Protein AF-A0A961MVW2-F1 (afdb_monomer)

pLDDT: mean 90.66, std 8.17, range [52.88, 98.31]

Nearest PDB structures (foldseek):
  7xrh-assembly1_A  TM=2.626E-01  e=4.017E+00  Lactobacillus acidophilus

Foldseek 3Di:
DLVVVCVVVVVVQQVVQCVVPRLVSNLVSLVVQLVQLQVCLAVCCVPPQPVLQVDNSVCVNLVSLVVNLVSPDPCCVVPDLVVLQCLLVQLVCLLVVCVVVVDPVHGPPHPSVCSNSSSVSSNSNRLDPPHPNVVVCPPPVNVVCVLLVVQLVVQLPVLQVVVCLLVVHHDDPVVVVVSSVVSVVRSNVCSVPPVCVQVDVDPDQPPQNDPVSVVVVVVVVCVVVVVVVVVCVVCVNVVVVSLVSDDPQLVLQVVQLVQQQPDDDWDDPVAQQTEDQACDPVNLVRLVVLCVVFWAAEEFEEALQSSLQSSLCSVVVLDSHYYYNYYHPDAQLDHDPSHHLVVVLVSLVVDFRSHQEYEYEYALLQQKAFAPRDRDPLNCVVAPFQAADDPVGIDGRLSSLLSRLVSVLSSLVRHQYEYEQHAQWQSDAPSRDSSQGQADFGAHHHCRLVSSVVSLVSNQVSNVPSHPSYYYDHLNVQLVDGPPVLAGHSVHGQASGGRHGGPVVSNSSCVRCSVPSPD

Mean predicted aligned error: 9.8 Å

Solvent-accessible surface area (backbone atoms only — not comparable to full-atom values): 27634 Å² total; per-residue (Å²): 107,48,67,57,54,45,66,64,46,48,60,56,52,50,52,52,27,38,73,75,50,37,71,63,33,39,54,53,48,46,51,52,52,21,52,51,12,45,53,41,8,49,53,33,39,77,78,38,42,77,57,30,60,67,36,43,62,29,48,44,21,65,56,36,52,58,54,49,60,74,67,55,64,75,70,64,73,73,54,55,66,72,58,29,36,51,42,10,42,50,10,50,48,32,40,58,48,38,70,74,69,60,47,94,86,54,71,63,46,28,73,70,51,49,45,41,50,50,10,49,52,30,30,74,76,31,40,41,94,89,25,66,50,30,56,60,56,63,32,70,67,50,44,50,50,61,72,25,40,68,40,27,64,64,39,39,55,60,53,55,51,52,49,26,65,76,61,77,38,84,62,55,71,70,53,49,53,50,52,50,51,49,20,51,51,52,7,48,50,43,29,65,70,51,48,41,61,72,73,56,64,80,89,52,80,57,94,60,72,42,72,66,51,42,54,48,52,50,51,48,51,50,50,51,52,49,49,53,50,49,51,32,58,79,45,60,70,42,48,68,63,54,46,72,73,42,52,75,53,49,40,47,35,50,52,38,50,61,63,17,53,62,82,70,72,70,44,61,75,87,75,41,27,37,44,38,57,62,80,46,71,70,49,51,53,51,52,54,51,38,27,74,74,68,42,47,21,42,34,26,31,30,9,52,50,17,41,43,53,33,34,12,36,41,75,66,54,59,55,84,34,33,40,21,48,26,35,72,84,29,43,79,63,55,76,48,97,84,44,42,61,67,56,48,50,48,49,44,66,77,39,69,60,49,39,59,32,37,38,36,29,50,55,54,60,78,42,37,32,35,72,90,75,45,74,44,94,58,58,55,74,80,43,55,92,77,39,64,50,57,76,90,44,50,44,70,39,59,70,49,49,51,41,37,47,56,55,50,51,61,47,25,77,58,33,35,29,34,42,41,31,33,60,73,62,73,62,51,56,69,68,62,49,63,73,60,28,33,85,45,85,51,66,72,33,51,48,46,66,58,52,39,49,52,50,36,49,52,50,46,61,68,46,62,89,70,43,95,40,42,45,74,43,65,34,44,75,60,62,63,80,45,67,27,79,66,44,40,42,80,86,48,34,24,41,46,55,34,77,46,59,5,73,62,21,20,54,59,48,25,74,50,45,36,80,73,74,44,131

Radius of gyration: 31.31 Å; Cα contacts (8 Å, |Δi|>4): 687; chains: 1; bounding box: 69×51×92 Å

Structure (mmCIF, N/CA/C/O backbone):
data_AF-A0A961MVW2-F1
#
_entry.id   AF-A0A961MVW2-F1
#
loop_
_atom_site.group_PDB
_atom_site.id
_atom_site.type_symbol
_atom_site.label_atom_id
_atom_site.label_alt_id
_atom_site.label_comp_id
_atom_site.label_asym_id
_atom_site.label_entity_id
_atom_site.label_seq_id
_atom_site.pdbx_PDB_ins_code
_atom_site.Cartn_x
_atom_site.Cartn_y
_atom_site.Cartn_z
_atom_site.occupancy
_atom_site.B_iso_or_equiv
_atom_site.auth_seq_id
_atom_site.auth_comp_id
_atom_site.auth_asym_id
_atom_site.auth_atom_id
_atom_site.pdbx_PDB_model_num
ATOM 1 N N . ALA A 1 1 ? -19.132 0.988 12.873 1.00 61.75 1 ALA A N 1
ATOM 2 C CA . ALA A 1 1 ? -19.214 -0.005 11.782 1.00 61.75 1 ALA A CA 1
ATOM 3 C C . ALA A 1 1 ? -19.433 -1.436 12.286 1.00 61.75 1 ALA A C 1
ATOM 5 O O . ALA A 1 1 ? -20.567 -1.883 12.221 1.00 61.75 1 ALA A O 1
ATOM 6 N N . VAL A 1 2 ? -18.427 -2.163 12.810 1.00 80.00 2 VAL A N 1
ATOM 7 C CA . VAL A 1 2 ? -18.596 -3.590 13.211 1.00 80.00 2 VAL A CA 1
ATOM 8 C C . VAL A 1 2 ? -19.734 -3.793 14.219 1.00 80.00 2 VAL A C 1
ATOM 10 O O . VAL A 1 2 ? -20.588 -4.655 14.037 1.00 80.00 2 VAL A O 1
ATOM 13 N N . GLU A 1 3 ? -19.781 -2.959 15.256 1.00 81.62 3 GLU A N 1
ATOM 14 C CA . GLU A 1 3 ? -20.814 -3.026 16.294 1.00 81.62 3 GLU A CA 1
ATOM 15 C C . GLU A 1 3 ? -22.226 -2.753 15.738 1.00 81.62 3 GLU A C 1
ATOM 17 O O . GLU A 1 3 ? -23.177 -3.461 16.055 1.00 81.62 3 GLU A O 1
ATOM 22 N N . GLU A 1 4 ? -22.362 -1.787 14.826 1.00 83.88 4 GLU A N 1
ATOM 23 C CA . GLU A 1 4 ? -23.639 -1.461 14.173 1.00 83.88 4 GLU A CA 1
ATOM 24 C C . GLU A 1 4 ? -24.123 -2.609 13.277 1.00 83.88 4 GLU A C 1
ATOM 26 O O . GLU A 1 4 ? -25.308 -2.938 13.286 1.00 83.88 4 GLU A O 1
ATOM 31 N N . GLN A 1 5 ? -23.208 -3.268 12.552 1.00 89.25 5 GLN A N 1
ATOM 32 C CA . GLN A 1 5 ? -23.526 -4.470 11.775 1.00 89.25 5 GLN A CA 1
ATOM 33 C C . GLN A 1 5 ? -24.047 -5.586 12.689 1.00 89.25 5 GLN A C 1
ATOM 35 O O . GLN A 1 5 ? -25.052 -6.225 12.372 1.00 89.25 5 GLN A O 1
ATOM 40 N N . PHE A 1 6 ? -23.408 -5.792 13.847 1.00 90.88 6 PHE A N 1
ATOM 41 C CA . PHE A 1 6 ? -23.879 -6.754 14.840 1.00 90.88 6 PHE A CA 1
ATOM 42 C C . PHE A 1 6 ? -25.279 -6.397 15.348 1.00 90.88 6 PHE A C 1
ATOM 44 O O . PHE A 1 6 ? -26.146 -7.264 15.371 1.00 90.88 6 PHE A O 1
ATOM 51 N N . TYR A 1 7 ? -25.546 -5.135 15.693 1.00 88.88 7 TYR A N 1
ATOM 52 C CA . TYR A 1 7 ? -26.862 -4.721 16.190 1.00 88.88 7 TYR A CA 1
ATOM 53 C C . TYR A 1 7 ? -27.992 -4.857 15.168 1.00 88.88 7 TYR A C 1
ATOM 55 O O . TYR A 1 7 ? -29.138 -5.060 15.565 1.00 88.88 7 TYR A O 1
ATOM 63 N N . ILE A 1 8 ? -27.690 -4.795 13.870 1.00 91.19 8 ILE A N 1
ATOM 64 C CA . ILE A 1 8 ? -28.673 -5.049 12.809 1.00 91.19 8 ILE A CA 1
ATOM 65 C C . ILE A 1 8 ? -28.926 -6.555 12.647 1.00 91.19 8 ILE A C 1
ATOM 67 O O . ILE A 1 8 ? -30.075 -6.986 12.552 1.00 91.19 8 ILE A O 1
ATOM 71 N N . LEU A 1 9 ? -27.867 -7.369 12.623 1.00 93.69 9 LEU A N 1
ATOM 72 C CA . LEU A 1 9 ? -27.962 -8.796 12.298 1.00 93.69 9 LEU A CA 1
ATOM 73 C C . LEU A 1 9 ? -28.358 -9.668 13.493 1.00 93.69 9 LEU A C 1
ATOM 75 O O . LEU A 1 9 ? -29.143 -10.607 13.350 1.00 93.69 9 LEU A O 1
ATOM 79 N N . PHE A 1 10 ? -27.837 -9.370 14.681 1.00 93.38 10 PHE A N 1
ATOM 80 C CA . PHE A 1 10 ? -28.019 -10.191 15.875 1.00 93.38 10 PHE A CA 1
ATOM 81 C C . PHE A 1 10 ? -29.495 -10.386 16.270 1.00 93.38 10 PHE A C 1
ATOM 83 O O . PHE A 1 10 ? -29.861 -11.527 16.557 1.00 93.38 10 PHE A O 1
ATOM 90 N N . PRO A 1 11 ? -30.387 -9.372 16.221 1.00 93.19 11 PRO A N 1
ATOM 91 C CA . PRO A 1 11 ? -31.811 -9.577 16.493 1.00 93.19 11 PRO A CA 1
ATOM 92 C C . PRO A 1 11 ? -32.485 -10.556 15.522 1.00 93.19 11 PRO A C 1
ATOM 94 O O . PRO A 1 11 ? -33.314 -11.362 15.945 1.00 93.19 11 PRO A O 1
ATOM 97 N N . LEU A 1 12 ? -32.116 -10.522 14.236 1.00 94.38 12 LEU A N 1
ATOM 98 C CA . LEU A 1 12 ? -32.652 -11.429 13.215 1.00 94.38 12 LEU A CA 1
ATOM 99 C C . LEU A 1 12 ? -32.174 -12.865 13.447 1.00 94.38 12 LEU A C 1
ATOM 101 O O . LEU A 1 12 ? -32.972 -13.803 13.397 1.00 94.38 12 LEU A O 1
ATOM 105 N N . ILE A 1 13 ? -30.887 -13.026 13.769 1.00 92.50 13 ILE A N 1
ATOM 106 C CA . ILE A 1 13 ? -30.296 -14.316 14.141 1.00 92.50 13 ILE A CA 1
ATOM 107 C C . ILE A 1 13 ? -30.995 -14.869 15.384 1.00 92.50 13 ILE A C 1
ATOM 109 O O . ILE A 1 13 ? -31.438 -16.017 15.390 1.00 92.50 13 ILE A O 1
ATOM 113 N N . LEU A 1 14 ? -31.152 -14.049 16.425 1.00 92.25 14 LEU A N 1
ATOM 114 C CA . LEU A 1 14 ? -31.792 -14.449 17.672 1.00 92.25 14 LEU A CA 1
ATOM 115 C C . LEU A 1 14 ? -33.250 -14.870 17.448 1.00 92.25 14 LEU A C 1
ATOM 117 O O . LEU A 1 14 ? -33.685 -15.886 17.989 1.00 92.25 14 LEU A O 1
ATOM 121 N N . TRP A 1 15 ? -33.991 -14.132 16.618 1.00 93.56 15 TRP A N 1
ATOM 122 C CA . TRP A 1 15 ? -35.357 -14.478 16.225 1.00 93.56 15 TRP A CA 1
ATOM 123 C C . TRP A 1 15 ? -35.433 -15.827 15.497 1.00 93.56 15 TRP A C 1
ATOM 125 O O . TRP A 1 15 ? -36.283 -16.657 15.832 1.00 93.56 15 TRP A O 1
A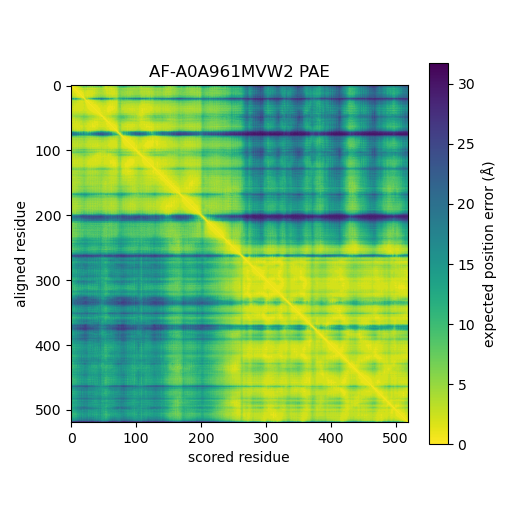TOM 135 N N . GLY A 1 16 ? -34.522 -16.078 14.552 1.00 94.06 16 GLY A N 1
ATOM 136 C CA . GLY A 1 16 ? -34.418 -17.358 13.846 1.00 94.06 16 GLY A CA 1
ATOM 137 C C . GLY A 1 16 ? -34.093 -18.524 14.784 1.00 94.06 16 GLY A C 1
ATOM 138 O O . GLY A 1 16 ? -34.816 -19.522 14.811 1.00 94.06 16 GLY A O 1
ATOM 139 N N . LEU A 1 17 ? -33.070 -18.375 15.631 1.00 92.00 17 LEU A N 1
ATOM 140 C CA . LEU A 1 17 ? -32.690 -19.386 16.625 1.00 92.00 17 LEU A CA 1
ATOM 141 C C . LEU A 1 17 ? -33.835 -19.680 17.602 1.00 92.00 17 LEU A C 1
ATOM 143 O O . LEU A 1 17 ? -34.098 -20.836 17.942 1.00 92.00 17 LEU A O 1
ATOM 147 N N . TRP A 1 18 ? -34.563 -18.645 18.021 1.00 91.44 18 TRP A N 1
ATOM 148 C CA . TRP A 1 18 ? -35.703 -18.803 18.914 1.00 91.44 18 TRP A CA 1
ATOM 149 C C . TRP A 1 18 ? -36.840 -19.611 18.270 1.00 91.44 18 TRP A C 1
ATOM 151 O O . TRP A 1 18 ? -37.431 -20.464 18.939 1.00 91.44 18 TRP A O 1
ATOM 161 N N . ARG A 1 19 ? -37.101 -19.414 16.968 1.00 93.19 19 ARG A N 1
ATOM 162 C CA . ARG A 1 19 ? -38.085 -20.188 16.185 1.00 93.19 19 ARG A CA 1
ATOM 163 C C . ARG A 1 19 ? -37.717 -21.671 16.050 1.00 93.19 19 ARG A C 1
ATOM 165 O O . ARG A 1 19 ? -38.619 -22.500 16.038 1.00 93.19 19 ARG A O 1
ATOM 172 N N . MET A 1 20 ? -36.428 -22.007 15.971 1.00 88.38 20 MET A N 1
ATOM 173 C CA . MET A 1 20 ? -35.954 -23.378 15.718 1.00 88.38 20 MET A CA 1
ATOM 174 C C . MET A 1 20 ? -36.002 -24.310 16.937 1.00 88.38 20 MET A C 1
ATOM 176 O O . MET A 1 20 ? -36.119 -25.521 16.784 1.00 88.38 20 MET A O 1
ATOM 180 N N . GLY A 1 21 ? -35.888 -23.782 18.156 1.00 79.38 21 GLY A N 1
ATOM 181 C CA . GLY A 1 21 ? -35.827 -24.639 19.348 1.00 79.38 21 GLY A CA 1
ATOM 182 C C . GLY A 1 21 ? -35.812 -23.895 20.680 1.00 79.38 21 GLY A C 1
ATOM 183 O O . GLY A 1 21 ? -35.359 -24.446 21.688 1.00 79.38 21 GLY A O 1
ATOM 184 N N . ARG A 1 22 ? -36.292 -22.642 20.697 1.00 82.31 22 ARG A N 1
ATOM 185 C CA . ARG A 1 22 ? -36.338 -21.761 21.877 1.00 82.31 22 ARG A CA 1
ATOM 186 C C . ARG A 1 22 ? -34.963 -21.660 22.562 1.00 82.31 22 ARG A C 1
ATOM 188 O O . ARG A 1 22 ? -33.948 -21.485 21.895 1.00 82.31 22 ARG A O 1
ATOM 195 N N . GLY A 1 23 ? -34.907 -21.753 23.894 1.00 81.94 23 GLY A N 1
ATOM 196 C CA . GLY A 1 23 ? -33.701 -21.463 24.680 1.00 81.94 23 GLY A CA 1
ATOM 197 C C . GLY A 1 23 ? -32.484 -22.334 24.350 1.00 81.94 23 GLY A C 1
ATOM 198 O O . GLY A 1 23 ? -31.373 -21.817 24.307 1.00 81.94 23 GLY A O 1
ATOM 199 N N . ARG A 1 24 ? -32.668 -23.633 24.058 1.00 86.25 24 ARG A N 1
ATOM 200 C CA . ARG A 1 24 ? -31.540 -24.521 23.711 1.00 86.25 24 ARG A CA 1
ATOM 201 C C . ARG A 1 24 ? -30.919 -24.150 22.367 1.00 86.25 24 ARG A C 1
ATOM 203 O O . ARG A 1 24 ? -29.699 -24.093 22.272 1.00 86.25 24 ARG A O 1
ATOM 210 N N . ALA A 1 25 ? -31.748 -23.864 21.363 1.00 90.06 25 ALA A N 1
ATOM 211 C CA . ALA A 1 25 ? -31.272 -23.437 20.049 1.00 90.06 25 ALA A CA 1
ATOM 212 C C . ALA A 1 25 ? -30.548 -22.085 20.114 1.00 90.06 25 ALA A C 1
ATOM 214 O O . ALA A 1 25 ? -29.530 -21.916 19.457 1.00 90.06 25 ALA A O 1
ATOM 215 N N . VAL A 1 26 ? -31.011 -21.154 20.955 1.00 90.94 26 VAL A N 1
ATOM 216 C CA . VAL A 1 26 ? -30.327 -19.869 21.174 1.00 90.94 26 VAL A CA 1
ATOM 217 C C . VAL A 1 26 ? -28.941 -20.065 21.795 1.00 90.94 26 VAL A C 1
ATOM 219 O O . VAL A 1 26 ? -27.969 -19.523 21.279 1.00 90.94 26 VAL A O 1
ATOM 222 N N . VAL A 1 27 ? -28.830 -20.864 22.863 1.00 90.69 27 VAL A N 1
ATOM 223 C CA . VAL A 1 27 ? -27.540 -21.117 23.534 1.00 90.69 27 VAL A CA 1
ATOM 224 C C . VAL A 1 27 ? -26.552 -21.799 22.588 1.00 90.69 27 VAL A C 1
ATOM 226 O O . VAL A 1 27 ? -25.436 -21.314 22.419 1.00 90.69 27 VAL A O 1
ATOM 229 N N . TRP A 1 28 ? -26.967 -22.888 21.935 1.00 91.56 28 TRP A N 1
ATOM 230 C CA . TRP A 1 28 ? -26.105 -23.600 20.990 1.00 91.56 28 TRP A CA 1
ATOM 231 C C . TRP A 1 28 ? -25.772 -22.758 19.762 1.00 91.56 28 TRP A C 1
ATOM 233 O O . TRP A 1 28 ? -24.629 -22.764 19.325 1.00 91.56 28 TRP A O 1
ATOM 243 N N . GLY A 1 29 ? -26.729 -21.991 19.239 1.00 93.81 29 GLY A N 1
ATOM 244 C CA . GLY A 1 29 ? -26.506 -21.106 18.101 1.00 93.81 29 GLY A CA 1
ATOM 245 C C . GLY A 1 29 ? -25.471 -20.025 18.402 1.00 93.81 29 GLY A C 1
ATOM 246 O O . GLY A 1 29 ? -24.548 -19.841 17.619 1.00 93.81 29 GLY A O 1
ATOM 247 N N . ILE A 1 30 ? -25.562 -19.363 19.561 1.00 94.38 30 ILE A N 1
ATOM 248 C CA . ILE A 1 30 ? -24.560 -18.375 19.991 1.00 94.38 30 ILE A CA 1
ATOM 249 C C . ILE A 1 30 ? -23.191 -19.029 20.189 1.00 94.38 30 ILE A C 1
ATOM 251 O O . ILE A 1 30 ? -22.194 -18.470 19.741 1.00 94.38 30 ILE A O 1
ATOM 255 N N . ALA A 1 31 ? -23.132 -20.211 20.810 1.00 94.25 31 ALA A N 1
ATOM 256 C CA . ALA A 1 31 ? -21.875 -20.929 21.008 1.00 94.25 31 ALA A CA 1
ATOM 257 C C . ALA A 1 31 ? -21.220 -21.319 19.672 1.00 94.25 31 ALA A C 1
ATOM 259 O O . ALA A 1 31 ? -20.040 -21.051 19.469 1.00 94.25 31 ALA A O 1
ATOM 260 N N . VAL A 1 32 ? -21.987 -21.893 18.740 1.00 96.06 32 VAL A N 1
ATOM 261 C CA . VAL A 1 32 ? -21.494 -22.297 17.414 1.00 96.06 32 VAL A CA 1
ATOM 262 C C . VAL A 1 32 ? -21.050 -21.084 16.602 1.00 96.06 32 VAL A C 1
ATOM 264 O O . VAL A 1 32 ? -19.949 -21.095 16.061 1.00 96.06 32 VAL A O 1
ATOM 267 N N . LEU A 1 33 ? -21.856 -20.019 16.548 1.00 96.62 33 LEU A N 1
ATOM 268 C CA . LEU A 1 33 ? -21.496 -18.792 15.831 1.00 96.62 33 LEU A CA 1
ATOM 269 C C . LEU A 1 33 ? -20.272 -18.108 16.448 1.00 96.62 33 LEU A C 1
ATOM 271 O O . LEU A 1 33 ? -19.418 -17.615 15.718 1.00 96.62 33 LEU A O 1
ATOM 275 N N . GLY A 1 34 ? -20.164 -18.107 17.779 1.00 96.88 34 GLY A N 1
ATOM 276 C CA . GLY A 1 34 ? -19.010 -17.568 18.491 1.00 96.88 34 GLY A CA 1
ATOM 277 C C . GLY A 1 34 ? -17.738 -18.353 18.182 1.00 96.88 34 GLY A C 1
ATOM 278 O O . GLY A 1 34 ? -16.736 -17.760 17.800 1.00 96.88 34 GLY A O 1
ATOM 279 N N . LEU A 1 35 ? -17.782 -19.685 18.264 1.00 97.19 35 LEU A N 1
ATOM 280 C CA . LEU A 1 35 ? -16.635 -20.537 17.938 1.00 97.19 35 LEU A CA 1
ATOM 281 C C . LEU A 1 35 ? -16.239 -20.435 16.462 1.00 97.19 35 LEU A C 1
ATOM 283 O O . LEU A 1 35 ? -15.0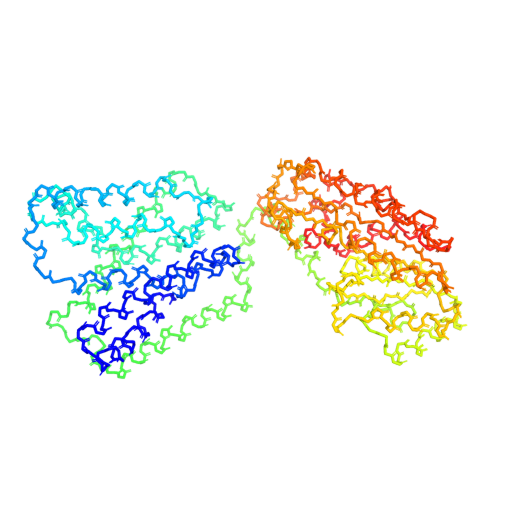53 -20.341 16.160 1.00 97.19 35 LEU A O 1
ATOM 287 N N . ALA A 1 36 ? -17.213 -20.398 15.550 1.00 97.69 36 ALA A N 1
ATOM 288 C CA . ALA A 1 36 ? -16.956 -20.196 14.127 1.00 97.69 36 ALA A CA 1
ATOM 289 C C . ALA A 1 36 ? -16.309 -18.828 13.862 1.00 97.69 36 ALA A C 1
ATOM 291 O O . ALA A 1 36 ? -15.349 -18.738 13.103 1.00 97.69 36 ALA A O 1
ATOM 292 N N . SER A 1 37 ? -16.791 -17.774 14.525 1.00 97.56 37 SER A N 1
ATOM 293 C CA . SER A 1 37 ? -16.226 -16.428 14.419 1.00 97.56 37 SER A CA 1
ATOM 294 C C . SER A 1 37 ? -14.811 -16.338 15.012 1.00 97.56 37 SER A C 1
ATOM 296 O O . SER A 1 37 ? -13.949 -15.699 14.414 1.00 97.56 37 SER A O 1
ATOM 298 N N . LEU A 1 38 ? -14.524 -17.034 16.118 1.00 97.25 38 LEU A N 1
ATOM 299 C CA . LEU A 1 38 ? -13.175 -17.121 16.691 1.00 97.25 38 LEU A CA 1
ATOM 300 C C . LEU A 1 38 ? -12.215 -17.905 15.781 1.00 97.25 38 LEU A C 1
ATOM 302 O O . LEU A 1 38 ? -11.092 -17.467 15.547 1.00 97.25 38 LEU A O 1
ATOM 306 N N . ALA A 1 39 ? -12.657 -19.036 15.225 1.00 96.81 39 ALA A N 1
ATOM 307 C CA . ALA A 1 39 ? -11.868 -19.806 14.264 1.00 96.81 39 ALA A CA 1
ATOM 308 C C . ALA A 1 39 ? -11.580 -18.987 12.996 1.00 96.81 39 ALA A C 1
ATOM 310 O O . ALA A 1 39 ? -10.454 -18.975 12.501 1.00 96.81 39 ALA A O 1
ATOM 311 N N . PHE A 1 40 ? -12.580 -18.245 12.511 1.00 96.12 40 PHE A N 1
ATOM 312 C CA . PHE A 1 40 ? -12.410 -17.322 11.397 1.00 96.12 40 PHE A CA 1
ATOM 313 C C . PHE A 1 40 ? -11.443 -16.187 11.740 1.00 96.12 40 PHE A C 1
ATOM 315 O O . PHE A 1 40 ? -10.607 -15.862 10.912 1.00 96.12 40 PHE A O 1
ATOM 322 N N . SER A 1 41 ? -11.503 -15.621 12.949 1.00 95.00 41 SER A N 1
ATOM 323 C CA . SER A 1 41 ? -10.550 -14.613 13.438 1.00 95.00 41 SER A CA 1
ATOM 324 C C . SER A 1 41 ? -9.103 -15.102 13.329 1.00 95.00 41 SER A C 1
ATOM 326 O O . SER A 1 41 ? -8.249 -14.439 12.740 1.00 95.00 41 SER A O 1
ATOM 328 N N . GLU A 1 42 ? -8.859 -16.322 13.814 1.00 94.50 42 GLU A N 1
ATOM 329 C CA . GLU A 1 42 ? -7.540 -16.949 13.840 1.00 94.50 42 GLU A CA 1
ATOM 330 C C . GLU A 1 42 ? -7.011 -17.297 12.440 1.00 94.50 42 GLU A C 1
ATOM 332 O O . GLU A 1 42 ? -5.817 -17.193 12.160 1.00 94.50 42 GLU A O 1
ATOM 337 N N . TRP A 1 43 ? -7.891 -17.699 11.529 1.00 94.06 43 TRP A N 1
ATOM 338 C CA . TRP A 1 43 ? -7.525 -17.906 10.132 1.00 94.06 43 TRP A CA 1
ATOM 339 C C . TRP A 1 43 ? -7.299 -16.573 9.397 1.00 94.06 43 TRP A C 1
ATOM 341 O O . TRP A 1 43 ? -6.297 -16.405 8.701 1.00 94.06 43 TRP A O 1
ATOM 351 N N . ALA A 1 44 ? -8.194 -15.603 9.586 1.00 90.75 44 ALA A N 1
ATOM 352 C CA . ALA A 1 44 ? -8.236 -14.365 8.820 1.00 90.75 44 ALA A CA 1
ATOM 353 C C . ALA A 1 44 ? -7.042 -13.453 9.094 1.00 90.75 44 ALA A C 1
ATOM 355 O O . ALA A 1 44 ? -6.573 -12.817 8.158 1.00 90.75 44 ALA A O 1
ATOM 356 N N . TRP A 1 45 ? -6.500 -13.394 10.317 1.00 86.25 45 TRP A N 1
ATOM 357 C CA . TRP A 1 45 ? -5.326 -12.543 10.557 1.00 86.25 45 TRP A CA 1
ATOM 358 C C . TRP A 1 45 ? -4.082 -13.018 9.788 1.00 86.25 45 TRP A C 1
ATOM 360 O O . TRP A 1 45 ? -3.240 -12.196 9.438 1.00 86.25 45 TRP A O 1
ATOM 370 N N . ARG A 1 46 ? -3.973 -14.320 9.480 1.00 86.75 46 ARG A N 1
ATOM 371 C CA . ARG A 1 46 ? -2.832 -14.883 8.737 1.00 86.75 46 ARG A CA 1
ATOM 372 C C . ARG A 1 46 ? -2.864 -14.560 7.248 1.00 86.75 46 ARG A C 1
ATOM 374 O O . ARG A 1 46 ? -1.811 -14.508 6.622 1.00 86.75 46 ARG A O 1
ATOM 381 N N . VAL A 1 47 ? -4.061 -14.387 6.692 1.00 85.38 47 VAL A N 1
ATOM 382 C CA . VAL A 1 47 ? -4.274 -14.184 5.250 1.00 85.38 47 VAL A CA 1
ATOM 383 C C . VAL A 1 47 ? -4.598 -12.718 4.935 1.00 85.38 47 VAL A C 1
ATOM 385 O O . VAL A 1 47 ? -4.101 -12.166 3.960 1.00 85.38 47 VAL A O 1
ATOM 388 N N . TYR A 1 48 ? -5.399 -12.074 5.786 1.00 83.62 48 TYR A N 1
ATOM 389 C CA . TYR A 1 48 ? -5.962 -10.732 5.608 1.00 83.62 48 TYR A CA 1
ATOM 390 C C . TYR A 1 48 ? -5.889 -9.907 6.915 1.00 83.62 48 TYR A C 1
ATOM 392 O O . TYR A 1 48 ? -6.929 -9.543 7.481 1.00 83.62 48 TYR A O 1
ATOM 400 N N . PRO A 1 49 ? -4.681 -9.608 7.437 1.00 79.44 49 PRO A N 1
ATOM 401 C CA . PRO A 1 49 ? -4.503 -8.984 8.753 1.00 79.44 49 PRO A CA 1
ATOM 402 C C . PRO A 1 49 ? -5.217 -7.634 8.891 1.00 79.44 49 PRO A C 1
ATOM 404 O O . PRO A 1 49 ? -5.902 -7.398 9.885 1.00 79.44 49 PRO A O 1
ATOM 407 N N . ALA A 1 50 ? -5.127 -6.768 7.878 1.00 80.00 50 ALA A N 1
ATOM 408 C CA . ALA A 1 50 ? -5.750 -5.445 7.914 1.00 80.00 50 ALA A CA 1
ATOM 409 C C . ALA A 1 50 ? -7.285 -5.522 7.866 1.00 80.00 50 ALA A C 1
ATOM 411 O O . ALA A 1 50 ? -7.976 -4.830 8.610 1.00 80.00 50 ALA A O 1
ATOM 412 N N . GLN A 1 51 ? -7.835 -6.384 7.009 1.00 84.62 51 GLN A N 1
ATOM 413 C CA . GLN A 1 51 ? -9.279 -6.521 6.822 1.00 84.62 51 GLN A CA 1
ATOM 414 C C . GLN A 1 51 ? -9.943 -7.208 8.020 1.00 84.62 51 GLN A C 1
ATOM 416 O O . GLN A 1 51 ? -11.046 -6.825 8.416 1.00 84.62 51 GLN A O 1
ATOM 421 N N . SER A 1 52 ? -9.254 -8.176 8.637 1.00 87.69 52 SER A N 1
ATOM 422 C CA . SER A 1 52 ? -9.736 -8.907 9.814 1.00 87.69 52 SER A CA 1
ATOM 423 C C . SER A 1 52 ? -10.135 -7.967 10.960 1.00 87.69 52 SER A C 1
ATOM 425 O O . SER A 1 52 ? -11.102 -8.231 11.672 1.00 87.69 52 SER A O 1
ATOM 427 N N . PHE A 1 53 ? -9.476 -6.816 11.104 1.00 86.12 53 PHE A N 1
ATOM 428 C CA . PHE A 1 53 ? -9.829 -5.813 12.111 1.00 86.12 53 PHE A CA 1
ATOM 429 C C . PHE A 1 53 ? -11.217 -5.170 11.904 1.00 86.12 53 PHE A C 1
ATOM 431 O O . PHE A 1 53 ? -11.902 -4.832 12.876 1.00 86.12 53 PHE A O 1
ATOM 438 N N . TYR A 1 54 ? -11.643 -5.000 10.650 1.00 87.38 54 TYR A N 1
ATOM 439 C CA . TYR A 1 54 ? -12.863 -4.272 10.277 1.00 87.38 54 TYR A CA 1
ATOM 440 C C . TYR A 1 54 ? -14.058 -5.180 9.967 1.00 87.38 54 TYR A C 1
ATOM 442 O O . TYR A 1 54 ? -15.168 -4.686 9.758 1.00 87.38 54 TYR A O 1
ATOM 450 N N . PHE A 1 55 ? -13.853 -6.494 9.926 1.00 89.62 55 PHE A N 1
ATOM 451 C CA . PHE A 1 55 ? -14.884 -7.461 9.575 1.00 89.62 55 PHE A CA 1
ATOM 452 C C . PHE A 1 55 ? -15.663 -7.957 10.795 1.00 89.62 55 PHE A C 1
ATOM 454 O O . PHE A 1 55 ? -15.107 -8.316 11.830 1.00 89.62 55 PHE A O 1
ATOM 461 N N . LEU A 1 56 ? -16.991 -8.019 10.661 1.00 93.00 56 LEU A N 1
ATOM 462 C CA . LEU A 1 56 ? -17.842 -8.609 11.689 1.00 93.00 56 LEU A CA 1
ATOM 463 C C . LEU A 1 56 ? -17.562 -10.107 11.905 1.00 93.00 56 LEU A C 1
ATOM 465 O O . LEU A 1 56 ? -17.483 -10.503 13.063 1.00 93.00 56 LEU A O 1
ATOM 469 N N . PRO A 1 57 ? -17.369 -10.956 10.874 1.00 93.94 57 PRO A N 1
ATOM 470 C CA . PRO A 1 57 ? -17.123 -12.382 11.096 1.00 93.94 57 PRO A CA 1
ATOM 471 C C . PRO A 1 57 ? -15.896 -12.716 11.956 1.00 93.94 57 PRO A C 1
ATOM 473 O O . PRO A 1 57 ? -15.929 -13.715 12.663 1.00 93.94 57 PRO A O 1
ATOM 476 N N . SER A 1 58 ? -14.840 -11.902 11.963 1.00 93.44 58 SER A N 1
ATOM 477 C CA . SER A 1 58 ? -13.631 -12.108 12.789 1.00 93.44 58 SER A CA 1
ATOM 478 C C . SER A 1 58 ? -13.764 -11.569 14.215 1.00 93.44 58 SER A C 1
ATOM 480 O O . SER A 1 58 ? -13.015 -11.978 15.102 1.00 93.44 58 SER A O 1
ATOM 482 N N . ARG A 1 59 ? -14.718 -10.665 14.456 1.00 94.62 59 ARG A N 1
ATOM 483 C CA . ARG A 1 59 ? -14.910 -9.983 15.749 1.00 94.62 59 ARG A CA 1
ATOM 484 C C . ARG A 1 59 ? -16.226 -10.310 16.443 1.00 94.62 59 ARG A C 1
ATOM 486 O O . ARG A 1 59 ? -16.405 -10.003 17.617 1.00 94.62 59 ARG A O 1
ATOM 493 N N . GLY A 1 60 ? -17.152 -10.954 15.739 1.00 95.31 60 GLY A N 1
ATOM 494 C CA . GLY A 1 60 ? -18.488 -11.277 16.230 1.00 95.31 60 GLY A CA 1
ATOM 495 C C . GLY A 1 60 ? -18.467 -12.124 17.500 1.00 95.31 60 GLY A C 1
ATOM 496 O O . GLY A 1 60 ? -19.315 -11.931 18.369 1.00 95.31 60 GLY A O 1
ATOM 497 N N . TRP A 1 61 ? -17.479 -13.009 17.653 1.00 96.31 61 TRP A N 1
ATOM 498 C CA . TRP A 1 61 ? -17.312 -13.839 18.844 1.00 96.31 61 TRP A CA 1
ATOM 499 C C . TRP A 1 61 ? -17.109 -13.016 20.130 1.00 96.31 61 TRP A C 1
ATOM 501 O O . TRP A 1 61 ? -17.605 -13.431 21.175 1.00 96.31 61 TRP A O 1
ATOM 511 N N . GLU A 1 62 ? -16.469 -11.838 20.062 1.00 95.75 62 GLU A N 1
ATOM 512 C CA . GLU A 1 62 ? -16.267 -10.933 21.208 1.00 95.75 62 GLU A CA 1
ATOM 513 C C . GLU A 1 62 ? -17.627 -10.482 21.776 1.00 95.75 62 GLU A C 1
ATOM 515 O O . GLU A 1 62 ? -17.892 -10.573 22.977 1.00 95.75 62 GLU A O 1
ATOM 520 N N . LEU A 1 63 ? -18.530 -10.056 20.886 1.00 95.06 63 LEU A N 1
ATOM 521 C CA . LEU A 1 63 ? -19.883 -9.604 21.228 1.00 95.06 63 LEU A CA 1
ATOM 522 C C . LEU A 1 63 ? -20.785 -10.779 21.631 1.00 95.06 63 LEU A C 1
ATOM 524 O O . LEU A 1 63 ? -21.569 -10.672 22.576 1.00 95.06 63 LEU A O 1
ATOM 528 N N . LEU A 1 64 ? -20.649 -11.923 20.954 1.00 95.50 64 LEU A N 1
ATOM 529 C CA . LEU A 1 64 ? -21.381 -13.148 21.283 1.00 95.50 64 LEU A CA 1
ATOM 530 C C . LEU A 1 64 ? -20.977 -13.720 22.646 1.00 95.50 64 LEU A C 1
ATOM 532 O O . LEU A 1 64 ? -21.841 -14.253 23.338 1.00 95.50 64 LEU A O 1
ATOM 536 N N . ALA A 1 65 ? -19.720 -13.571 23.075 1.00 95.81 65 ALA A N 1
ATOM 537 C CA . ALA A 1 65 ? -19.289 -13.937 24.424 1.00 95.81 65 ALA A CA 1
ATOM 538 C C . ALA A 1 65 ? -20.026 -13.102 25.486 1.00 95.81 65 ALA A C 1
ATOM 540 O O . ALA A 1 65 ? -20.547 -13.650 26.458 1.00 95.81 65 ALA A O 1
ATOM 541 N N . GLY A 1 66 ? -20.170 -11.793 25.255 1.00 93.69 66 GLY A N 1
ATOM 542 C CA . GLY A 1 66 ? -21.002 -10.921 26.090 1.00 93.69 66 GLY A CA 1
ATOM 543 C C . GLY A 1 66 ? -22.484 -11.317 26.075 1.00 93.69 66 GLY A C 1
ATOM 544 O O . GLY A 1 66 ? -23.122 -11.378 27.128 1.00 93.69 66 GLY A O 1
ATOM 545 N N . ALA A 1 67 ? -23.033 -11.656 24.905 1.00 92.31 67 ALA A N 1
ATOM 546 C CA . ALA A 1 67 ? -24.405 -12.150 24.787 1.00 92.31 67 ALA A CA 1
ATOM 547 C C . ALA A 1 67 ? -24.611 -13.482 25.532 1.00 92.31 67 ALA A C 1
ATOM 549 O O . ALA A 1 67 ? -25.639 -13.676 26.184 1.00 92.31 67 ALA A O 1
ATOM 550 N N . ALA A 1 68 ? -23.624 -14.381 25.493 1.00 91.38 68 ALA A N 1
ATOM 551 C CA . ALA A 1 68 ? -23.652 -15.648 26.212 1.00 91.38 68 ALA A CA 1
ATOM 552 C C . ALA A 1 68 ? -23.721 -15.432 27.730 1.00 91.38 68 ALA A C 1
ATOM 554 O O . ALA A 1 68 ? -24.491 -16.127 28.392 1.00 91.38 68 ALA A O 1
ATOM 555 N N . CYS A 1 69 ? -23.019 -14.428 28.277 1.00 91.25 69 CYS A N 1
ATOM 556 C CA . CYS A 1 69 ? -23.106 -14.070 29.699 1.00 91.25 69 CYS A CA 1
ATOM 557 C C . CYS A 1 69 ? -24.545 -13.790 30.156 1.00 91.25 69 CYS A C 1
ATOM 559 O O . CYS A 1 69 ? -24.913 -14.155 31.270 1.00 91.25 69 CYS A O 1
ATOM 561 N N . ALA A 1 70 ? -25.372 -13.176 29.304 1.00 88.50 70 ALA A N 1
ATOM 562 C CA . ALA A 1 70 ? -26.769 -12.876 29.625 1.00 88.50 70 ALA A CA 1
ATOM 563 C C . ALA A 1 70 ? -27.667 -14.128 29.671 1.00 88.50 70 ALA A C 1
ATOM 565 O O . ALA A 1 70 ? -28.736 -14.099 30.278 1.00 88.50 70 ALA A O 1
ATOM 566 N N . LEU A 1 71 ? -27.243 -15.226 29.038 1.00 84.81 71 LEU A N 1
ATOM 567 C CA . LEU A 1 71 ? -27.975 -16.496 28.995 1.00 84.81 71 LEU A CA 1
ATOM 568 C C . LEU A 1 71 ? -27.553 -17.475 30.088 1.00 84.81 71 LEU A C 1
ATOM 570 O O . LEU A 1 71 ? -28.228 -18.486 30.301 1.00 84.81 71 LEU A O 1
ATOM 574 N N . VAL A 1 72 ? -26.448 -17.194 30.778 1.00 79.69 72 VAL A N 1
ATOM 575 C CA . VAL A 1 72 ? -25.987 -18.013 31.893 1.00 79.69 72 VAL A CA 1
ATOM 576 C C . VAL A 1 72 ? -27.044 -17.972 33.005 1.00 79.69 72 VAL A C 1
ATOM 578 O O . VAL A 1 72 ? -27.367 -16.895 33.511 1.00 79.69 72 VAL A O 1
ATOM 581 N N . PRO A 1 73 ? -27.599 -19.128 33.423 1.00 66.75 73 PRO A N 1
ATOM 582 C CA . PRO A 1 73 ? -28.599 -19.159 34.477 1.00 66.75 73 PRO A CA 1
ATOM 583 C C . PRO A 1 73 ? -28.059 -18.533 35.764 1.00 66.75 73 PRO A C 1
ATOM 585 O O . PRO A 1 73 ? -26.941 -18.829 36.187 1.00 66.75 73 PRO A O 1
ATOM 588 N N . HIS A 1 74 ? -28.910 -17.790 36.477 1.00 60.84 74 HIS A N 1
ATOM 589 C CA . HIS A 1 74 ? -28.618 -17.230 37.806 1.00 60.84 74 HIS A CA 1
ATOM 590 C C . HIS A 1 74 ? -28.125 -18.261 38.845 1.00 60.84 74 HIS A C 1
ATOM 592 O O . HIS A 1 74 ? -27.671 -17.872 39.913 1.00 60.84 74 HIS A O 1
ATOM 598 N N . ARG A 1 75 ? -28.168 -19.565 38.540 1.00 53.47 75 ARG A N 1
ATOM 599 C CA . ARG A 1 75 ? -27.643 -20.677 39.350 1.00 53.47 75 ARG A CA 1
ATOM 600 C C . ARG A 1 75 ? -26.139 -20.586 39.624 1.00 53.47 75 ARG A C 1
ATOM 602 O O . ARG A 1 75 ? -25.669 -21.190 40.577 1.00 53.47 75 ARG A O 1
ATOM 609 N N . TRP A 1 76 ? -25.380 -19.791 38.868 1.00 55.97 76 TRP A N 1
ATOM 610 C CA . TRP A 1 76 ? -23.993 -19.470 39.237 1.00 55.97 76 TRP A CA 1
ATOM 611 C C . TRP A 1 76 ? -23.892 -18.575 40.484 1.00 55.97 76 TRP A C 1
ATOM 613 O O . TRP A 1 76 ? -22.810 -18.453 41.054 1.00 55.97 76 TRP A O 1
ATOM 623 N N . ALA A 1 77 ? -25.012 -18.038 40.988 1.00 54.44 77 ALA A N 1
ATOM 624 C CA . ALA A 1 77 ? -25.111 -17.465 42.333 1.00 54.44 77 ALA A CA 1
ATOM 625 C C . ALA A 1 77 ? -24.788 -18.480 43.448 1.00 54.44 77 ALA A C 1
ATOM 627 O O . ALA A 1 77 ? -24.493 -18.072 44.566 1.00 54.44 77 ALA A O 1
ATOM 628 N N . SER A 1 78 ? -24.793 -19.784 43.146 1.00 68.62 78 SER A N 1
ATOM 629 C CA . SER A 1 78 ? -24.370 -20.857 44.055 1.00 68.62 78 SER A CA 1
ATOM 630 C C . SER A 1 78 ? -22.850 -21.088 44.079 1.00 68.62 78 SER A C 1
ATOM 632 O O . SER A 1 78 ? -22.382 -21.955 44.813 1.00 68.62 78 SER A O 1
ATOM 634 N N . THR A 1 79 ? -22.062 -20.344 43.291 1.00 85.06 79 THR A N 1
ATOM 635 C CA . THR A 1 79 ? -20.591 -20.442 43.305 1.00 85.06 79 THR A CA 1
ATOM 636 C C . THR A 1 79 ? -20.056 -19.975 44.665 1.00 85.06 79 THR A C 1
ATOM 638 O O . THR A 1 79 ? -20.431 -18.885 45.101 1.00 85.06 79 THR A O 1
ATOM 641 N N . PRO A 1 80 ? -19.159 -20.715 45.340 1.00 90.50 80 PRO A N 1
ATOM 642 C CA . PRO A 1 80 ? -18.587 -20.273 46.609 1.00 90.50 80 PRO A CA 1
ATOM 643 C C . PRO A 1 80 ? -17.838 -18.943 46.472 1.00 90.50 80 PRO A C 1
ATOM 645 O O . PRO A 1 80 ? -17.112 -18.729 45.500 1.00 90.50 80 PRO A O 1
ATOM 648 N N . ARG A 1 81 ? -17.959 -18.061 47.471 1.00 90.75 81 ARG A N 1
ATOM 649 C CA . ARG A 1 81 ? -17.326 -16.729 47.461 1.00 90.75 81 ARG A CA 1
ATOM 650 C C . ARG A 1 81 ? -15.819 -16.746 47.141 1.00 90.75 81 ARG A C 1
ATOM 652 O O . ARG A 1 81 ? -15.419 -15.905 46.344 1.00 90.75 81 ARG A O 1
ATOM 659 N N . PRO A 1 82 ? -14.987 -17.668 47.670 1.00 94.25 82 PRO A N 1
ATOM 660 C CA . PRO A 1 82 ? -13.563 -17.708 47.318 1.00 94.25 82 PRO A CA 1
ATOM 661 C C . PRO A 1 82 ? -13.313 -17.962 45.826 1.00 94.25 82 PRO A C 1
ATOM 663 O O . PRO A 1 82 ? -12.386 -17.405 45.250 1.00 94.25 82 PRO A O 1
ATOM 666 N N . VAL A 1 83 ? -14.169 -18.760 45.183 1.00 94.31 83 VAL A N 1
ATOM 667 C CA . VAL A 1 83 ? -14.083 -19.032 43.742 1.00 94.31 83 VAL A CA 1
ATOM 668 C C . VAL A 1 83 ? -14.520 -17.803 42.946 1.00 94.31 83 VAL A C 1
ATOM 670 O O . VAL A 1 83 ? -13.865 -17.448 41.972 1.00 94.31 83 VAL A O 1
ATOM 673 N N . GLN A 1 84 ? -15.577 -17.109 43.385 1.00 93.31 84 GLN A N 1
ATOM 674 C CA . GLN A 1 84 ? -15.984 -15.839 42.770 1.00 93.31 84 GLN A CA 1
ATOM 675 C C . GLN A 1 84 ? -14.863 -14.793 42.853 1.00 93.31 84 GLN A C 1
ATOM 677 O O . GLN A 1 84 ? -14.568 -14.137 41.860 1.00 93.31 84 GLN A O 1
ATOM 682 N N . GLU A 1 85 ? -14.219 -14.678 44.019 1.00 95.69 85 GLU A N 1
ATOM 683 C CA . GLU A 1 85 ? -13.075 -13.792 44.251 1.00 95.69 85 GLU A CA 1
ATOM 684 C C . GLU A 1 85 ? -11.927 -14.108 43.289 1.00 95.69 85 GLU A C 1
ATOM 686 O O . GLU A 1 85 ? -11.460 -13.221 42.580 1.00 95.69 85 GLU A O 1
ATOM 691 N N . ALA A 1 86 ? -11.514 -15.378 43.223 1.00 97.06 86 ALA A N 1
ATOM 692 C CA . ALA A 1 86 ? -10.412 -15.816 42.376 1.00 97.06 86 ALA A CA 1
ATOM 693 C C . ALA A 1 86 ? -10.699 -15.582 40.885 1.00 97.06 86 ALA A C 1
ATOM 695 O O . ALA A 1 86 ? -9.841 -15.065 40.174 1.00 97.06 86 ALA A O 1
ATOM 696 N N . LEU A 1 87 ? -11.909 -15.906 40.414 1.00 96.31 87 LEU A N 1
ATOM 697 C CA . LEU A 1 87 ? -12.297 -15.715 39.013 1.00 96.31 87 LEU A CA 1
ATOM 698 C C . LEU A 1 87 ? -12.425 -14.233 38.648 1.00 96.31 87 LEU A C 1
ATOM 700 O O . LEU A 1 87 ? -11.939 -13.818 37.599 1.00 96.31 87 LEU A O 1
ATOM 704 N N . ALA A 1 88 ? -13.038 -13.418 39.508 1.00 96.56 88 ALA A N 1
ATOM 705 C CA . ALA A 1 88 ? -13.184 -11.988 39.258 1.00 96.56 88 ALA A CA 1
ATOM 706 C C . ALA A 1 88 ? -11.836 -11.257 39.311 1.00 96.56 88 ALA A C 1
ATOM 708 O O . ALA A 1 88 ? -11.592 -10.356 38.509 1.00 96.56 88 ALA A O 1
ATOM 709 N N . LEU A 1 89 ? -10.958 -11.618 40.252 1.00 97.88 89 LEU A N 1
ATOM 710 C CA . LEU A 1 89 ? -9.623 -11.036 40.357 1.00 97.88 89 LEU A CA 1
ATOM 711 C C . LEU A 1 89 ? -8.729 -11.500 39.207 1.00 97.88 89 LEU A C 1
ATOM 713 O O . LEU A 1 89 ? -8.094 -10.667 38.571 1.00 97.88 89 LEU A O 1
ATOM 717 N N . GLY A 1 90 ? -8.737 -12.796 38.889 1.00 98.12 90 GLY A N 1
ATOM 718 C CA . GLY A 1 90 ? -8.033 -13.343 37.730 1.00 98.12 90 GLY A CA 1
ATOM 719 C C . GLY A 1 90 ? -8.496 -12.700 36.423 1.00 98.12 90 GLY A C 1
ATOM 720 O O . GLY A 1 90 ? -7.668 -12.333 35.596 1.00 98.12 90 GLY A O 1
ATOM 721 N N . GLY A 1 91 ? -9.803 -12.465 36.272 1.00 98.00 91 GLY A N 1
ATOM 722 C CA . GLY A 1 91 ? -10.355 -11.750 35.125 1.00 98.00 91 GLY A CA 1
ATOM 723 C C . GLY A 1 91 ? -9.892 -10.296 35.041 1.00 98.00 91 GLY A C 1
ATOM 724 O O . GLY A 1 91 ? -9.484 -9.843 33.974 1.00 98.00 91 GLY A O 1
ATOM 725 N N . LEU A 1 92 ? -9.880 -9.576 36.168 1.00 97.69 92 LEU A N 1
ATOM 726 C CA . LEU A 1 92 ? -9.356 -8.210 36.222 1.00 97.69 92 LEU A CA 1
ATOM 727 C C . LEU A 1 92 ? -7.856 -8.166 35.892 1.00 97.69 92 LEU A C 1
ATOM 729 O O . LEU A 1 92 ? -7.429 -7.315 35.117 1.00 97.69 92 LEU A O 1
ATOM 733 N N . ILE A 1 93 ? -7.069 -9.098 36.437 1.00 97.81 93 ILE A N 1
ATOM 734 C CA . ILE A 1 93 ? -5.639 -9.231 36.136 1.00 97.81 93 ILE A CA 1
ATOM 735 C C . ILE A 1 93 ? -5.436 -9.519 34.649 1.00 97.81 93 ILE A C 1
ATOM 737 O O . ILE A 1 93 ? -4.588 -8.880 34.041 1.00 97.81 93 ILE A O 1
ATOM 741 N N . ALA A 1 94 ? -6.223 -10.407 34.038 1.00 98.00 94 ALA A N 1
ATOM 742 C CA . ALA A 1 94 ? -6.128 -10.702 32.609 1.00 98.00 94 ALA A CA 1
ATOM 743 C C . ALA A 1 94 ? -6.385 -9.456 31.743 1.00 98.00 94 ALA A C 1
ATOM 745 O O . ALA A 1 94 ? -5.637 -9.204 30.797 1.00 98.00 94 ALA A O 1
ATOM 746 N N . ILE A 1 95 ? -7.387 -8.639 32.091 1.00 96.88 95 ILE A N 1
ATOM 747 C CA . ILE A 1 95 ? -7.663 -7.364 31.406 1.00 96.88 95 ILE A CA 1
ATOM 748 C C . ILE A 1 95 ? -6.477 -6.404 31.554 1.00 96.88 95 ILE A C 1
ATOM 750 O O . ILE A 1 95 ? -6.004 -5.857 30.561 1.00 96.88 95 ILE A O 1
ATOM 754 N N . LEU A 1 96 ? -5.974 -6.209 32.777 1.00 96.38 96 LEU A N 1
ATOM 755 C CA . LEU A 1 96 ? -4.876 -5.275 33.044 1.00 96.38 96 LEU A CA 1
ATOM 756 C C . LEU A 1 96 ? -3.558 -5.734 32.409 1.00 96.38 96 LEU A C 1
ATOM 758 O O . LEU A 1 96 ? -2.866 -4.932 31.791 1.00 96.38 96 LEU A O 1
ATOM 762 N N . ALA A 1 97 ? -3.237 -7.023 32.499 1.00 95.81 97 ALA A N 1
ATOM 763 C CA . ALA A 1 97 ? -2.049 -7.607 31.888 1.00 95.81 97 ALA A CA 1
ATOM 764 C C . ALA A 1 97 ? -2.090 -7.487 30.360 1.00 95.81 97 ALA A C 1
ATOM 766 O O . ALA A 1 97 ? -1.059 -7.239 29.740 1.00 95.81 97 ALA A O 1
ATOM 767 N N . SER A 1 98 ? -3.278 -7.575 29.751 1.00 95.50 98 SER A N 1
ATOM 768 C CA . SER A 1 98 ? -3.438 -7.403 28.303 1.00 95.50 98 SER A CA 1
ATOM 769 C C . SER A 1 98 ? -2.982 -6.024 27.814 1.00 95.50 98 SER A C 1
ATOM 771 O O . SER A 1 98 ? -2.494 -5.928 26.696 1.00 95.50 98 SER A O 1
ATOM 773 N N . VAL A 1 99 ? -3.068 -4.973 28.642 1.00 91.50 99 VAL A N 1
ATOM 774 C CA . VAL A 1 99 ? -2.605 -3.616 28.282 1.00 91.50 99 VAL A CA 1
ATOM 775 C C . VAL A 1 99 ? -1.091 -3.570 28.050 1.00 91.50 99 VAL A C 1
ATOM 777 O O . VAL A 1 99 ? -0.627 -2.822 27.194 1.00 91.50 99 VAL A O 1
ATOM 780 N N . SER A 1 100 ? -0.320 -4.357 28.803 1.00 89.12 100 SER A N 1
ATOM 781 C CA . SER A 1 100 ? 1.146 -4.385 28.711 1.00 89.12 100 SER A CA 1
ATOM 782 C C . SER A 1 100 ? 1.672 -5.516 27.827 1.00 89.12 100 SER A C 1
ATOM 784 O O . SER A 1 100 ? 2.710 -5.354 27.196 1.00 89.12 100 SER A O 1
ATOM 786 N N . LEU A 1 101 ? 0.983 -6.661 27.800 1.00 90.75 101 LEU A N 1
ATOM 787 C CA . LEU A 1 101 ? 1.437 -7.866 27.102 1.00 90.75 101 LEU A CA 1
ATOM 788 C C . LEU A 1 101 ? 1.011 -7.906 25.632 1.00 90.75 101 LEU A C 1
ATOM 790 O O . LEU A 1 101 ? 1.728 -8.471 24.813 1.00 90.75 101 LEU A O 1
ATOM 794 N N . LEU A 1 102 ? -0.140 -7.325 25.278 1.00 90.75 102 LEU A N 1
ATOM 795 C CA . LEU A 1 102 ? -0.598 -7.280 23.890 1.00 90.75 102 LEU A CA 1
ATOM 796 C C . LEU A 1 102 ? -0.054 -6.013 23.221 1.00 90.75 102 LEU A C 1
ATOM 798 O O . LEU A 1 102 ? -0.700 -4.966 23.205 1.00 90.75 102 LEU A O 1
ATOM 802 N N . HIS A 1 103 ? 1.170 -6.106 22.703 1.00 86.19 103 HIS A N 1
ATOM 803 C CA . HIS A 1 103 ? 1.822 -5.034 21.948 1.00 86.19 103 HIS A CA 1
ATOM 804 C C . HIS A 1 103 ? 1.542 -5.143 20.441 1.00 86.19 103 HIS A C 1
ATOM 806 O O . HIS A 1 103 ? 0.858 -6.052 19.976 1.00 86.19 103 HIS A O 1
ATOM 812 N N . ARG A 1 104 ? 2.083 -4.196 19.663 1.00 77.94 104 ARG A N 1
ATOM 813 C CA . ARG A 1 104 ? 1.809 -4.033 18.221 1.00 77.94 104 ARG A CA 1
ATOM 814 C C . ARG A 1 104 ? 2.184 -5.237 17.349 1.00 77.94 104 ARG A C 1
ATOM 816 O O . ARG A 1 104 ? 1.709 -5.313 16.225 1.00 77.94 104 ARG A O 1
ATOM 823 N N . GLU A 1 105 ? 3.026 -6.139 17.844 1.00 80.44 105 GLU A N 1
ATOM 824 C CA . GLU A 1 105 ? 3.471 -7.327 17.100 1.00 80.44 105 GLU A CA 1
ATOM 825 C C . GLU A 1 105 ? 2.540 -8.527 17.324 1.00 80.44 105 GLU A C 1
ATOM 827 O O . GLU A 1 105 ? 2.596 -9.507 16.584 1.00 80.44 105 GLU A O 1
ATOM 832 N N . ILE A 1 106 ? 1.660 -8.461 18.331 1.00 86.00 106 ILE A N 1
ATOM 833 C CA . ILE A 1 106 ? 0.685 -9.514 18.592 1.00 86.00 106 ILE A CA 1
ATOM 834 C C . ILE A 1 106 ? -0.497 -9.339 17.626 1.00 86.00 106 ILE A C 1
ATOM 836 O O . ILE A 1 106 ? -1.106 -8.265 17.595 1.00 86.00 106 ILE A O 1
ATOM 840 N N . PRO A 1 107 ? -0.864 -10.372 16.845 1.00 85.62 107 PRO A N 1
ATOM 841 C CA . PRO A 1 107 ? -1.929 -10.254 15.858 1.00 85.62 107 PRO A CA 1
ATOM 842 C C . PRO A 1 107 ? -3.276 -9.967 16.523 1.00 85.62 107 PRO A C 1
ATOM 844 O O . PRO A 1 107 ? -3.636 -10.584 17.530 1.00 85.62 107 PRO A O 1
ATOM 847 N N . PHE A 1 108 ? -4.051 -9.059 15.932 1.00 85.00 108 PHE A N 1
ATOM 848 C CA . PHE A 1 108 ? -5.361 -8.660 16.437 1.00 85.00 108 PHE A CA 1
ATOM 849 C C . PHE A 1 108 ? -6.363 -8.448 15.283 1.00 85.00 108 PHE A C 1
ATOM 851 O O . PHE A 1 108 ? -6.054 -7.696 14.359 1.00 85.00 108 PHE A O 1
ATOM 858 N N . PRO A 1 109 ? -7.583 -9.017 15.346 1.00 88.50 109 PRO A N 1
ATOM 859 C CA . PRO A 1 109 ? -8.057 -10.003 16.321 1.00 88.50 109 PRO A CA 1
ATOM 860 C C . PRO A 1 109 ? -7.441 -11.398 16.059 1.00 88.50 109 PRO A C 1
ATOM 862 O O . PRO A 1 109 ? -7.144 -11.747 14.920 1.00 88.50 109 PRO A O 1
ATOM 865 N N . SER A 1 110 ? -7.203 -12.177 17.11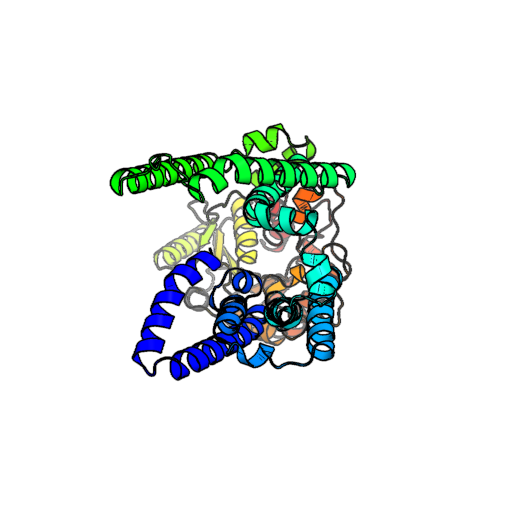9 1.00 91.75 110 SER A N 1
ATOM 866 C CA . SER A 1 110 ? -6.614 -13.534 17.067 1.00 91.75 110 SER A CA 1
ATOM 867 C C . SER A 1 110 ? -6.934 -14.322 18.344 1.00 91.75 110 SER A C 1
ATOM 869 O O . SER A 1 110 ? -7.558 -13.780 19.258 1.00 91.75 110 SER A O 1
ATOM 871 N N . LEU A 1 111 ? -6.454 -15.561 18.491 1.00 95.00 111 LEU A N 1
ATOM 872 C CA . LEU A 1 111 ? -6.601 -16.317 19.747 1.00 95.00 111 LEU A CA 1
ATOM 873 C C . LEU A 1 111 ? -6.060 -15.590 20.994 1.00 95.00 111 LEU A C 1
ATOM 875 O O . LEU A 1 111 ? -6.581 -15.804 22.088 1.00 95.00 111 LEU A O 1
ATOM 879 N N . TRP A 1 112 ? -5.094 -14.677 20.858 1.00 93.69 112 TRP A N 1
ATOM 880 C CA . TRP A 1 112 ? -4.604 -13.866 21.983 1.00 93.69 112 TRP A CA 1
ATOM 881 C C . TRP A 1 112 ? -5.695 -12.992 22.609 1.00 93.69 112 TRP A C 1
ATOM 883 O O . TRP A 1 112 ? -5.674 -12.716 23.808 1.00 93.69 112 TRP A O 1
ATOM 893 N N . THR A 1 113 ? -6.703 -12.611 21.822 1.00 93.88 113 THR A N 1
ATOM 894 C CA . THR A 1 113 ? -7.836 -11.801 22.293 1.00 93.88 113 THR A CA 1
ATOM 895 C C . THR A 1 113 ? -8.790 -12.566 23.218 1.00 93.88 113 THR A C 1
ATOM 897 O O . THR A 1 113 ? -9.578 -11.945 23.934 1.00 93.88 113 THR A O 1
ATOM 900 N N . VAL A 1 114 ? -8.655 -13.895 23.321 1.00 96.38 114 VAL A N 1
ATOM 901 C CA . VAL A 1 114 ? -9.341 -14.713 24.339 1.00 96.38 114 VAL A CA 1
ATOM 902 C C . VAL A 1 114 ? -8.974 -14.279 25.755 1.00 96.38 114 VAL A C 1
ATOM 904 O O . VAL A 1 114 ? -9.829 -14.334 26.635 1.00 96.38 114 VAL A O 1
ATOM 907 N N . ILE A 1 115 ? -7.757 -13.777 25.980 1.00 96.44 115 ILE A N 1
ATOM 908 C CA . ILE A 1 115 ? -7.303 -13.333 27.303 1.00 96.44 115 ILE A CA 1
ATOM 909 C C . ILE A 1 115 ? -8.139 -12.140 27.814 1.00 96.44 115 ILE A C 1
ATOM 911 O O . ILE A 1 115 ? -8.800 -12.288 28.848 1.00 96.44 115 ILE A O 1
ATOM 915 N N . PRO A 1 116 ? -8.198 -10.979 27.126 1.00 96.44 116 PRO A N 1
ATOM 916 C CA . PRO A 1 116 ? -8.991 -9.842 27.597 1.00 96.44 116 PRO A CA 1
ATOM 917 C C . PRO A 1 116 ? -10.505 -10.093 27.543 1.00 96.44 116 PRO A C 1
ATOM 919 O O . PRO A 1 116 ? -11.230 -9.643 28.436 1.00 96.44 116 PRO A O 1
ATOM 922 N N . VAL A 1 117 ? -11.010 -10.830 26.544 1.00 97.06 117 VAL A N 1
ATOM 923 C CA . VAL A 1 117 ? -12.449 -11.143 26.442 1.00 97.06 117 VAL A CA 1
ATOM 924 C C . VAL A 1 117 ? -12.868 -12.114 27.542 1.00 97.06 117 VAL A C 1
ATOM 926 O O . VAL A 1 117 ? -13.851 -11.866 28.236 1.00 97.06 117 VAL A O 1
ATOM 929 N N . GLY A 1 118 ? -12.097 -13.179 27.765 1.00 97.44 118 GLY A N 1
ATOM 930 C CA . GLY A 1 118 ? -12.314 -14.128 28.855 1.00 97.44 118 GLY A CA 1
ATOM 931 C C . GLY A 1 118 ? -12.207 -13.457 30.223 1.00 97.44 118 GLY A C 1
ATOM 932 O O . GLY A 1 118 ? -13.045 -13.697 31.091 1.00 97.44 118 GLY A O 1
ATOM 933 N N . GLY A 1 119 ? -11.249 -12.540 30.395 1.00 97.75 119 GLY A N 1
ATOM 934 C CA . GLY A 1 119 ? -11.153 -11.711 31.594 1.00 97.75 119 GLY A CA 1
ATOM 935 C C . GLY A 1 119 ? -12.394 -10.839 31.816 1.00 97.75 119 GLY A C 1
ATOM 936 O O . GLY A 1 119 ? -12.926 -10.792 32.925 1.00 97.75 119 GLY A O 1
ATOM 937 N N . SER A 1 120 ? -12.923 -10.230 30.752 1.00 96.81 120 SER A N 1
ATOM 938 C CA . SER A 1 120 ? -14.164 -9.442 30.796 1.00 96.81 120 SER A CA 1
ATOM 939 C C . SER A 1 120 ? -15.378 -10.299 31.155 1.00 96.81 120 SER A C 1
ATOM 941 O O . SER A 1 120 ? -16.146 -9.935 32.045 1.00 96.81 120 SER A O 1
ATOM 943 N N . VAL A 1 121 ? -15.519 -11.472 30.529 1.00 96.56 121 VAL A N 1
ATOM 944 C CA . VAL A 1 121 ? -16.546 -12.472 30.864 1.00 96.56 121 VAL A CA 1
ATOM 945 C C . VAL A 1 121 ? -16.455 -12.854 32.342 1.00 96.56 121 VAL A C 1
ATOM 947 O O . VAL A 1 121 ? -17.473 -12.877 33.038 1.00 96.56 121 VAL A O 1
ATOM 950 N N . ALA A 1 122 ? -15.243 -13.090 32.850 1.00 95.88 122 ALA A N 1
ATOM 951 C CA . ALA A 1 122 ? -15.041 -13.482 34.235 1.00 95.88 122 ALA A CA 1
ATOM 952 C C . ALA A 1 122 ? -15.443 -12.380 35.229 1.00 95.88 122 ALA A C 1
ATOM 954 O O . ALA A 1 122 ? -16.155 -12.641 36.203 1.00 95.88 122 ALA A O 1
ATOM 955 N N . VAL A 1 123 ? -15.064 -11.129 34.956 1.00 95.94 123 VAL A N 1
ATOM 956 C CA . VAL A 1 123 ? -15.497 -9.979 35.760 1.00 95.94 123 VAL A CA 1
ATOM 957 C C . VAL A 1 123 ? -17.023 -9.833 35.720 1.00 95.94 123 VAL A C 1
ATOM 959 O O . VAL A 1 123 ? -17.642 -9.719 36.775 1.00 95.94 123 VAL A O 1
ATOM 962 N N . ILE A 1 124 ? -17.653 -9.905 34.543 1.00 93.88 124 ILE A N 1
ATOM 963 C CA . ILE A 1 124 ? -19.112 -9.754 34.390 1.00 93.88 124 ILE A CA 1
ATOM 964 C C . ILE A 1 124 ? -19.886 -10.810 35.194 1.00 93.88 124 ILE A C 1
ATOM 966 O O . ILE A 1 124 ? -20.901 -10.495 35.821 1.00 93.88 124 ILE A O 1
ATOM 970 N N . LEU A 1 125 ? -19.430 -12.064 35.186 1.00 92.56 125 LEU A N 1
ATOM 971 C CA . LEU A 1 125 ? -20.166 -13.171 35.799 1.00 92.56 125 LEU A CA 1
ATOM 972 C C . LEU A 1 125 ? -19.921 -13.289 37.312 1.00 92.56 125 LEU A C 1
ATOM 974 O O . LEU A 1 125 ? -20.870 -13.584 38.058 1.00 92.56 125 LEU A O 1
ATOM 978 N N . TRP A 1 126 ? -18.694 -13.012 37.774 1.00 93.31 126 TRP A N 1
ATOM 979 C CA . TRP A 1 126 ? -18.258 -13.313 39.144 1.00 93.31 126 TRP A CA 1
ATOM 980 C C . TRP A 1 126 ? -17.848 -12.108 40.004 1.00 93.31 126 TRP A C 1
ATOM 982 O O . TRP A 1 126 ? -17.707 -12.284 41.214 1.00 93.31 126 TRP A O 1
ATOM 992 N N . ALA A 1 127 ? -17.746 -10.881 39.476 1.00 94.06 127 ALA A N 1
ATOM 993 C CA . ALA A 1 127 ? -17.545 -9.684 40.308 1.00 94.06 127 ALA A CA 1
ATOM 994 C C . ALA A 1 127 ? -18.844 -9.291 41.041 1.00 94.06 127 ALA A C 1
ATOM 996 O O . ALA A 1 127 ? -19.540 -8.335 40.697 1.00 94.06 127 ALA A O 1
ATOM 997 N N . ARG A 1 128 ? -19.201 -10.067 42.067 1.00 90.88 128 ARG A N 1
ATOM 998 C CA . ARG A 1 128 ? -20.425 -9.910 42.866 1.00 90.88 128 ARG A CA 1
ATOM 999 C C . ARG A 1 128 ? -20.178 -9.123 44.160 1.00 90.88 128 ARG A C 1
ATOM 1001 O O . ARG A 1 128 ? -19.023 -9.013 44.594 1.00 90.88 128 ARG A O 1
ATOM 1008 N N . PRO A 1 129 ? -21.239 -8.588 44.806 1.00 89.94 129 PRO A N 1
ATOM 1009 C CA . PRO A 1 129 ? -21.117 -7.921 46.100 1.00 89.94 129 PRO A CA 1
ATOM 1010 C C . PRO A 1 129 ? -20.336 -8.770 47.110 1.00 89.94 129 PRO A C 1
ATOM 1012 O O . PRO A 1 129 ? -20.616 -9.951 47.292 1.00 89.94 129 PRO A O 1
ATOM 1015 N N . GLY A 1 130 ? -19.340 -8.162 47.755 1.00 88.31 130 GLY A N 1
ATOM 1016 C CA . GLY A 1 130 ? -18.444 -8.840 48.697 1.00 88.31 130 GLY A CA 1
ATOM 1017 C C . GLY A 1 130 ? -17.092 -9.254 48.111 1.00 88.31 130 GLY A C 1
ATOM 1018 O O . GLY A 1 130 ? -16.184 -9.527 48.900 1.00 88.31 130 GLY A O 1
ATOM 1019 N N . THR A 1 131 ? -16.920 -9.245 46.784 1.00 94.94 131 THR A N 1
ATOM 1020 C CA . THR A 1 131 ? -15.604 -9.478 46.165 1.00 94.94 131 THR A CA 1
ATOM 1021 C C . THR A 1 131 ? -14.716 -8.227 46.168 1.00 94.94 131 THR A C 1
ATOM 1023 O O . THR A 1 131 ? -15.242 -7.107 46.200 1.00 94.94 131 THR A O 1
ATOM 1026 N N . LEU A 1 132 ? -13.381 -8.362 46.155 1.00 96.25 132 LEU A N 1
ATOM 1027 C CA . LEU A 1 132 ? -12.469 -7.209 46.036 1.00 96.25 132 LEU A CA 1
ATOM 1028 C C . LEU A 1 132 ? -12.658 -6.490 44.699 1.00 96.25 132 LEU A C 1
ATOM 1030 O O . LEU A 1 132 ? -12.821 -5.270 44.687 1.00 96.25 132 LEU A O 1
ATOM 1034 N N . THR A 1 133 ? -12.711 -7.243 43.596 1.00 96.44 133 THR A N 1
ATOM 1035 C CA . THR A 1 133 ? -12.920 -6.707 42.243 1.00 96.44 133 THR A CA 1
ATOM 1036 C C . THR A 1 133 ? -14.185 -5.857 42.168 1.00 96.44 133 THR A C 1
ATOM 1038 O O . THR A 1 133 ? -14.127 -4.718 41.708 1.00 96.44 133 THR A O 1
ATOM 1041 N N . ALA A 1 134 ? -15.317 -6.344 42.695 1.00 95.88 134 ALA A N 1
ATOM 1042 C CA . ALA A 1 134 ? -16.547 -5.554 42.723 1.00 95.88 134 ALA A CA 1
ATOM 1043 C C . ALA A 1 134 ? -16.388 -4.269 43.546 1.00 95.88 134 ALA A C 1
ATOM 1045 O O . ALA A 1 134 ? -16.887 -3.221 43.145 1.00 95.88 134 ALA A O 1
ATOM 1046 N N . ARG A 1 135 ? -15.675 -4.320 44.678 1.00 96.31 135 ARG A N 1
ATOM 1047 C CA . ARG A 1 135 ? -15.448 -3.156 45.548 1.00 96.31 135 ARG A CA 1
ATOM 1048 C C . ARG A 1 135 ? -14.617 -2.074 44.855 1.00 96.31 135 ARG A C 1
ATOM 1050 O O . ARG A 1 135 ? -14.970 -0.903 44.942 1.00 96.31 135 ARG A O 1
ATOM 1057 N N . LEU A 1 136 ? -13.556 -2.475 44.152 1.00 96.50 136 LEU A N 1
ATOM 1058 C CA . LEU A 1 136 ? -12.686 -1.578 43.386 1.00 96.50 136 LEU A CA 1
ATOM 1059 C C . LEU A 1 136 ? -13.435 -0.939 42.211 1.00 96.50 136 LEU A C 1
ATOM 1061 O O . LEU A 1 136 ? -13.422 0.280 42.057 1.00 96.50 136 LEU A O 1
ATOM 1065 N N . LEU A 1 137 ? -14.146 -1.743 41.418 1.00 96.00 137 LEU A N 1
ATOM 1066 C CA . LEU A 1 137 ? -14.894 -1.248 40.257 1.00 96.00 137 LEU A CA 1
ATOM 1067 C C . LEU A 1 137 ? -16.135 -0.426 40.647 1.00 96.00 137 LEU A C 1
ATOM 1069 O O . LEU A 1 137 ? -16.608 0.384 39.854 1.00 96.00 137 LEU A O 1
ATOM 1073 N N . SER A 1 138 ? -16.629 -0.575 41.881 1.00 96.56 138 SER A N 1
ATOM 1074 C CA . SER A 1 138 ? -17.742 0.222 42.424 1.00 96.56 138 SER A CA 1
ATOM 1075 C C . SER A 1 138 ? -17.304 1.549 43.060 1.00 96.56 138 SER A C 1
ATOM 1077 O O . SER A 1 138 ? -18.149 2.283 43.579 1.00 96.56 138 SER A O 1
ATOM 1079 N N . LEU A 1 139 ? -16.008 1.890 43.048 1.00 97.62 139 LEU A N 1
ATOM 1080 C CA . LEU A 1 139 ? -15.543 3.204 43.500 1.00 97.62 139 LEU A CA 1
ATOM 1081 C C . LEU A 1 139 ? -16.194 4.313 42.665 1.00 97.62 139 LEU A C 1
ATOM 1083 O O . LEU A 1 139 ? -16.319 4.198 41.447 1.00 97.62 139 LEU A O 1
ATOM 1087 N N . ARG A 1 140 ? -16.557 5.433 43.304 1.00 96.75 140 ARG A N 1
ATOM 1088 C CA . ARG A 1 140 ? -17.261 6.550 42.640 1.00 96.75 140 ARG A CA 1
ATOM 1089 C C . ARG A 1 140 ? -16.543 7.052 41.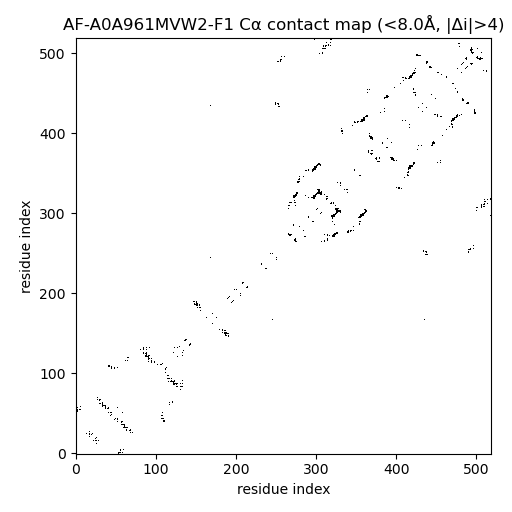387 1.00 96.75 140 ARG A C 1
ATOM 1091 O O . ARG A 1 140 ? -17.199 7.375 40.406 1.00 96.75 140 ARG A O 1
ATOM 1098 N N . VAL A 1 141 ? -15.210 7.089 41.419 1.00 95.62 141 VAL A N 1
ATOM 1099 C CA . VAL A 1 141 ? -14.388 7.495 40.270 1.00 95.62 141 VAL A CA 1
ATOM 1100 C C . VAL A 1 141 ? -14.499 6.480 39.130 1.00 95.62 141 VAL A C 1
ATOM 1102 O O . VAL A 1 141 ? -14.729 6.883 37.996 1.00 95.62 141 VAL A O 1
ATOM 1105 N N . MET A 1 142 ? -14.413 5.178 39.422 1.00 95.75 142 MET A N 1
ATOM 1106 C CA . MET A 1 142 ? -14.533 4.117 38.409 1.00 95.75 142 MET A CA 1
ATOM 1107 C C . MET A 1 142 ? -15.921 4.109 37.769 1.00 95.75 142 MET A C 1
ATOM 1109 O O . MET A 1 142 ? -16.043 4.071 36.547 1.00 95.75 142 MET A O 1
ATOM 1113 N N . VAL A 1 143 ? -16.969 4.247 38.584 1.00 96.19 143 VAL A N 1
ATOM 1114 C CA . VAL A 1 143 ? -18.344 4.396 38.094 1.00 96.19 143 VAL A CA 1
ATOM 1115 C C . VAL A 1 143 ? -18.483 5.662 37.246 1.00 96.19 143 VAL A C 1
ATOM 1117 O O . VAL A 1 143 ? -19.086 5.613 36.179 1.00 96.19 143 VAL A O 1
ATOM 1120 N N . GLY A 1 144 ? -17.896 6.783 37.675 1.00 95.12 144 GLY A N 1
ATOM 1121 C CA . GLY A 1 144 ? -17.883 8.038 36.921 1.00 95.12 144 GLY A CA 1
ATOM 1122 C C . GLY A 1 144 ? -17.246 7.897 35.537 1.00 95.12 144 GLY A C 1
ATOM 1123 O O . GLY A 1 144 ? -17.836 8.334 34.552 1.00 95.12 144 GLY A O 1
ATOM 1124 N N . ILE A 1 145 ? -16.096 7.223 35.448 1.00 95.00 145 ILE A N 1
ATOM 1125 C CA . ILE A 1 145 ? -15.438 6.900 34.172 1.00 95.00 145 ILE A CA 1
ATOM 1126 C C . ILE A 1 145 ? -16.347 6.009 33.318 1.00 95.00 145 ILE A C 1
ATOM 1128 O O . ILE A 1 145 ? -16.551 6.290 32.138 1.00 95.00 145 ILE A O 1
ATOM 1132 N N . GLY A 1 146 ? -16.955 4.980 33.917 1.00 94.69 146 GLY A N 1
ATOM 1133 C CA . GLY A 1 146 ? -17.909 4.105 33.235 1.00 94.69 146 GLY A CA 1
ATOM 1134 C C . GLY A 1 146 ? -19.103 4.862 32.647 1.00 94.69 146 GLY A C 1
ATOM 1135 O O . GLY A 1 146 ? -19.504 4.587 31.517 1.00 94.69 146 GLY A O 1
ATOM 1136 N N . LEU A 1 147 ? -19.629 5.862 33.362 1.00 94.31 147 LEU A N 1
ATOM 1137 C CA . LEU A 1 147 ? -20.750 6.687 32.906 1.00 94.31 147 LEU A CA 1
ATOM 1138 C C . LEU A 1 147 ? -20.410 7.538 31.679 1.00 94.31 147 LEU A C 1
ATOM 1140 O O . LEU A 1 147 ? -21.273 7.690 30.822 1.00 94.31 147 LEU A O 1
ATOM 1144 N N . ILE A 1 148 ? -19.189 8.071 31.582 1.00 96.25 148 ILE A N 1
ATOM 1145 C CA . ILE A 1 148 ? -18.765 8.917 30.451 1.00 96.25 148 ILE A CA 1
ATOM 1146 C C . ILE A 1 148 ? -18.070 8.127 29.331 1.00 96.25 148 ILE A C 1
ATOM 1148 O O . ILE A 1 148 ? -17.690 8.716 28.320 1.00 96.25 148 ILE A O 1
ATOM 1152 N N . SER A 1 149 ? -17.882 6.815 29.504 1.00 94.69 149 SER A N 1
ATOM 1153 C CA . SER A 1 149 ? -17.037 5.970 28.648 1.00 94.69 149 SER A CA 1
ATOM 1154 C C . SER A 1 149 ? -17.408 6.021 27.164 1.00 94.69 149 SER A C 1
ATOM 1156 O O . SER A 1 149 ? -16.521 6.147 26.323 1.00 94.69 149 SER A O 1
ATOM 1158 N N . TYR A 1 150 ? -18.702 6.014 26.834 1.00 91.62 150 TYR A N 1
ATOM 1159 C CA . TYR A 1 150 ? -19.173 6.131 25.453 1.00 91.62 150 TYR A CA 1
ATOM 1160 C C . TYR A 1 150 ? -18.789 7.479 24.823 1.00 91.62 150 TYR A C 1
ATOM 1162 O O . TYR A 1 150 ? -18.228 7.533 23.730 1.00 91.62 150 TYR A O 1
ATOM 1170 N N . SER A 1 151 ? -19.009 8.582 25.542 1.00 94.94 151 SER A N 1
ATOM 1171 C CA . SER A 1 151 ? -18.612 9.915 25.076 1.00 94.94 151 SER A CA 1
ATOM 1172 C C . SER A 1 151 ? -17.083 10.054 24.970 1.00 94.94 151 SER A C 1
ATOM 1174 O O . SER A 1 151 ? -16.585 10.687 24.040 1.00 94.94 151 SER A O 1
ATOM 1176 N N . ALA A 1 152 ? -16.324 9.432 25.879 1.00 95.75 152 ALA A N 1
ATOM 1177 C CA . ALA A 1 152 ? -14.861 9.408 25.826 1.00 95.75 152 ALA A CA 1
ATOM 1178 C C . ALA A 1 152 ? -14.346 8.617 24.616 1.00 95.75 152 ALA A C 1
ATOM 1180 O O . ALA A 1 152 ? -13.432 9.072 23.925 1.00 95.75 152 ALA A O 1
ATOM 1181 N N . TYR A 1 153 ? -14.979 7.483 24.305 1.00 92.88 153 TYR A N 1
ATOM 1182 C CA . TYR A 1 153 ? -14.704 6.709 23.098 1.00 92.88 153 TYR A CA 1
ATOM 1183 C C . TYR A 1 153 ? -14.888 7.546 21.819 1.00 92.88 153 TYR A C 1
ATOM 1185 O O . TYR A 1 153 ? -14.066 7.458 20.913 1.00 92.88 153 TYR A O 1
ATOM 1193 N N . LEU A 1 154 ? -15.883 8.431 21.760 1.00 91.69 154 LEU A N 1
ATOM 1194 C CA . LEU A 1 154 ? -16.079 9.292 20.588 1.00 91.69 154 LEU A CA 1
ATOM 1195 C C . LEU A 1 154 ? -15.041 10.418 20.476 1.00 91.69 154 LEU A C 1
ATOM 1197 O O . LEU A 1 154 ? -14.568 10.700 19.379 1.00 91.69 154 LEU A O 1
ATOM 1201 N N . TRP A 1 155 ? -14.679 11.064 21.588 1.00 95.81 155 TRP A N 1
ATOM 1202 C CA . TRP A 1 155 ? -13.818 12.253 21.561 1.00 95.81 155 TRP A CA 1
ATOM 1203 C C . TRP A 1 155 ? -12.324 11.959 21.478 1.00 95.81 155 TRP A C 1
ATOM 1205 O O . TRP A 1 155 ? -11.600 12.722 20.837 1.00 95.81 155 TRP A O 1
ATOM 1215 N N . HIS A 1 156 ? -11.851 10.881 22.110 1.00 94.94 156 HIS A N 1
ATOM 1216 C CA . HIS A 1 156 ? -10.410 10.641 22.204 1.00 94.94 156 HIS A CA 1
ATOM 1217 C C . HIS A 1 156 ? -9.764 10.510 20.815 1.00 94.94 156 HIS A C 1
ATOM 1219 O O . HIS A 1 156 ? -8.741 11.140 20.556 1.00 94.94 156 HIS A O 1
ATOM 1225 N N . ASN A 1 157 ? -10.374 9.751 19.897 1.00 93.69 157 ASN A N 1
ATOM 1226 C CA . ASN A 1 157 ? -9.760 9.457 18.606 1.00 93.69 157 ASN A CA 1
ATOM 1227 C C . ASN A 1 157 ? -9.583 10.711 17.722 1.00 93.69 157 ASN A C 1
ATOM 1229 O O . ASN A 1 157 ? -8.450 10.960 17.313 1.00 93.69 157 ASN A O 1
ATOM 1233 N N . PRO A 1 158 ? -10.608 11.561 17.482 1.00 93.00 158 PRO A N 1
ATOM 1234 C CA . PRO A 1 158 ? -10.420 12.825 16.767 1.00 93.00 158 PRO A CA 1
ATOM 1235 C C . PRO A 1 158 ? -9.364 13.732 17.406 1.00 93.00 158 PRO A C 1
ATOM 1237 O O . PRO A 1 158 ? -8.525 14.276 16.695 1.00 93.00 158 PRO A O 1
ATOM 1240 N N . ILE A 1 159 ? -9.360 13.869 18.738 1.00 95.00 159 ILE A N 1
ATOM 1241 C CA . ILE A 1 159 ? -8.393 14.720 19.448 1.00 95.00 159 ILE A CA 1
ATOM 1242 C C . ILE A 1 159 ? -6.961 14.246 19.189 1.00 95.00 159 ILE A C 1
ATOM 1244 O O . ILE A 1 159 ? -6.113 15.043 18.787 1.00 95.00 159 ILE A O 1
ATOM 1248 N N . TYR A 1 160 ? -6.685 12.956 19.389 1.00 93.50 160 TYR A N 1
ATOM 1249 C CA . TYR A 1 160 ? -5.345 12.415 19.171 1.00 93.50 160 TYR A CA 1
ATOM 1250 C C . TYR A 1 160 ? -4.951 12.413 17.692 1.00 93.50 160 TYR A C 1
ATOM 1252 O O . TYR A 1 160 ? -3.788 12.673 17.386 1.00 93.50 160 TYR A O 1
ATOM 1260 N N . ALA A 1 161 ? -5.891 12.157 16.779 1.00 90.75 161 ALA A N 1
ATOM 1261 C CA . ALA A 1 161 ? -5.639 12.197 15.343 1.00 90.75 161 ALA A CA 1
ATOM 1262 C C . ALA A 1 161 ? -5.244 13.609 14.887 1.00 90.75 161 ALA A C 1
ATOM 1264 O O . ALA A 1 161 ? -4.177 13.783 14.302 1.00 90.75 161 ALA A O 1
ATOM 1265 N N . TYR A 1 162 ? -6.043 14.629 15.218 1.00 88.31 162 TYR A N 1
ATOM 1266 C CA . TYR A 1 162 ? -5.741 16.011 14.838 1.00 88.31 162 TYR A CA 1
ATOM 1267 C C . TYR A 1 162 ? -4.496 16.558 15.530 1.00 88.31 162 TYR A C 1
ATOM 1269 O O . TYR A 1 162 ? -3.741 17.293 14.900 1.00 88.31 162 TYR A O 1
ATOM 1277 N N . ALA A 1 163 ? -4.234 16.172 16.782 1.00 90.81 163 ALA A N 1
ATOM 1278 C CA . ALA A 1 163 ? -2.994 16.546 17.451 1.00 90.81 163 ALA A CA 1
ATOM 1279 C C . ALA A 1 163 ? -1.769 16.003 16.705 1.00 90.81 163 ALA A C 1
ATOM 1281 O O . ALA A 1 163 ? -0.843 16.761 16.451 1.00 90.81 163 ALA A O 1
ATOM 1282 N N . ARG A 1 164 ? -1.790 14.728 16.289 1.00 87.44 164 ARG A N 1
ATOM 1283 C CA . ARG A 1 164 ? -0.681 14.125 15.532 1.00 87.44 164 ARG A CA 1
ATOM 1284 C C . ARG A 1 164 ? -0.472 14.767 14.166 1.00 87.44 164 ARG A C 1
ATOM 1286 O O . ARG A 1 164 ? 0.668 14.953 13.760 1.00 87.44 164 ARG A O 1
ATOM 1293 N N . ILE A 1 165 ? -1.565 15.113 13.484 1.00 82.38 165 ILE A N 1
ATOM 1294 C CA . ILE A 1 165 ? -1.519 15.833 12.205 1.00 82.38 165 ILE A CA 1
ATOM 1295 C C . ILE A 1 165 ? -0.898 17.222 12.398 1.00 82.38 165 ILE A C 1
ATOM 1297 O O . ILE A 1 165 ? -0.064 17.631 11.598 1.00 82.38 165 ILE A O 1
ATOM 1301 N N . ALA A 1 166 ? -1.286 17.936 13.459 1.00 82.19 166 ALA A N 1
ATOM 1302 C CA . ALA A 1 166 ? -0.809 19.289 13.737 1.00 82.19 166 ALA A CA 1
ATOM 1303 C C . ALA A 1 166 ? 0.649 19.337 14.218 1.00 82.19 166 ALA A C 1
ATOM 1305 O O . ALA A 1 166 ? 1.328 20.329 13.979 1.00 82.19 166 ALA A O 1
ATOM 1306 N N . THR A 1 167 ? 1.127 18.298 14.906 1.00 81.88 167 THR A N 1
ATOM 1307 C CA . THR A 1 167 ? 2.513 18.219 15.397 1.00 81.88 167 THR A CA 1
ATOM 1308 C C . THR A 1 167 ? 3.437 17.413 14.488 1.00 81.88 167 THR A C 1
ATOM 1310 O O . THR A 1 167 ? 4.545 17.105 14.913 1.00 81.88 167 THR A O 1
ATOM 1313 N N . GLU A 1 168 ? 2.980 17.026 13.290 1.00 76.12 168 GLU A N 1
ATOM 1314 C CA . GLU A 1 168 ? 3.736 16.198 12.333 1.00 76.12 168 GLU A CA 1
ATOM 1315 C C . GLU A 1 168 ? 4.325 14.918 12.978 1.00 76.12 168 GLU A C 1
ATOM 1317 O O . GLU A 1 168 ? 5.413 14.467 12.641 1.00 76.12 168 GLU A O 1
ATOM 1322 N N . GLY A 1 169 ? 3.624 14.321 13.953 1.00 78.00 169 GLY A N 1
ATOM 1323 C CA . GLY A 1 169 ? 4.169 13.208 14.737 1.00 78.00 169 GLY A CA 1
ATOM 1324 C C . GLY A 1 169 ? 3.502 13.005 16.094 1.00 78.00 169 GLY A C 1
ATOM 1325 O O . GLY A 1 169 ? 2.406 13.496 16.352 1.00 78.00 169 GLY A O 1
ATOM 1326 N N . THR A 1 170 ? 4.140 12.245 16.987 1.00 83.25 170 THR A N 1
ATOM 1327 C CA . THR A 1 170 ? 3.621 12.026 18.346 1.00 83.25 170 THR A CA 1
ATOM 1328 C C . THR A 1 170 ? 3.830 13.264 19.222 1.00 83.25 170 THR A C 1
ATOM 1330 O O . THR A 1 170 ? 4.982 13.655 19.421 1.00 83.25 170 THR A O 1
ATOM 1333 N N . PRO A 1 171 ? 2.766 13.847 19.809 1.00 89.00 171 PRO A N 1
ATOM 1334 C CA . PRO A 1 171 ? 2.911 14.974 20.722 1.00 89.00 171 PRO A CA 1
ATOM 1335 C C . PRO A 1 171 ? 3.778 14.629 21.938 1.00 89.00 171 PRO A C 1
ATOM 1337 O O . PRO A 1 171 ? 3.801 13.484 22.396 1.00 89.00 171 PRO A O 1
ATOM 1340 N N . ALA A 1 172 ? 4.434 15.643 22.511 1.00 90.62 172 ALA A N 1
ATOM 1341 C CA . ALA A 1 172 ? 5.225 15.491 23.730 1.00 90.62 172 ALA A CA 1
ATOM 1342 C C . ALA A 1 172 ? 4.393 14.881 24.884 1.00 90.62 172 ALA A C 1
ATOM 1344 O O . ALA A 1 172 ? 3.184 15.129 24.963 1.00 90.62 172 ALA A O 1
ATOM 1345 N N . PRO A 1 173 ? 5.006 14.149 25.837 1.00 93.25 173 PRO A N 1
ATOM 1346 C CA . PRO A 1 173 ? 4.271 13.473 26.912 1.00 93.25 173 PRO A CA 1
ATOM 1347 C C . PRO A 1 173 ? 3.336 14.392 27.709 1.00 93.25 173 PRO A C 1
ATOM 1349 O O . PRO A 1 173 ? 2.204 14.021 28.013 1.00 93.25 173 PRO A O 1
ATOM 1352 N N . LEU A 1 174 ? 3.766 15.626 27.989 1.00 94.69 174 LEU A N 1
ATOM 1353 C CA . LEU A 1 174 ? 2.935 16.609 28.686 1.00 94.69 174 LEU A CA 1
ATOM 1354 C C . LEU A 1 174 ? 1.707 17.024 27.857 1.00 94.69 174 LEU A C 1
ATOM 1356 O O . LEU A 1 174 ? 0.607 17.145 28.396 1.00 94.69 174 LEU A O 1
ATOM 1360 N N . ALA A 1 175 ? 1.872 17.177 26.540 1.00 94.00 175 ALA A N 1
ATOM 1361 C CA . ALA A 1 175 ? 0.757 17.431 25.634 1.00 94.00 175 ALA A CA 1
ATOM 1362 C C . ALA A 1 175 ? -0.205 16.235 25.604 1.00 94.00 175 ALA A C 1
ATOM 1364 O O . ALA A 1 175 ? -1.413 16.431 25.674 1.00 94.00 175 ALA A O 1
ATOM 1365 N N . MET A 1 176 ? 0.303 14.997 25.601 1.00 94.69 176 MET A N 1
ATOM 1366 C CA . MET A 1 176 ? -0.526 13.784 25.666 1.00 94.69 176 MET A CA 1
ATOM 1367 C C . MET A 1 176 ? -1.393 13.724 26.933 1.00 94.69 176 MET A C 1
ATOM 1369 O O . MET A 1 176 ? -2.567 13.357 26.846 1.00 94.69 176 MET A O 1
ATOM 1373 N N . VAL A 1 177 ? -0.857 14.136 28.090 1.00 95.94 177 VAL A N 1
ATOM 1374 C CA . VAL A 1 177 ? -1.629 14.267 29.341 1.00 95.94 177 VAL A CA 1
ATOM 1375 C C . VAL A 1 177 ? -2.712 15.343 29.209 1.00 95.94 177 VAL A C 1
ATOM 1377 O O . VAL A 1 177 ? -3.858 15.116 29.602 1.00 95.94 177 VAL A O 1
ATOM 1380 N N . GLY A 1 178 ? -2.386 16.487 28.602 1.00 96.81 178 GLY A N 1
ATOM 1381 C CA . GLY A 1 178 ? -3.360 17.541 28.307 1.00 96.81 178 GLY A CA 1
ATOM 1382 C C . GLY A 1 178 ? -4.493 17.068 27.390 1.00 96.81 178 GLY A C 1
ATOM 1383 O O . GLY A 1 178 ? -5.663 17.298 27.687 1.00 96.81 178 GLY A O 1
ATOM 1384 N N . LEU A 1 179 ? -4.168 16.339 26.318 1.00 96.81 179 LEU A N 1
ATOM 1385 C CA . LEU A 1 179 ? -5.134 15.768 25.370 1.00 96.81 179 LEU A CA 1
ATOM 1386 C C . LEU A 1 179 ? -6.023 14.700 26.021 1.00 96.81 179 LEU A C 1
ATOM 1388 O O . LEU A 1 179 ? -7.219 14.631 25.729 1.00 96.81 179 LEU A O 1
ATOM 1392 N N . PHE A 1 180 ? -5.469 13.901 26.937 1.00 96.25 180 PHE A N 1
ATOM 1393 C CA . PHE A 1 180 ? -6.241 12.957 27.745 1.00 96.25 180 PHE A CA 1
ATOM 1394 C C . PHE A 1 180 ? -7.258 13.689 28.631 1.00 96.25 180 PHE A C 1
ATOM 1396 O O . PHE A 1 180 ? -8.449 13.372 28.604 1.00 96.25 180 PHE A O 1
ATOM 1403 N N . GLY A 1 181 ? -6.809 14.717 29.359 1.00 96.94 181 GLY A N 1
ATOM 1404 C CA . GLY A 1 181 ? -7.679 15.560 30.181 1.00 96.94 181 GLY A CA 1
ATOM 1405 C C . GLY A 1 181 ? -8.768 16.254 29.360 1.00 96.94 181 GLY A C 1
ATOM 1406 O O . GLY A 1 181 ? -9.933 16.246 29.755 1.00 96.94 181 GLY A O 1
ATOM 1407 N N . LEU A 1 182 ? -8.417 16.777 28.182 1.00 97.38 182 LEU A N 1
ATOM 1408 C CA . LEU A 1 182 ? -9.364 17.376 27.241 1.00 97.38 182 LEU A CA 1
ATOM 1409 C C . LEU A 1 182 ? -10.411 16.360 26.768 1.00 97.38 182 LEU A C 1
ATOM 1411 O O . LEU A 1 182 ? -11.602 16.663 26.782 1.00 97.38 182 LEU A O 1
ATOM 1415 N N . SER A 1 183 ? -9.986 15.144 26.412 1.00 97.19 183 SER A N 1
ATOM 1416 C CA . SER A 1 183 ? -10.882 14.068 25.971 1.00 97.19 183 SER A CA 1
ATOM 1417 C C . SER A 1 183 ? -11.899 13.704 27.052 1.00 97.19 183 SER A C 1
ATOM 1419 O O . SER A 1 183 ? -13.093 13.622 26.771 1.00 97.19 183 SER A O 1
ATOM 1421 N N . LEU A 1 184 ? -11.454 13.549 28.304 1.00 96.69 184 LEU A N 1
ATOM 1422 C CA . LEU A 1 184 ? -12.348 13.281 29.434 1.00 96.69 184 LEU A CA 1
ATOM 1423 C C . LEU A 1 184 ? -13.251 14.476 29.768 1.00 96.69 184 LEU A C 1
ATOM 1425 O O . LEU A 1 184 ? -14.422 14.283 30.090 1.00 96.69 184 LEU A O 1
ATOM 1429 N N . GLY A 1 185 ? -12.737 15.704 29.666 1.00 97.25 185 GLY A N 1
ATOM 1430 C CA . GLY A 1 185 ? -13.510 16.927 29.876 1.00 97.25 185 GLY A CA 1
ATOM 1431 C C . GLY A 1 185 ? -14.653 17.059 28.870 1.00 97.25 185 GLY A C 1
ATOM 1432 O O . GLY A 1 185 ? -15.811 17.210 29.265 1.00 97.25 185 GLY A O 1
ATOM 1433 N N . LEU A 1 186 ? -14.360 16.915 27.574 1.00 97.62 186 LEU A N 1
ATOM 1434 C CA . LEU A 1 186 ? -15.381 16.915 26.522 1.00 97.62 186 LEU A CA 1
ATOM 1435 C C . LEU A 1 186 ? -16.347 15.737 26.660 1.00 97.62 186 LEU A C 1
ATOM 1437 O O . LEU A 1 186 ? -17.550 15.912 26.451 1.00 97.62 186 LEU A O 1
ATOM 1441 N N . ALA A 1 187 ? -15.857 14.564 27.067 1.00 97.12 187 ALA A N 1
ATOM 1442 C CA . ALA A 1 187 ? -16.706 13.415 27.348 1.00 97.12 187 ALA A CA 1
ATOM 1443 C C . ALA A 1 187 ? -17.701 13.700 28.478 1.00 97.12 187 ALA A C 1
ATOM 1445 O O . ALA A 1 187 ? -18.888 13.434 28.318 1.00 97.12 187 ALA A O 1
ATOM 1446 N N . ALA A 1 188 ? -17.252 14.293 29.586 1.00 96.62 188 ALA A N 1
ATOM 1447 C CA . ALA A 1 188 ? -18.113 14.646 30.711 1.00 96.62 188 ALA A CA 1
ATOM 1448 C C . ALA A 1 188 ? -19.153 15.714 30.337 1.00 96.62 188 ALA A C 1
ATOM 1450 O O . ALA A 1 188 ? -20.323 15.589 30.708 1.00 96.62 188 ALA A O 1
ATOM 1451 N N . LEU A 1 189 ? -18.757 16.734 29.566 1.00 96.88 189 LEU A N 1
ATOM 1452 C CA . LEU A 1 189 ? -19.672 17.761 29.057 1.00 96.88 189 LEU A CA 1
ATOM 1453 C C . LEU A 1 189 ? -20.722 17.150 28.118 1.00 96.88 189 LEU A C 1
ATOM 1455 O O . LEU A 1 189 ? -21.921 17.356 28.307 1.00 96.88 189 LEU A O 1
ATOM 1459 N N . THR A 1 190 ? -20.289 16.346 27.148 1.00 95.31 190 THR A N 1
ATOM 1460 C CA . THR A 1 190 ? -21.181 15.694 26.176 1.00 95.31 190 THR A CA 1
ATOM 1461 C C . THR A 1 190 ? -22.122 14.719 26.873 1.00 95.31 190 THR A C 1
ATOM 1463 O O . THR A 1 190 ? -23.328 14.748 26.643 1.00 95.31 190 THR A O 1
ATOM 1466 N N . TRP A 1 191 ? -21.616 13.926 27.813 1.00 94.25 191 TRP A N 1
ATOM 1467 C CA . TRP A 1 191 ? -22.441 13.047 28.630 1.00 94.25 191 TRP A CA 1
ATOM 1468 C C . TRP A 1 191 ? -23.510 13.835 29.405 1.00 94.25 191 TRP A C 1
ATOM 1470 O O . TRP A 1 191 ? -24.693 13.494 29.376 1.00 94.25 191 TRP A O 1
ATOM 1480 N N . ARG A 1 192 ? -23.134 14.938 30.064 1.00 92.25 192 ARG A N 1
ATOM 1481 C CA . ARG A 1 192 ? -24.041 15.719 30.920 1.00 92.25 192 ARG A CA 1
ATOM 1482 C C . ARG A 1 192 ? -25.097 16.509 30.145 1.00 92.25 192 ARG A C 1
ATOM 1484 O O . ARG A 1 192 ? -26.213 16.667 30.657 1.00 92.25 192 ARG A O 1
ATOM 1491 N N . PHE A 1 193 ? -24.734 17.045 28.981 1.00 91.56 193 PHE A N 1
ATOM 1492 C CA . PHE A 1 193 ? -25.547 18.001 28.218 1.00 91.56 193 PHE A CA 1
ATOM 1493 C C . PHE A 1 193 ? -26.142 17.434 26.926 1.00 91.56 193 PHE A C 1
ATOM 1495 O O . PHE A 1 193 ? -27.096 18.013 26.414 1.00 91.56 193 PHE A O 1
ATOM 1502 N N . VAL A 1 194 ? -25.639 16.306 26.425 1.00 89.31 194 VAL A N 1
ATOM 1503 C CA . VAL A 1 194 ? -26.158 15.628 25.228 1.00 89.31 194 VAL A CA 1
ATOM 1504 C C . VAL A 1 194 ? -26.692 14.250 25.591 1.00 89.31 194 VAL A C 1
ATOM 1506 O O . VAL A 1 194 ? -27.864 13.986 25.379 1.00 89.31 194 VAL A O 1
ATOM 1509 N N . GLU A 1 195 ? -25.907 13.375 26.213 1.00 88.38 195 GLU A N 1
ATOM 1510 C CA . GLU A 1 195 ? -26.364 12.001 26.466 1.00 88.38 195 GLU A CA 1
ATOM 1511 C C . GLU A 1 195 ? -27.499 11.940 27.506 1.00 88.38 195 GLU A C 1
ATOM 1513 O O . GLU A 1 195 ? -28.575 11.395 27.246 1.00 88.38 195 GLU A O 1
ATOM 1518 N N . GLN A 1 196 ? -27.298 12.545 28.681 1.00 87.56 196 GLN A N 1
ATOM 1519 C CA . GLN A 1 196 ? -28.256 12.510 29.791 1.00 87.56 196 GLN A CA 1
ATOM 1520 C C . GLN A 1 196 ? -29.637 13.092 29.433 1.00 87.56 196 GLN A C 1
ATOM 1522 O O . GLN A 1 196 ? -30.639 12.442 29.746 1.00 87.56 196 GLN A O 1
ATOM 1527 N N . PRO A 1 197 ? -29.757 14.251 28.749 1.00 83.81 197 PRO A N 1
ATOM 1528 C CA . PRO A 1 197 ? -31.063 14.782 28.347 1.00 83.81 197 PRO A CA 1
ATOM 1529 C C . PRO A 1 197 ? -31.857 13.865 27.413 1.00 83.81 197 PRO A C 1
ATOM 1531 O O . PRO A 1 197 ? -33.086 13.845 27.479 1.00 83.81 197 PRO A O 1
ATOM 1534 N N . PHE A 1 198 ? -31.177 13.092 26.564 1.00 79.88 198 PHE A N 1
ATOM 1535 C CA . PHE A 1 198 ? -31.834 12.134 25.675 1.00 79.88 198 PHE A CA 1
ATOM 1536 C C . PHE A 1 198 ? -32.150 10.816 26.392 1.00 79.88 198 PHE A C 1
ATOM 1538 O O . PHE A 1 198 ? -33.185 10.211 26.118 1.00 79.88 198 PHE A O 1
ATOM 1545 N N . ARG A 1 199 ? -31.310 10.403 27.350 1.00 77.75 199 ARG A N 1
ATOM 1546 C CA . ARG A 1 199 ? -31.466 9.153 28.106 1.00 77.75 199 ARG A CA 1
ATOM 1547 C C . ARG A 1 199 ? -32.506 9.237 29.223 1.00 77.75 199 ARG A C 1
ATOM 1549 O O . ARG A 1 199 ? -33.159 8.238 29.517 1.00 77.75 199 ARG A O 1
ATOM 1556 N N . HIS A 1 200 ? -32.626 10.369 29.915 1.00 71.00 200 HIS A N 1
ATOM 1557 C CA . HIS A 1 200 ? -33.476 10.527 31.103 1.00 71.00 200 HIS A CA 1
ATOM 1558 C C . HIS A 1 200 ? -34.463 11.683 30.912 1.00 71.00 200 HIS A C 1
ATOM 1560 O O . HIS A 1 200 ? -34.298 12.780 31.443 1.00 71.00 200 HIS A O 1
ATOM 1566 N N . GLN A 1 201 ? -35.546 11.418 30.178 1.00 65.69 201 GLN A N 1
ATOM 1567 C CA . GLN A 1 201 ? -36.647 12.363 29.964 1.00 65.69 201 GLN A CA 1
ATOM 1568 C C . GLN A 1 201 ? -37.578 12.425 31.189 1.00 65.69 201 GLN A C 1
ATOM 1570 O O . GLN A 1 201 ? -38.759 12.093 31.122 1.00 65.69 201 GLN A O 1
ATOM 1575 N N . ARG A 1 202 ? -37.057 12.824 32.356 1.00 52.88 202 ARG A N 1
ATOM 1576 C CA . ARG A 1 202 ? -37.894 13.063 33.543 1.00 52.88 202 ARG A CA 1
ATOM 1577 C C . ARG A 1 202 ? -38.666 14.376 33.372 1.00 52.88 202 ARG A C 1
ATOM 1579 O O . ARG A 1 202 ? -38.135 15.453 33.621 1.00 52.88 202 ARG A O 1
ATOM 1586 N N . GLY A 1 203 ? -39.921 14.279 32.931 1.00 58.62 203 GLY A N 1
ATOM 1587 C CA . GLY A 1 203 ? -40.925 15.351 33.032 1.00 58.62 203 GLY A CA 1
ATOM 1588 C C . GLY A 1 203 ? -40.885 16.458 31.969 1.00 58.62 203 GLY A C 1
ATOM 1589 O O . GLY A 1 203 ? -41.734 17.343 31.995 1.00 58.62 203 GLY A O 1
ATOM 1590 N N . ARG A 1 204 ? -39.955 16.422 31.006 1.00 61.62 204 ARG A N 1
ATOM 1591 C CA . ARG A 1 204 ? -39.956 17.319 29.835 1.00 61.62 204 ARG A CA 1
ATOM 1592 C C . ARG A 1 204 ? -40.460 16.568 28.605 1.00 61.62 204 ARG A C 1
ATOM 1594 O O . ARG A 1 204 ? -40.044 15.434 28.378 1.00 61.62 204 ARG A O 1
ATOM 1601 N N . LYS A 1 205 ? -41.334 17.196 27.804 1.00 61.78 205 LYS A N 1
ATOM 1602 C CA . LYS A 1 205 ? -41.746 16.635 26.505 1.00 61.78 205 LYS A CA 1
ATOM 1603 C C . LYS A 1 205 ? -40.481 16.363 25.672 1.00 61.78 205 LYS A C 1
ATOM 1605 O O . LYS A 1 205 ? -39.641 17.263 25.593 1.00 61.78 205 LYS A O 1
ATOM 1610 N N . PRO A 1 206 ? -40.329 15.171 25.066 1.00 66.75 206 PRO A N 1
ATOM 1611 C CA . PRO A 1 206 ? -39.167 14.861 24.246 1.00 66.75 206 PRO A CA 1
ATOM 1612 C C . PRO A 1 206 ? -38.973 15.940 23.178 1.00 66.75 206 PRO A C 1
ATOM 1614 O O . PRO A 1 206 ? -39.913 16.278 22.457 1.00 66.75 206 PRO A O 1
ATOM 1617 N N . MET A 1 207 ? -37.757 16.474 23.045 1.00 64.50 207 MET A N 1
ATOM 1618 C CA . MET A 1 207 ? -37.449 17.483 22.019 1.00 64.50 207 MET A CA 1
ATOM 1619 C C . MET A 1 207 ? -37.759 16.944 20.604 1.00 64.50 207 MET A C 1
ATOM 1621 O O . MET A 1 207 ? -38.256 17.665 19.739 1.00 64.50 207 MET A O 1
ATOM 1625 N N . LEU A 1 208 ? -37.591 15.628 20.422 1.00 69.88 208 LEU A N 1
ATOM 1626 C CA . LEU A 1 208 ? -37.943 14.846 19.235 1.00 69.88 208 LEU A CA 1
ATOM 1627 C C . LEU A 1 208 ? -39.157 13.930 19.499 1.00 69.88 208 LEU A C 1
ATOM 1629 O O . LEU A 1 208 ? -39.099 12.725 19.286 1.00 69.88 208 LEU A O 1
ATOM 1633 N N . ALA A 1 209 ? -40.262 14.484 20.009 1.00 71.25 209 ALA A N 1
ATOM 1634 C CA . ALA A 1 209 ? -41.431 13.694 20.428 1.00 71.25 209 ALA A CA 1
ATOM 1635 C C . ALA A 1 209 ? -42.160 12.936 19.304 1.00 71.25 209 ALA A C 1
ATOM 1637 O O . ALA A 1 209 ? -42.958 12.048 19.594 1.00 71.25 209 ALA A O 1
ATOM 1638 N N . THR A 1 210 ? -41.932 13.280 18.035 1.00 82.62 210 THR A N 1
ATOM 1639 C CA . THR A 1 210 ? -42.623 12.655 16.901 1.00 82.62 210 THR A CA 1
ATOM 1640 C C . THR A 1 210 ? -41.643 11.930 15.990 1.00 82.62 210 THR A C 1
ATOM 1642 O O . THR A 1 210 ? -40.531 12.404 15.754 1.00 82.62 210 THR A O 1
ATOM 1645 N N . ARG A 1 211 ? -42.090 10.805 15.410 1.00 85.06 211 ARG A N 1
ATOM 1646 C CA . ARG A 1 211 ? -41.315 10.035 14.420 1.00 85.06 211 ARG A CA 1
ATOM 1647 C C . ARG A 1 211 ? -40.824 10.927 13.275 1.00 85.06 211 ARG A C 1
ATOM 1649 O O . ARG A 1 211 ? -39.663 10.847 12.904 1.00 85.06 211 ARG A O 1
ATOM 1656 N N . GLY A 1 212 ? -41.676 11.835 12.788 1.00 89.19 212 GLY A N 1
ATOM 1657 C CA . GLY A 1 212 ? -41.315 12.790 11.735 1.00 89.19 212 GLY A CA 1
ATOM 1658 C C . GLY A 1 212 ? -40.157 13.715 12.120 1.00 89.19 212 GLY A C 1
ATOM 1659 O O . GLY A 1 212 ? -39.259 13.915 11.313 1.00 89.19 212 GLY A O 1
ATOM 1660 N N . ARG A 1 213 ? -40.115 14.224 13.361 1.00 86.19 213 ARG A N 1
ATOM 1661 C CA . ARG A 1 213 ? -38.991 15.050 13.838 1.00 86.19 213 ARG A CA 1
ATOM 1662 C C . ARG A 1 213 ? -37.710 14.244 14.008 1.00 86.19 213 ARG A C 1
ATOM 1664 O O . ARG A 1 213 ? -36.648 14.771 13.709 1.00 86.19 213 ARG A O 1
ATOM 1671 N N . VAL A 1 214 ? -37.804 12.990 14.458 1.00 85.69 214 VAL A N 1
ATOM 1672 C CA . VAL A 1 214 ? -36.646 12.083 14.528 1.00 85.69 214 VAL A CA 1
ATOM 1673 C C . VAL A 1 214 ? -36.080 11.855 13.131 1.00 85.69 214 VAL A C 1
ATOM 1675 O O . VAL A 1 214 ? -34.910 12.138 12.910 1.00 85.69 214 VAL A O 1
ATOM 1678 N N . PHE A 1 215 ? -36.910 11.439 12.170 1.00 91.19 215 PHE A N 1
ATOM 1679 C CA . PHE A 1 215 ? -36.457 11.214 10.796 1.00 91.19 215 PHE A CA 1
ATOM 1680 C C . PHE A 1 215 ? -35.928 12.488 10.136 1.00 91.19 215 PHE A C 1
ATOM 1682 O O . PHE A 1 215 ? -34.909 12.425 9.459 1.00 91.19 215 PHE A O 1
ATOM 1689 N N . ALA A 1 216 ? -36.555 13.644 10.369 1.00 91.62 216 ALA A N 1
ATOM 1690 C CA . ALA A 1 216 ? -36.062 14.921 9.860 1.00 91.62 216 ALA A CA 1
ATOM 1691 C C . ALA A 1 216 ? -34.707 15.303 10.478 1.00 91.62 216 ALA A C 1
ATOM 1693 O O . ALA A 1 216 ? -33.805 15.708 9.753 1.00 91.62 216 ALA A O 1
ATOM 1694 N N . ALA A 1 217 ? -34.533 15.139 11.793 1.00 89.06 217 ALA A N 1
ATOM 1695 C CA . ALA A 1 217 ? -33.266 15.414 12.468 1.00 89.06 217 ALA A CA 1
ATOM 1696 C C . ALA A 1 217 ? -32.156 14.452 12.018 1.00 89.06 217 ALA A C 1
ATOM 1698 O O . ALA A 1 217 ? -31.043 14.894 11.749 1.00 89.06 217 ALA A O 1
ATOM 1699 N N . SER A 1 218 ? -32.460 13.158 11.873 1.00 89.50 218 SER A N 1
ATOM 1700 C CA . SER A 1 218 ? -31.533 12.168 11.315 1.00 89.50 218 SER A CA 1
ATOM 1701 C C . SER A 1 218 ? -31.190 12.478 9.858 1.00 89.50 218 SER A C 1
ATOM 1703 O O . SER A 1 218 ? -30.020 12.442 9.496 1.00 89.50 218 SER A O 1
ATOM 1705 N N . GLY A 1 219 ? -32.182 12.832 9.036 1.00 94.81 219 GLY A N 1
ATOM 1706 C CA . GLY A 1 219 ? -31.996 13.231 7.641 1.00 94.81 219 GLY A CA 1
ATOM 1707 C C . GLY A 1 219 ? -31.111 14.467 7.503 1.00 94.81 219 GLY A C 1
ATOM 1708 O O . GLY A 1 219 ? -30.156 14.450 6.733 1.00 94.81 219 GLY A O 1
ATOM 1709 N N . LEU A 1 220 ? -31.365 15.503 8.307 1.00 95.06 220 LEU A N 1
ATOM 1710 C CA . LEU A 1 220 ? -30.527 16.698 8.366 1.00 95.06 220 LEU A CA 1
ATOM 1711 C C . LEU A 1 220 ? -29.109 16.366 8.843 1.00 95.06 220 LEU A C 1
ATOM 1713 O O . LEU A 1 220 ? -28.147 16.828 8.243 1.00 95.06 220 LEU A O 1
ATOM 1717 N N . GLY A 1 221 ? -28.968 15.543 9.885 1.00 93.31 221 GLY A N 1
ATOM 1718 C CA . GLY A 1 221 ? -27.666 15.091 10.375 1.00 93.31 221 GLY A CA 1
ATOM 1719 C C . GLY A 1 221 ? -26.866 14.358 9.298 1.00 93.31 221 GLY A C 1
ATOM 1720 O O . GLY A 1 221 ? -25.702 14.680 9.077 1.00 93.31 221 GLY A O 1
ATOM 1721 N N . MET A 1 222 ? -27.502 13.437 8.569 1.00 94.56 222 MET A N 1
ATOM 1722 C CA . MET A 1 222 ? -26.886 12.742 7.434 1.00 94.56 222 MET A CA 1
ATOM 1723 C C . MET A 1 222 ? -26.520 13.703 6.301 1.00 94.56 222 MET A C 1
ATOM 1725 O O . MET A 1 222 ? -25.429 13.588 5.755 1.00 94.56 222 MET A O 1
ATOM 1729 N N . ALA A 1 223 ? -27.381 14.669 5.969 1.00 96.31 223 ALA A N 1
ATOM 1730 C CA . ALA A 1 223 ? -27.098 15.662 4.934 1.00 96.31 223 ALA A CA 1
ATOM 1731 C C . ALA A 1 223 ? -25.921 16.573 5.313 1.00 96.31 223 ALA A C 1
ATOM 1733 O O . ALA A 1 223 ? -25.072 16.853 4.474 1.00 96.31 223 ALA A O 1
ATOM 1734 N N . VAL A 1 224 ? -25.829 16.996 6.578 1.00 96.94 224 VAL A N 1
ATOM 1735 C CA . VAL A 1 224 ? -24.704 17.798 7.081 1.00 96.94 224 VAL A CA 1
ATOM 1736 C C . VAL A 1 224 ? -23.411 16.988 7.055 1.00 96.94 224 VAL A C 1
ATOM 1738 O O . VAL A 1 224 ? -22.416 17.462 6.514 1.00 96.94 224 VAL A O 1
ATOM 1741 N N . LEU A 1 225 ? -23.414 15.760 7.583 1.00 93.50 225 LEU A N 1
ATOM 1742 C CA . LEU A 1 225 ? -22.231 14.893 7.569 1.00 93.50 225 LEU A CA 1
ATOM 1743 C C . LEU A 1 225 ? -21.802 14.544 6.139 1.00 93.50 225 LEU A C 1
ATOM 1745 O O . LEU A 1 225 ? -20.617 14.612 5.825 1.00 93.50 225 LEU A O 1
ATOM 1749 N N . GLY A 1 226 ? -22.760 14.239 5.262 1.00 96.06 226 GLY A N 1
ATOM 1750 C CA . GLY A 1 226 ? -22.522 14.004 3.841 1.00 96.06 226 GLY A CA 1
ATOM 1751 C C . GLY A 1 226 ? -21.972 15.243 3.138 1.00 96.06 226 GLY A C 1
ATOM 1752 O O . GLY A 1 226 ? -21.015 15.135 2.384 1.00 96.06 226 GLY A O 1
ATOM 1753 N N . GLY A 1 227 ? -22.502 16.430 3.440 1.00 96.56 227 GLY A N 1
ATOM 1754 C CA . GLY A 1 227 ? -22.000 17.702 2.922 1.00 96.56 227 GLY A CA 1
ATOM 1755 C C . GLY A 1 227 ? -20.571 18.000 3.373 1.00 96.56 227 GLY A C 1
ATOM 1756 O O . GLY A 1 227 ? -19.744 18.375 2.548 1.00 96.56 227 GLY A O 1
ATOM 1757 N N . VAL A 1 228 ? -20.245 17.770 4.649 1.00 93.44 228 VAL A N 1
ATOM 1758 C CA . VAL A 1 228 ? -18.871 17.891 5.171 1.00 93.44 228 VAL A CA 1
ATOM 1759 C C . VAL A 1 228 ? -17.940 16.880 4.501 1.00 93.44 228 VAL A C 1
ATOM 1761 O O . VAL A 1 228 ? -16.827 17.244 4.132 1.00 93.44 228 VAL A O 1
ATOM 1764 N N . ALA A 1 229 ? -18.389 15.638 4.298 1.00 90.62 229 ALA A N 1
ATOM 1765 C CA . ALA A 1 229 ? -17.608 14.608 3.618 1.00 90.62 229 ALA A CA 1
ATOM 1766 C C . ALA A 1 229 ? -17.357 14.953 2.141 1.00 90.62 229 ALA A C 1
ATOM 1768 O O . ALA A 1 229 ? -16.217 14.885 1.690 1.00 90.62 229 ALA A O 1
ATOM 1769 N N . ILE A 1 230 ? -18.389 15.385 1.408 1.00 94.94 230 ILE A N 1
ATOM 1770 C CA . ILE A 1 230 ? -18.283 15.833 0.010 1.00 94.94 230 ILE A CA 1
ATOM 1771 C C . ILE A 1 230 ? -17.367 17.049 -0.088 1.00 94.94 230 ILE A C 1
ATOM 1773 O O . ILE A 1 230 ? -16.497 17.084 -0.949 1.00 94.94 230 ILE A O 1
ATOM 1777 N N . TRP A 1 231 ? -17.524 18.030 0.801 1.00 92.88 231 TRP A N 1
ATOM 1778 C CA . TRP A 1 231 ? -16.660 19.205 0.840 1.00 92.88 231 TRP A CA 1
ATOM 1779 C C . TRP A 1 231 ? -15.206 18.828 1.139 1.00 92.88 231 TRP A C 1
ATOM 1781 O O . TRP A 1 231 ? -14.294 19.313 0.471 1.00 92.88 231 TRP A O 1
ATOM 1791 N N . GLY A 1 232 ? -14.982 17.916 2.087 1.00 89.75 232 GLY A N 1
ATOM 1792 C CA . GLY A 1 232 ? -13.667 17.351 2.374 1.00 89.75 232 GLY A CA 1
ATOM 1793 C C . GLY A 1 232 ? -13.063 16.660 1.151 1.00 89.75 232 GLY A C 1
ATOM 1794 O O . GLY A 1 232 ? -11.940 16.970 0.780 1.00 89.75 232 GLY A O 1
ATOM 1795 N N . TYR A 1 233 ? -13.817 15.797 0.471 1.00 89.62 233 TYR A N 1
ATOM 1796 C CA . TYR A 1 233 ? -13.368 15.110 -0.742 1.00 89.62 233 TYR A CA 1
ATOM 1797 C C . TYR A 1 233 ? -13.059 16.087 -1.886 1.00 89.62 233 TYR A C 1
ATOM 1799 O O . TYR A 1 233 ? -11.970 16.058 -2.451 1.00 89.62 233 TYR A O 1
ATOM 1807 N N . ALA A 1 234 ? -13.977 17.012 -2.176 1.00 91.94 234 ALA A N 1
ATOM 1808 C CA . ALA A 1 234 ? -13.839 18.002 -3.244 1.00 91.94 234 ALA A CA 1
ATOM 1809 C C . ALA A 1 234 ? -12.671 18.976 -3.022 1.00 91.94 234 ALA A C 1
ATOM 1811 O O . ALA A 1 234 ? -12.162 19.554 -3.976 1.00 91.94 234 ALA A O 1
ATOM 1812 N N . THR A 1 235 ? -12.234 19.160 -1.773 1.00 88.50 235 THR A N 1
ATOM 1813 C CA . THR A 1 235 ? -11.076 19.996 -1.419 1.00 88.50 235 THR A CA 1
ATOM 1814 C C . THR A 1 235 ? -9.810 19.183 -1.148 1.00 88.50 235 THR A C 1
ATOM 1816 O O . THR A 1 235 ? -8.854 19.722 -0.589 1.00 88.50 235 THR A O 1
ATOM 1819 N N . ASN A 1 236 ? -9.802 17.890 -1.494 1.00 84.62 236 ASN A N 1
ATOM 1820 C CA . ASN A 1 236 ? -8.713 16.959 -1.204 1.00 84.62 236 ASN A CA 1
ATOM 1821 C C . ASN A 1 236 ? -8.260 17.022 0.271 1.00 84.62 236 ASN A C 1
ATOM 1823 O O . ASN A 1 236 ? -7.105 17.292 0.592 1.00 84.62 236 ASN A O 1
ATOM 1827 N N . GLY A 1 237 ? -9.220 16.916 1.191 1.00 83.31 237 GLY A N 1
ATOM 1828 C CA . GLY A 1 237 ? -9.002 17.015 2.635 1.00 83.31 237 GLY A CA 1
ATOM 1829 C C . GLY A 1 237 ? -8.553 18.397 3.117 1.00 83.31 237 GLY A C 1
ATOM 1830 O O . GLY A 1 237 ? -8.067 18.517 4.239 1.00 83.31 237 GLY A O 1
ATOM 1831 N N . ARG A 1 238 ? -8.697 19.440 2.288 1.00 84.62 238 ARG A N 1
ATOM 1832 C CA . ARG A 1 238 ? -8.078 20.760 2.477 1.00 84.62 238 ARG A CA 1
ATOM 1833 C C . ARG A 1 238 ? -6.559 20.662 2.618 1.00 84.62 238 ARG A C 1
ATOM 1835 O O . ARG A 1 238 ? -5.987 21.313 3.495 1.00 84.62 238 ARG A O 1
ATOM 1842 N N . ALA A 1 239 ? -5.913 19.895 1.737 1.00 81.50 239 ALA A N 1
ATOM 1843 C CA . ALA A 1 239 ? -4.457 19.739 1.702 1.00 81.50 239 ALA A CA 1
ATOM 1844 C C . ALA A 1 239 ? -3.719 21.088 1.774 1.00 81.50 239 ALA A C 1
ATOM 1846 O O . ALA A 1 239 ? -2.747 21.214 2.508 1.00 81.50 239 ALA A O 1
ATOM 1847 N N . GLU A 1 240 ? -4.232 22.136 1.120 1.00 83.38 240 GLU A N 1
ATOM 1848 C CA . GLU A 1 240 ? -3.672 23.491 1.215 1.00 83.38 240 GLU A CA 1
ATOM 1849 C C . GLU A 1 240 ? -3.618 24.050 2.643 1.00 83.38 240 GLU A C 1
ATOM 1851 O O . GLU A 1 240 ? -2.664 24.736 3.000 1.00 83.38 240 GLU A O 1
ATOM 1856 N N . LEU A 1 241 ? -4.639 23.792 3.469 1.00 82.62 241 LEU A N 1
ATOM 1857 C CA . LEU A 1 241 ? -4.664 24.252 4.858 1.00 82.62 241 LEU A CA 1
ATOM 1858 C C . LEU A 1 241 ? -3.568 23.554 5.665 1.00 82.62 241 LEU A C 1
ATOM 1860 O O . LEU A 1 241 ? -2.854 24.215 6.414 1.00 82.62 241 LEU A O 1
ATOM 1864 N N . TRP A 1 242 ? -3.430 22.239 5.479 1.00 81.62 242 TRP A N 1
ATOM 1865 C CA . TRP A 1 242 ? -2.383 21.453 6.122 1.00 81.62 242 TRP A CA 1
ATOM 1866 C C . TRP A 1 242 ? -0.991 21.899 5.659 1.00 81.62 242 TRP A C 1
ATOM 1868 O O . TRP A 1 242 ? -0.131 22.175 6.492 1.00 81.62 242 TRP A O 1
ATOM 1878 N N . LEU A 1 243 ? -0.799 22.098 4.352 1.00 84.56 243 LEU A N 1
ATOM 1879 C CA . LEU A 1 243 ? 0.454 22.597 3.785 1.00 84.56 243 LEU A CA 1
ATOM 1880 C C . LEU A 1 243 ? 0.825 23.973 4.345 1.00 84.56 243 LEU A C 1
ATOM 1882 O O . LEU A 1 243 ? 1.991 24.208 4.631 1.00 84.56 243 LEU A O 1
ATOM 1886 N N . ARG A 1 244 ? -0.139 24.878 4.561 1.00 85.69 244 ARG A N 1
ATOM 1887 C CA . ARG A 1 244 ? 0.133 26.192 5.178 1.00 85.69 244 ARG A CA 1
ATOM 1888 C C . ARG A 1 244 ? 0.662 26.089 6.607 1.00 85.69 244 ARG A C 1
ATOM 1890 O O . ARG A 1 244 ? 1.432 26.956 7.008 1.00 85.69 244 ARG A O 1
ATOM 1897 N N . SER A 1 245 ? 0.225 25.087 7.368 1.00 82.50 245 SER A N 1
ATOM 1898 C CA . SER A 1 245 ? 0.741 24.827 8.718 1.00 82.50 245 SER A CA 1
ATOM 1899 C C . SER A 1 245 ? 2.022 23.997 8.733 1.00 82.50 245 SER A C 1
ATOM 1901 O O . SER A 1 245 ? 2.710 23.998 9.748 1.00 82.50 245 SER A O 1
ATOM 1903 N N . ALA A 1 246 ? 2.328 23.301 7.637 1.00 85.00 246 ALA A N 1
ATOM 1904 C CA . ALA A 1 246 ? 3.462 22.401 7.560 1.00 85.00 246 ALA A CA 1
ATOM 1905 C C . ALA A 1 246 ? 4.796 23.153 7.455 1.00 85.00 246 ALA A C 1
ATOM 1907 O O . ALA A 1 246 ? 4.879 24.267 6.912 1.00 85.00 246 ALA A O 1
ATOM 1908 N N . SER A 1 247 ? 5.863 22.513 7.934 1.00 88.06 247 SER A N 1
ATOM 1909 C CA . SER A 1 247 ? 7.219 23.052 7.809 1.00 88.06 247 SER A CA 1
ATOM 1910 C C . SER A 1 247 ? 7.590 23.338 6.333 1.00 88.06 247 SER A C 1
ATOM 1912 O O . SER A 1 247 ? 7.032 22.721 5.416 1.00 88.06 247 SER A O 1
ATOM 1914 N N . PRO A 1 248 ? 8.518 24.278 6.041 1.00 91.12 248 PRO A N 1
ATOM 1915 C CA . PRO A 1 248 ? 8.995 24.501 4.672 1.00 91.12 248 PRO A CA 1
ATOM 1916 C C . PRO A 1 248 ? 9.518 23.223 4.004 1.00 91.12 248 PRO A C 1
ATOM 1918 O O . PRO A 1 248 ? 9.265 23.009 2.822 1.00 91.12 248 PRO A O 1
ATOM 1921 N N . GLU A 1 249 ? 10.184 22.360 4.770 1.00 90.62 249 GLU A N 1
ATOM 1922 C CA . GLU A 1 249 ? 10.704 21.086 4.284 1.00 90.62 249 GLU A CA 1
ATOM 1923 C C . GLU A 1 249 ? 9.589 20.083 3.976 1.00 90.62 249 GLU A C 1
ATOM 1925 O O . GLU A 1 249 ? 9.569 19.495 2.895 1.00 90.62 249 GLU A O 1
ATOM 1930 N N . THR A 1 250 ? 8.608 19.931 4.867 1.00 89.44 250 THR A N 1
ATOM 1931 C CA . THR A 1 250 ? 7.438 19.064 4.658 1.00 89.44 250 THR A CA 1
ATOM 1932 C C . THR A 1 250 ? 6.662 19.498 3.409 1.00 89.44 250 THR A C 1
ATOM 1934 O O . THR A 1 250 ? 6.269 18.664 2.592 1.00 89.44 250 THR A O 1
ATOM 1937 N N . ARG A 1 251 ? 6.499 20.814 3.200 1.00 91.00 251 ARG A N 1
ATOM 1938 C CA . ARG A 1 251 ? 5.896 21.362 1.974 1.00 91.00 251 ARG A CA 1
ATOM 1939 C C . ARG A 1 251 ? 6.700 21.030 0.722 1.00 91.00 251 ARG A C 1
ATOM 1941 O O . ARG A 1 251 ? 6.098 20.649 -0.279 1.00 91.00 251 ARG A O 1
ATOM 1948 N N . GLN A 1 252 ? 8.023 21.180 0.768 1.00 93.19 252 GLN A N 1
ATOM 1949 C CA . GLN A 1 252 ? 8.889 20.868 -0.370 1.00 93.19 252 GLN A CA 1
ATOM 1950 C C . GLN A 1 252 ? 8.838 19.376 -0.707 1.00 93.19 252 GLN A C 1
ATOM 1952 O O . GLN A 1 252 ? 8.632 19.005 -1.859 1.00 93.19 252 GLN A O 1
ATOM 1957 N N . THR A 1 253 ? 8.934 18.523 0.310 1.00 92.50 253 THR A N 1
ATOM 1958 C CA . THR A 1 253 ? 8.822 17.064 0.185 1.00 92.50 253 THR A CA 1
ATOM 1959 C C . THR A 1 253 ? 7.485 16.681 -0.451 1.00 92.50 253 THR A C 1
ATOM 1961 O O . THR A 1 253 ? 7.455 15.945 -1.434 1.00 92.50 253 THR A O 1
ATOM 1964 N N . TYR A 1 254 ? 6.378 17.254 0.032 1.00 90.62 254 TYR A N 1
ATOM 1965 C CA . TYR A 1 254 ? 5.054 17.035 -0.551 1.00 90.62 254 TYR A CA 1
ATOM 1966 C C . TYR A 1 254 ? 4.973 17.481 -2.018 1.00 90.62 254 TYR A C 1
ATOM 1968 O O . TYR A 1 254 ? 4.393 16.776 -2.842 1.00 90.62 254 TYR A O 1
ATOM 1976 N N . ALA A 1 255 ? 5.548 18.638 -2.364 1.00 90.75 255 ALA A N 1
ATOM 1977 C CA . ALA A 1 255 ? 5.552 19.136 -3.738 1.00 90.75 255 ALA A CA 1
ATOM 1978 C C . ALA A 1 255 ? 6.300 18.185 -4.689 1.00 90.75 255 ALA A C 1
ATOM 1980 O O . ALA A 1 255 ? 5.821 17.931 -5.794 1.00 90.75 255 ALA A O 1
ATOM 1981 N N . LEU A 1 256 ? 7.420 17.610 -4.238 1.00 91.19 256 LEU A N 1
ATOM 1982 C CA . LEU A 1 256 ? 8.167 16.600 -4.991 1.00 91.19 256 LEU A CA 1
ATOM 1983 C C . LEU A 1 256 ? 7.331 15.340 -5.234 1.00 91.19 256 LEU A C 1
ATOM 1985 O O . LEU A 1 256 ? 7.276 14.867 -6.365 1.00 91.19 256 LEU A O 1
ATOM 1989 N N . PHE A 1 257 ? 6.618 14.840 -4.220 1.00 88.44 257 PHE A N 1
ATOM 1990 C CA . PHE A 1 257 ? 5.695 13.710 -4.382 1.00 88.44 257 PHE A CA 1
ATOM 1991 C C . PHE A 1 257 ? 4.549 14.012 -5.341 1.00 88.44 257 PHE A C 1
ATOM 1993 O O . PHE A 1 257 ? 4.245 13.207 -6.221 1.00 88.44 257 PHE A O 1
ATOM 2000 N N . ALA A 1 258 ? 3.916 15.175 -5.184 1.00 87.00 258 ALA A N 1
ATOM 2001 C CA . ALA A 1 258 ? 2.812 15.589 -6.038 1.00 87.00 258 ALA A CA 1
ATOM 2002 C C . ALA A 1 258 ? 3.245 15.678 -7.511 1.00 87.00 258 ALA A C 1
ATOM 2004 O O . ALA A 1 258 ? 2.474 15.305 -8.391 1.00 87.00 258 ALA A O 1
ATOM 2005 N N . ALA A 1 259 ? 4.480 16.119 -7.777 1.00 86.25 259 ALA A N 1
ATOM 2006 C CA . ALA A 1 259 ? 5.055 16.143 -9.118 1.00 86.25 259 ALA A CA 1
ATOM 2007 C C . ALA A 1 259 ? 5.467 14.746 -9.619 1.00 86.25 259 ALA A C 1
ATOM 2009 O O . ALA A 1 259 ? 5.253 14.426 -10.786 1.00 86.25 259 ALA A O 1
ATOM 2010 N N . ALA A 1 260 ? 6.039 13.905 -8.752 1.00 85.69 260 ALA A N 1
ATOM 2011 C CA . ALA A 1 260 ? 6.525 12.575 -9.118 1.00 85.69 260 ALA A CA 1
ATOM 2012 C C . ALA A 1 260 ? 5.401 11.583 -9.454 1.00 85.69 260 ALA A C 1
ATOM 2014 O O . ALA A 1 260 ? 5.631 10.648 -10.217 1.00 85.69 260 ALA A O 1
ATOM 2015 N N . ARG A 1 261 ? 4.196 11.791 -8.907 1.00 79.50 261 ARG A N 1
ATOM 2016 C CA . ARG A 1 261 ? 3.027 10.905 -9.055 1.00 79.50 261 ARG A CA 1
ATOM 2017 C C . ARG A 1 261 ? 2.027 11.299 -10.122 1.00 79.50 261 ARG A C 1
ATOM 2019 O O . ARG A 1 261 ? 0.914 10.776 -10.141 1.00 79.50 261 ARG A O 1
ATOM 2026 N N . ILE A 1 262 ? 2.376 12.237 -10.988 1.00 69.38 262 ILE A N 1
ATOM 2027 C CA . ILE A 1 262 ? 1.534 12.516 -12.143 1.00 69.38 262 ILE A CA 1
ATOM 2028 C C . ILE A 1 262 ? 1.533 11.242 -12.999 1.00 69.38 262 ILE A C 1
ATOM 2030 O O . ILE A 1 262 ? 2.523 10.951 -13.667 1.00 69.38 262 ILE A O 1
ATOM 2034 N N . GLU A 1 263 ? 0.449 10.459 -12.920 1.00 57.38 263 GLU A N 1
ATOM 2035 C CA . GLU A 1 263 ? 0.231 9.279 -13.759 1.00 57.38 263 GLU A CA 1
ATOM 2036 C C . GLU A 1 263 ? 0.252 9.734 -15.218 1.00 57.38 263 GLU A C 1
ATOM 2038 O O . GLU A 1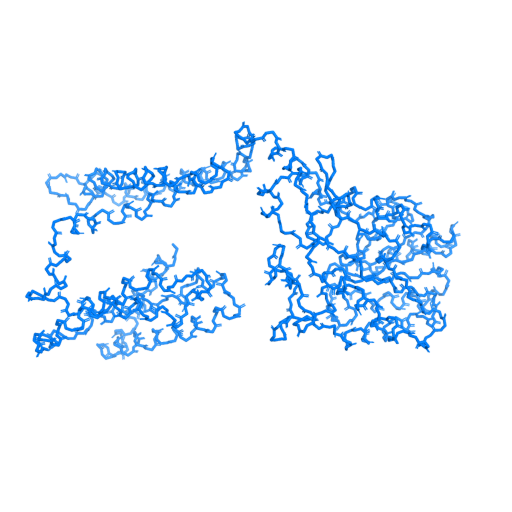 263 ? -0.687 10.363 -15.714 1.00 57.38 263 GLU A O 1
ATOM 2043 N N . ALA A 1 264 ? 1.355 9.453 -15.904 1.00 60.41 264 ALA A N 1
ATOM 2044 C CA . ALA A 1 264 ? 1.411 9.600 -17.340 1.00 60.41 264 ALA A CA 1
ATOM 2045 C C . ALA A 1 264 ? 0.704 8.395 -17.968 1.00 60.41 264 ALA A C 1
ATOM 2047 O O . ALA A 1 264 ? 0.921 7.246 -17.575 1.00 60.41 264 ALA A O 1
ATOM 2048 N N . ASN A 1 265 ? -0.125 8.653 -18.980 1.00 76.12 265 ASN A N 1
ATOM 2049 C CA . ASN A 1 265 ? -0.440 7.611 -19.949 1.00 76.12 265 ASN A CA 1
ATOM 2050 C C . ASN A 1 265 ? 0.873 7.057 -20.521 1.00 76.12 265 ASN A C 1
ATOM 2052 O O . ASN A 1 265 ? 1.887 7.758 -20.528 1.00 76.12 265 ASN A O 1
ATOM 2056 N N . PHE A 1 266 ? 0.830 5.830 -21.041 1.00 86.50 266 PHE A N 1
ATOM 2057 C CA . PHE A 1 266 ? 1.948 5.276 -21.799 1.00 86.50 266 PHE A CA 1
ATOM 2058 C C . PHE A 1 266 ? 2.493 6.283 -22.801 1.00 86.50 266 PHE A C 1
ATOM 2060 O O . PHE A 1 266 ? 1.724 6.974 -23.479 1.00 86.50 266 PHE A O 1
ATOM 2067 N N . ALA A 1 267 ? 3.819 6.359 -22.873 1.00 89.75 267 ALA A N 1
ATOM 2068 C CA . ALA A 1 267 ? 4.465 7.282 -23.777 1.00 89.75 267 ALA A CA 1
ATOM 2069 C C . ALA A 1 267 ? 4.109 6.900 -25.223 1.00 89.75 267 ALA A C 1
ATOM 2071 O O . ALA A 1 267 ? 4.290 5.755 -25.642 1.00 89.75 267 ALA A O 1
ATOM 2072 N N . ASP A 1 268 ? 3.580 7.859 -25.978 1.00 94.00 268 ASP A N 1
ATOM 2073 C CA . ASP A 1 268 ? 3.269 7.727 -27.400 1.00 94.00 268 ASP A CA 1
ATOM 2074 C C . ASP A 1 268 ? 3.538 9.076 -28.075 1.00 94.00 268 ASP A C 1
ATOM 2076 O O . ASP A 1 268 ? 2.920 10.087 -27.736 1.00 94.00 268 ASP A O 1
ATOM 2080 N N . ASP A 1 269 ? 4.491 9.109 -29.009 1.00 94.38 269 ASP A N 1
ATOM 2081 C CA . ASP A 1 269 ? 4.820 10.314 -29.777 1.00 94.38 269 ASP A CA 1
ATOM 2082 C C . ASP A 1 269 ? 3.890 10.558 -30.977 1.00 94.38 269 ASP A C 1
ATOM 2084 O O . ASP A 1 269 ? 4.084 11.517 -31.725 1.00 94.38 269 ASP A O 1
ATOM 2088 N N . GLY A 1 270 ? 2.885 9.700 -31.165 1.00 93.25 270 GLY A N 1
ATOM 2089 C CA . GLY A 1 270 ? 1.976 9.697 -32.305 1.00 93.25 270 GLY A CA 1
ATOM 2090 C C . GLY A 1 270 ? 2.587 9.137 -33.592 1.00 93.25 270 GLY A C 1
ATOM 2091 O O . GLY A 1 270 ? 1.906 9.136 -34.614 1.00 93.25 270 GLY A O 1
ATOM 2092 N N . ASP A 1 271 ? 3.838 8.660 -33.566 1.00 93.94 271 ASP A N 1
ATOM 2093 C CA . ASP A 1 271 ? 4.568 8.172 -34.740 1.00 93.94 271 ASP A CA 1
ATOM 2094 C C . ASP A 1 271 ? 5.167 6.774 -34.501 1.00 93.94 271 ASP A C 1
ATOM 2096 O O . ASP A 1 271 ? 4.421 5.798 -34.460 1.00 93.94 271 ASP A O 1
ATOM 2100 N N . CYS A 1 272 ? 6.480 6.640 -34.308 1.00 97.38 272 CYS A N 1
ATOM 2101 C CA . CYS A 1 272 ? 7.162 5.346 -34.196 1.00 97.38 272 CYS A CA 1
ATOM 2102 C C . CYS A 1 272 ? 7.837 5.115 -32.842 1.00 97.38 272 CYS A C 1
ATOM 2104 O O . CYS A 1 272 ? 8.644 4.197 -32.714 1.00 97.38 272 CYS A O 1
ATOM 2106 N N . ARG A 1 273 ? 7.508 5.912 -31.819 1.00 97.75 273 ARG A N 1
ATOM 2107 C CA . ARG A 1 273 ? 7.918 5.661 -30.434 1.00 97.75 273 ARG A CA 1
ATOM 2108 C C . ARG A 1 273 ? 6.691 5.612 -29.544 1.00 97.75 273 ARG A C 1
ATOM 2110 O O . ARG A 1 273 ? 6.130 6.649 -29.195 1.00 97.75 273 ARG A O 1
ATOM 2117 N N . PHE A 1 274 ? 6.262 4.404 -29.207 1.00 97.31 274 PHE A N 1
ATOM 2118 C CA . PHE A 1 274 ? 5.021 4.220 -28.468 1.00 97.31 274 PHE A CA 1
ATOM 2119 C C . PHE A 1 274 ? 5.000 2.936 -27.648 1.00 97.31 274 PHE A C 1
ATOM 2121 O O . PHE A 1 274 ? 5.659 1.953 -27.988 1.00 97.31 274 PHE A O 1
ATOM 2128 N N . ASN A 1 275 ? 4.215 2.952 -26.576 1.00 95.50 275 ASN A N 1
ATOM 2129 C CA . ASN A 1 275 ? 4.046 1.839 -25.655 1.00 95.50 275 ASN A CA 1
ATOM 2130 C C . ASN A 1 275 ? 2.564 1.428 -25.563 1.00 95.50 275 ASN A C 1
ATOM 2132 O O . ASN A 1 275 ? 1.670 2.273 -25.498 1.00 95.50 275 ASN A O 1
ATOM 2136 N N . GLN A 1 276 ? 2.283 0.125 -25.609 1.00 93.50 276 GLN A N 1
ATOM 2137 C CA . GLN A 1 276 ? 0.934 -0.447 -25.598 1.00 93.50 276 GLN A CA 1
ATOM 2138 C C . GLN A 1 276 ? 0.868 -1.728 -24.765 1.00 93.50 276 GLN A C 1
ATOM 2140 O O . GLN A 1 276 ? 1.873 -2.352 -24.453 1.00 93.50 276 GLN A O 1
ATOM 2145 N N . ARG A 1 277 ? -0.353 -2.137 -24.404 1.00 91.31 277 ARG A N 1
ATOM 2146 C CA . ARG A 1 277 ? -0.585 -3.343 -23.587 1.00 91.31 277 ARG A CA 1
ATOM 2147 C C . ARG A 1 277 ? -0.658 -4.630 -24.406 1.00 91.31 277 ARG A C 1
ATOM 2149 O O . ARG A 1 277 ? -0.376 -5.697 -23.879 1.00 91.31 277 ARG A O 1
ATOM 2156 N N . THR A 1 278 ? -1.120 -4.529 -25.651 1.00 90.12 278 THR A N 1
ATOM 2157 C CA . THR A 1 278 ? -1.456 -5.671 -26.516 1.00 90.12 278 THR A CA 1
ATOM 2158 C C . THR A 1 278 ? -1.113 -5.361 -27.969 1.00 90.12 278 THR A C 1
ATOM 2160 O O . THR A 1 278 ? -1.049 -4.193 -28.365 1.00 90.12 278 THR A O 1
ATOM 2163 N N . VAL A 1 279 ? -0.911 -6.406 -28.769 1.00 90.88 279 VAL A N 1
ATOM 2164 C CA . VAL A 1 279 ? -0.615 -6.320 -30.200 1.00 90.88 279 VAL A CA 1
ATOM 2165 C C . VAL A 1 279 ? -1.905 -6.501 -31.002 1.00 90.88 279 VAL A C 1
ATOM 2167 O O . VAL A 1 279 ? -2.275 -7.599 -31.423 1.00 90.88 279 VAL A O 1
ATOM 2170 N N . THR A 1 280 ? -2.602 -5.393 -31.250 1.00 92.69 280 THR A N 1
ATOM 2171 C CA . THR A 1 280 ? -3.783 -5.375 -32.130 1.00 92.69 280 THR A CA 1
ATOM 2172 C C . THR A 1 280 ? -3.385 -5.348 -33.609 1.00 92.69 280 THR A C 1
ATOM 2174 O O . THR A 1 280 ? -2.229 -5.084 -33.939 1.00 92.69 280 THR A O 1
ATOM 2177 N N . GLU A 1 281 ? -4.330 -5.554 -34.531 1.00 93.31 281 GLU A N 1
ATOM 2178 C CA . GLU A 1 281 ? -4.023 -5.428 -35.966 1.00 93.31 281 GLU A CA 1
ATOM 2179 C C . GLU A 1 281 ? -3.596 -4.001 -36.345 1.00 93.31 281 GLU A C 1
ATOM 2181 O O . GLU A 1 281 ? -2.617 -3.818 -37.063 1.00 93.31 281 GLU A O 1
ATOM 2186 N N . ALA A 1 282 ? -4.229 -2.981 -35.754 1.00 94.00 282 ALA A N 1
ATOM 2187 C CA . ALA A 1 282 ? -3.806 -1.590 -35.926 1.00 94.00 282 ALA A CA 1
ATOM 2188 C C . ALA A 1 282 ? -2.367 -1.363 -35.425 1.00 94.00 282 ALA A C 1
ATOM 2190 O O . ALA A 1 282 ? -1.596 -0.620 -36.035 1.00 94.00 282 ALA A O 1
ATOM 2191 N N . THR A 1 283 ? -1.986 -2.036 -34.334 1.00 94.44 283 THR A N 1
ATOM 2192 C CA . THR A 1 283 ? -0.608 -2.038 -33.830 1.00 94.44 283 THR A CA 1
ATOM 2193 C C . THR A 1 283 ? 0.335 -2.671 -34.852 1.00 94.44 283 THR A C 1
ATOM 2195 O O . THR A 1 283 ? 1.363 -2.075 -35.166 1.00 94.44 283 THR A O 1
ATOM 2198 N N . ARG A 1 284 ? -0.010 -3.834 -35.427 1.00 95.50 284 ARG A N 1
ATOM 2199 C CA . ARG A 1 284 ? 0.817 -4.495 -36.457 1.00 95.50 284 ARG A CA 1
ATOM 2200 C C . ARG A 1 284 ? 1.027 -3.608 -37.677 1.00 95.50 284 ARG A C 1
ATOM 2202 O O . ARG A 1 284 ? 2.156 -3.502 -38.152 1.00 95.50 284 ARG A O 1
ATOM 2209 N N . ASP A 1 285 ? -0.019 -2.946 -38.158 1.00 95.62 285 ASP A N 1
ATOM 2210 C CA . ASP A 1 285 ? 0.075 -2.051 -39.313 1.00 95.62 285 ASP A CA 1
ATOM 2211 C C . ASP A 1 285 ? 0.999 -0.860 -39.044 1.00 95.62 285 ASP A C 1
ATOM 2213 O O . ASP A 1 285 ? 1.873 -0.561 -39.865 1.00 95.62 285 ASP A O 1
ATOM 2217 N N . ARG A 1 286 ? 0.876 -0.239 -37.861 1.00 97.06 286 ARG A N 1
ATOM 2218 C CA . ARG A 1 286 ? 1.772 0.839 -37.415 1.00 97.06 286 ARG A CA 1
ATOM 2219 C C . ARG A 1 286 ? 3.222 0.361 -37.330 1.00 97.06 286 ARG A C 1
ATOM 2221 O O . ARG A 1 286 ? 4.114 1.021 -37.852 1.00 97.06 286 ARG A O 1
ATOM 2228 N N . LEU A 1 287 ? 3.465 -0.807 -36.736 1.00 97.62 287 LEU A N 1
ATOM 2229 C CA . LEU A 1 287 ? 4.809 -1.380 -36.610 1.00 97.62 287 LEU A CA 1
ATOM 2230 C C . LEU A 1 287 ? 5.441 -1.679 -37.976 1.00 97.62 287 LEU A C 1
ATOM 2232 O O . LEU A 1 287 ? 6.604 -1.343 -38.203 1.00 97.62 287 LEU A O 1
ATOM 2236 N N . ARG A 1 288 ? 4.675 -2.256 -38.910 1.00 96.31 288 ARG A N 1
ATOM 2237 C CA . ARG A 1 288 ? 5.132 -2.503 -40.287 1.00 96.31 288 ARG A CA 1
ATOM 2238 C C . ARG A 1 288 ? 5.464 -1.198 -41.011 1.00 96.31 288 ARG A C 1
ATOM 2240 O O . ARG A 1 288 ? 6.429 -1.163 -41.770 1.00 96.31 288 ARG A O 1
ATOM 2247 N N . ASP A 1 289 ? 4.690 -0.134 -40.794 1.00 97.50 289 ASP A N 1
ATOM 2248 C CA . ASP A 1 289 ? 4.988 1.185 -41.361 1.00 97.50 289 ASP A CA 1
ATOM 2249 C C . ASP A 1 289 ? 6.283 1.787 -40.816 1.00 97.50 289 ASP A C 1
ATOM 2251 O O . ASP A 1 289 ? 7.156 2.189 -41.589 1.00 97.50 289 ASP A O 1
ATOM 2255 N N . CYS A 1 290 ? 6.455 1.751 -39.497 1.00 97.88 290 CYS A N 1
ATOM 2256 C CA . CYS A 1 290 ? 7.676 2.199 -38.840 1.00 97.88 290 CYS A CA 1
ATOM 2257 C C . CYS A 1 290 ? 8.909 1.447 -39.340 1.00 97.88 290 CYS A C 1
ATOM 2259 O O . CYS A 1 290 ? 9.919 2.071 -39.668 1.00 97.88 290 CYS A O 1
ATOM 2261 N N . ALA A 1 291 ? 8.806 0.126 -39.494 1.00 97.12 291 ALA A N 1
ATOM 2262 C CA . ALA A 1 291 ? 9.894 -0.694 -40.010 1.00 97.12 291 ALA A CA 1
ATOM 2263 C C . ALA A 1 291 ? 10.266 -0.355 -41.460 1.00 97.12 291 ALA A C 1
ATOM 2265 O O . ALA A 1 291 ? 11.446 -0.320 -41.802 1.00 97.12 291 ALA A O 1
ATOM 2266 N N . ARG A 1 292 ? 9.282 -0.044 -42.319 1.00 96.88 292 ARG A N 1
ATOM 2267 C CA . ARG A 1 292 ? 9.550 0.423 -43.692 1.00 96.88 292 ARG A CA 1
ATOM 2268 C C . ARG A 1 292 ? 10.280 1.765 -43.716 1.00 96.88 292 ARG A C 1
ATOM 2270 O O . ARG A 1 292 ? 11.096 1.988 -44.605 1.00 96.88 292 ARG A O 1
ATOM 2277 N N . ARG A 1 293 ? 9.969 2.659 -42.775 1.00 97.38 293 ARG A N 1
ATOM 2278 C CA . ARG A 1 293 ? 10.523 4.021 -42.721 1.00 97.38 293 ARG A CA 1
ATOM 2279 C C . ARG A 1 293 ? 11.903 4.085 -42.074 1.00 97.38 293 ARG A C 1
ATOM 2281 O O . ARG A 1 293 ? 12.743 4.856 -42.529 1.00 97.38 293 ARG A O 1
ATOM 2288 N N . PHE A 1 294 ? 12.129 3.303 -41.022 1.00 96.69 294 PHE A N 1
ATOM 2289 C CA . PHE A 1 294 ? 13.300 3.439 -40.150 1.00 96.69 294 PHE A CA 1
ATOM 2290 C C . PHE A 1 294 ? 14.147 2.166 -40.033 1.00 96.69 294 PHE A C 1
ATOM 2292 O O . PHE A 1 294 ? 15.186 2.190 -39.378 1.00 96.69 294 PHE A O 1
ATOM 2299 N N . GLY A 1 295 ? 13.741 1.070 -40.680 1.00 96.44 295 GLY A N 1
ATOM 2300 C CA . GLY A 1 295 ? 14.366 -0.237 -40.503 1.00 96.44 295 GLY A CA 1
ATOM 2301 C C . GLY A 1 295 ? 13.946 -0.918 -39.192 1.00 96.44 295 GLY A C 1
ATOM 2302 O O . GLY A 1 295 ? 12.982 -0.492 -38.558 1.00 96.44 295 GLY A O 1
ATOM 2303 N N . PRO A 1 296 ? 14.638 -1.994 -38.781 1.00 96.88 296 PRO A N 1
ATOM 2304 C CA . PRO A 1 296 ? 14.278 -2.772 -37.596 1.00 96.88 296 PRO A CA 1
ATOM 2305 C C . PRO A 1 296 ? 14.354 -1.950 -36.298 1.00 96.88 296 PRO A C 1
ATOM 2307 O O . PRO A 1 296 ? 15.401 -1.390 -35.970 1.00 96.88 296 PRO A O 1
ATOM 2310 N N . GLY A 1 297 ? 13.266 -1.917 -35.527 1.00 97.06 297 GLY A N 1
ATOM 2311 C CA . GLY A 1 297 ? 13.165 -1.123 -34.295 1.00 97.06 297 GLY A CA 1
ATOM 2312 C C . GLY A 1 297 ? 13.752 -1.785 -33.049 1.00 97.06 297 GLY A C 1
ATOM 2313 O O . GLY A 1 297 ? 14.226 -2.921 -33.088 1.00 97.06 297 GLY A O 1
ATOM 2314 N N . LEU A 1 298 ? 13.662 -1.084 -31.919 1.00 98.06 298 LEU A N 1
ATOM 2315 C CA . LEU A 1 298 ? 13.886 -1.639 -30.584 1.00 98.06 298 LEU A CA 1
ATOM 2316 C C . LEU A 1 298 ? 12.538 -1.971 -29.938 1.00 98.06 298 LEU A C 1
ATOM 2318 O O . LEU A 1 298 ? 11.681 -1.094 -29.840 1.00 98.06 298 LEU A O 1
ATOM 2322 N N . ALA A 1 299 ? 12.359 -3.199 -29.459 1.00 98.12 299 ALA A N 1
ATOM 2323 C CA . ALA A 1 299 ? 11.198 -3.553 -28.647 1.00 98.12 299 ALA A CA 1
ATOM 2324 C C . ALA A 1 299 ? 11.559 -3.654 -27.160 1.00 98.12 299 ALA A C 1
ATOM 2326 O O . ALA A 1 299 ? 12.629 -4.155 -26.821 1.00 98.12 299 ALA A O 1
ATOM 2327 N N . VAL A 1 300 ? 10.654 -3.230 -26.281 1.00 98.12 300 VAL A N 1
ATOM 2328 C CA . VAL A 1 300 ? 10.749 -3.410 -24.826 1.00 98.12 300 VAL A CA 1
ATOM 2329 C C . VAL A 1 300 ? 9.519 -4.168 -24.342 1.00 98.12 300 VAL A C 1
ATOM 2331 O O . VAL A 1 300 ? 8.395 -3.786 -24.665 1.00 98.12 300 VAL A O 1
ATOM 2334 N N . ILE A 1 301 ? 9.724 -5.243 -23.583 1.00 97.25 301 ILE A N 1
ATOM 2335 C CA . ILE A 1 301 ? 8.648 -6.098 -23.072 1.00 97.25 301 ILE A CA 1
ATOM 2336 C C . ILE A 1 301 ? 8.844 -6.428 -21.593 1.00 97.25 301 ILE A C 1
ATOM 2338 O O . ILE A 1 301 ? 9.974 -6.531 -21.118 1.00 97.25 301 ILE A O 1
ATOM 2342 N N . GLY A 1 302 ? 7.738 -6.629 -20.876 1.00 95.06 302 GLY A N 1
ATOM 2343 C CA . GLY A 1 302 ? 7.768 -7.020 -19.468 1.00 95.06 302 GLY A CA 1
ATOM 2344 C C . GLY A 1 302 ? 6.656 -6.400 -18.630 1.00 95.06 302 GLY A C 1
ATOM 2345 O O . GLY A 1 302 ? 5.577 -6.081 -19.143 1.00 95.06 302 GLY A O 1
ATOM 2346 N N . ASP A 1 303 ? 6.930 -6.247 -17.336 1.00 93.50 303 ASP A N 1
ATOM 2347 C CA . ASP A 1 303 ? 5.960 -5.775 -16.349 1.00 93.50 303 ASP A CA 1
ATOM 2348 C C . ASP A 1 303 ? 5.945 -4.236 -16.206 1.00 93.50 303 ASP A C 1
ATOM 2350 O O . ASP A 1 303 ? 6.208 -3.499 -17.160 1.00 93.50 303 ASP A O 1
ATOM 2354 N N . SER A 1 304 ? 5.589 -3.718 -15.026 1.00 92.62 304 SER A N 1
ATOM 2355 C CA . SER A 1 304 ? 5.597 -2.279 -14.754 1.00 92.62 304 SER A CA 1
ATOM 2356 C C . SER A 1 304 ? 6.996 -1.666 -14.754 1.00 92.62 304 SER A C 1
ATOM 2358 O O . SER A 1 304 ? 7.140 -0.476 -15.038 1.00 92.62 304 SER A O 1
ATOM 2360 N N . HIS A 1 305 ? 8.041 -2.465 -14.549 1.00 94.50 305 HIS A N 1
ATOM 2361 C CA . HIS A 1 305 ? 9.413 -1.988 -14.651 1.00 94.50 305 HIS A CA 1
ATOM 2362 C C . HIS A 1 305 ? 9.802 -1.772 -16.104 1.00 94.50 305 HIS A C 1
ATOM 2364 O O . HIS A 1 305 ? 10.392 -0.735 -16.421 1.00 94.50 305 HIS A O 1
ATOM 2370 N N . ALA A 1 306 ? 9.355 -2.668 -16.987 1.00 96.00 306 ALA A N 1
ATOM 2371 C CA . ALA A 1 306 ? 9.489 -2.490 -18.424 1.00 96.00 306 ALA A CA 1
ATOM 2372 C C . ALA A 1 306 ? 8.698 -1.276 -18.936 1.00 96.00 306 ALA A C 1
ATOM 2374 O O . ALA A 1 306 ? 9.168 -0.623 -19.865 1.00 96.00 306 ALA A O 1
ATOM 2375 N N . ILE A 1 307 ? 7.553 -0.918 -18.326 1.00 94.94 307 ILE A N 1
ATOM 2376 C CA . ILE A 1 307 ? 6.849 0.345 -18.638 1.00 94.94 307 ILE A CA 1
ATOM 2377 C C . ILE A 1 307 ? 7.797 1.528 -18.416 1.00 94.94 307 ILE A C 1
ATOM 2379 O O . ILE A 1 307 ? 7.957 2.364 -19.303 1.00 94.94 307 ILE A O 1
ATOM 2383 N N . ASN A 1 308 ? 8.467 1.590 -17.259 1.00 94.69 308 ASN A N 1
ATOM 2384 C CA . ASN A 1 308 ? 9.389 2.687 -16.961 1.00 94.69 308 ASN A CA 1
ATOM 2385 C C . ASN A 1 308 ? 10.558 2.748 -17.948 1.00 94.69 308 ASN A C 1
ATOM 2387 O O . ASN A 1 308 ? 10.923 3.843 -18.368 1.00 94.69 308 ASN A O 1
ATOM 2391 N N . LEU A 1 309 ? 11.126 1.603 -18.334 1.00 96.88 309 LEU A N 1
ATOM 2392 C CA . LEU A 1 309 ? 12.207 1.548 -19.318 1.00 96.88 309 LEU A CA 1
ATOM 2393 C C . LEU A 1 309 ? 11.738 1.947 -20.721 1.00 96.88 309 LEU A C 1
ATOM 2395 O O . LEU A 1 309 ? 12.395 2.759 -21.372 1.00 96.88 309 LEU A O 1
ATOM 2399 N N . ALA A 1 310 ? 10.618 1.395 -21.191 1.00 96.94 310 ALA A N 1
ATOM 2400 C CA . ALA A 1 310 ? 10.063 1.700 -22.505 1.00 96.94 310 ALA A CA 1
ATOM 2401 C C . ALA A 1 310 ? 9.767 3.196 -22.625 1.00 96.94 310 ALA A C 1
ATOM 2403 O O . ALA A 1 310 ? 10.245 3.853 -23.550 1.00 96.94 310 ALA A O 1
ATOM 2404 N N . ASP A 1 311 ? 9.055 3.746 -21.643 1.00 95.81 311 ASP A N 1
ATOM 2405 C CA . ASP A 1 311 ? 8.712 5.158 -21.621 1.00 95.81 311 ASP A CA 1
ATOM 2406 C C . ASP A 1 311 ? 9.959 6.045 -21.505 1.00 95.81 311 ASP A C 1
ATOM 2408 O O . ASP A 1 311 ? 10.053 7.051 -22.203 1.00 95.81 311 ASP A O 1
ATOM 2412 N N . ALA A 1 312 ? 10.949 5.659 -20.691 1.00 95.75 312 ALA A N 1
ATOM 2413 C CA . ALA A 1 312 ? 12.220 6.375 -20.586 1.00 95.75 312 ALA A CA 1
ATOM 2414 C C . ALA A 1 312 ? 12.923 6.498 -21.947 1.00 95.75 312 ALA A C 1
ATOM 2416 O O . ALA A 1 312 ? 13.371 7.582 -22.326 1.00 95.75 312 ALA A O 1
ATOM 2417 N N . LEU A 1 313 ? 12.991 5.406 -22.714 1.00 97.38 313 LEU A N 1
ATOM 2418 C CA . LEU A 1 313 ? 13.618 5.399 -24.037 1.00 97.38 313 LEU A CA 1
ATOM 2419 C C . LEU A 1 313 ? 12.796 6.176 -25.079 1.00 97.38 313 LEU A C 1
ATOM 2421 O O . LEU A 1 313 ? 13.374 6.864 -25.926 1.00 97.38 313 LEU A O 1
ATOM 2425 N N . ILE A 1 314 ? 11.463 6.092 -25.015 1.00 96.69 314 ILE A N 1
ATOM 2426 C CA . ILE A 1 314 ? 10.541 6.825 -25.896 1.00 96.69 314 ILE A CA 1
ATOM 2427 C C . ILE A 1 314 ? 10.655 8.335 -25.661 1.00 96.69 314 ILE A C 1
ATOM 2429 O O . ILE A 1 314 ? 10.847 9.091 -26.615 1.00 96.69 314 ILE A O 1
ATOM 2433 N N . GLU A 1 315 ? 10.594 8.776 -24.404 1.00 94.69 315 GLU A N 1
ATOM 2434 C CA . GLU A 1 315 ? 10.650 10.191 -24.021 1.00 94.69 315 GLU A CA 1
ATOM 2435 C C . GLU A 1 315 ? 12.016 10.811 -24.309 1.00 94.69 315 GLU A C 1
ATOM 2437 O O . GLU A 1 315 ? 12.094 11.935 -24.808 1.00 94.69 315 GLU A O 1
ATOM 2442 N N . ALA A 1 316 ? 13.094 10.052 -24.091 1.00 95.69 316 ALA A N 1
ATOM 2443 C CA . ALA A 1 316 ? 14.441 10.456 -24.481 1.00 95.69 316 ALA A CA 1
ATOM 2444 C C . ALA A 1 316 ? 14.670 10.414 -26.002 1.00 95.69 316 ALA A C 1
ATOM 2446 O O . ALA A 1 316 ? 15.722 10.846 -26.472 1.00 95.69 316 ALA A O 1
ATOM 2447 N N . ARG A 1 317 ? 13.705 9.892 -26.776 1.00 96.12 317 ARG A N 1
ATOM 2448 C CA . ARG A 1 317 ? 13.806 9.674 -28.226 1.00 96.12 317 ARG A CA 1
ATOM 2449 C C . ARG A 1 317 ? 15.075 8.910 -28.606 1.00 96.12 317 ARG A C 1
ATOM 2451 O O . ARG A 1 317 ? 15.726 9.238 -29.596 1.00 96.12 317 ARG A O 1
ATOM 2458 N N . ALA A 1 318 ? 15.400 7.884 -27.822 1.00 96.62 318 ALA A N 1
ATOM 2459 C CA . ALA A 1 318 ? 16.673 7.175 -27.894 1.00 96.62 318 ALA A CA 1
ATOM 2460 C C . ALA A 1 318 ? 16.940 6.531 -29.269 1.00 96.62 318 ALA A C 1
ATOM 2462 O O . ALA A 1 318 ? 18.090 6.400 -29.668 1.00 96.62 318 ALA A O 1
ATOM 2463 N N . ALA A 1 319 ? 15.886 6.168 -30.005 1.00 96.38 319 ALA A N 1
ATOM 2464 C CA . ALA A 1 319 ? 15.941 5.608 -31.352 1.00 96.38 319 ALA A CA 1
ATOM 2465 C C . ALA A 1 319 ? 14.773 6.145 -32.211 1.00 96.38 319 ALA A C 1
ATOM 2467 O O . ALA A 1 319 ? 13.768 6.625 -31.667 1.00 96.38 319 ALA A O 1
ATOM 2468 N N . PRO A 1 320 ? 14.854 6.074 -33.554 1.00 96.50 320 PRO A N 1
ATOM 2469 C CA . PRO A 1 320 ? 13.758 6.484 -34.436 1.00 96.50 320 PRO A CA 1
ATOM 2470 C C . PRO A 1 320 ? 12.537 5.553 -34.373 1.00 96.50 320 PRO A C 1
ATOM 2472 O O . PRO A 1 320 ? 11.425 6.018 -34.607 1.00 96.50 320 PRO A O 1
ATOM 2475 N N . PHE A 1 321 ? 12.730 4.274 -34.026 1.00 97.94 321 PHE A N 1
ATOM 2476 C CA . PHE A 1 321 ? 11.660 3.286 -33.888 1.00 97.94 321 PHE A CA 1
ATOM 2477 C C . PHE A 1 321 ? 11.809 2.502 -32.574 1.00 97.94 321 PHE A C 1
ATOM 2479 O O . PHE A 1 321 ? 12.733 1.701 -32.421 1.00 97.94 321 PHE A O 1
ATOM 2486 N N . ILE A 1 322 ? 10.891 2.748 -31.632 1.00 98.31 322 ILE A N 1
ATOM 2487 C CA . ILE A 1 322 ? 10.803 2.073 -30.331 1.00 98.31 322 ILE A CA 1
ATOM 2488 C C . ILE A 1 322 ? 9.366 1.604 -30.107 1.00 98.31 322 ILE A C 1
ATOM 2490 O O . ILE A 1 322 ? 8.426 2.391 -30.216 1.00 98.31 322 ILE A O 1
ATOM 2494 N N . PHE A 1 323 ? 9.201 0.341 -29.737 1.00 98.06 323 PHE A N 1
ATOM 2495 C CA . PHE A 1 323 ? 7.909 -0.218 -29.368 1.00 98.06 323 PHE A CA 1
ATOM 2496 C C . PHE A 1 323 ? 7.955 -0.828 -27.970 1.00 98.06 323 PHE A C 1
ATOM 2498 O O . PHE A 1 323 ? 8.710 -1.762 -27.718 1.00 98.06 323 PHE A O 1
ATOM 2505 N N . GLY A 1 324 ? 7.129 -0.325 -27.061 1.00 97.00 324 GLY A N 1
ATOM 2506 C CA . GLY A 1 324 ? 6.850 -0.993 -25.796 1.00 97.00 324 GLY A CA 1
ATOM 2507 C C . GLY A 1 324 ? 5.625 -1.893 -25.926 1.00 97.00 324 GLY A C 1
ATOM 2508 O O . GLY A 1 324 ? 4.561 -1.419 -26.322 1.00 97.00 324 GLY A O 1
ATOM 2509 N N . MET A 1 325 ? 5.747 -3.169 -25.559 1.00 95.00 325 MET A N 1
ATOM 2510 C CA . MET A 1 325 ? 4.590 -3.985 -25.194 1.00 95.00 325 MET A CA 1
ATOM 2511 C C . MET A 1 325 ? 4.701 -4.358 -23.721 1.00 95.00 325 MET A C 1
ATOM 2513 O O . MET A 1 325 ? 5.319 -5.360 -23.355 1.00 95.00 325 MET A O 1
ATOM 2517 N N . THR A 1 326 ? 4.141 -3.508 -22.868 1.00 94.56 326 THR A N 1
ATOM 2518 C CA . THR A 1 326 ? 4.372 -3.571 -21.425 1.00 94.56 326 THR A CA 1
ATOM 2519 C C . THR A 1 326 ? 3.066 -3.476 -20.657 1.00 94.56 326 THR A C 1
ATOM 2521 O O . THR A 1 326 ? 2.113 -2.807 -21.071 1.00 94.56 326 THR A O 1
ATOM 2524 N N . GLN A 1 327 ? 2.993 -4.194 -19.539 1.00 90.31 327 GLN A N 1
ATOM 2525 C CA . GLN A 1 327 ? 1.787 -4.225 -18.725 1.00 90.31 327 GLN A CA 1
ATOM 2526 C C . GLN A 1 327 ? 2.110 -4.609 -17.283 1.00 90.31 327 GLN A C 1
ATOM 2528 O O . GLN A 1 327 ? 2.744 -5.624 -17.015 1.00 90.31 327 GLN A O 1
ATOM 2533 N N . GLY A 1 328 ? 1.606 -3.830 -16.324 1.00 87.56 328 GLY A N 1
ATOM 2534 C CA . GLY A 1 328 ? 1.815 -4.112 -14.905 1.00 87.56 328 GLY A CA 1
ATOM 2535 C C . GLY A 1 328 ? 1.347 -5.520 -14.525 1.00 87.56 328 GLY A C 1
ATOM 2536 O O . GLY A 1 328 ? 0.270 -5.962 -14.937 1.00 87.56 328 GLY A O 1
ATOM 2537 N N . ASN A 1 329 ? 2.145 -6.211 -13.708 1.00 84.31 329 ASN A N 1
ATOM 2538 C CA . ASN A 1 329 ? 1.927 -7.597 -13.277 1.00 84.31 329 ASN A CA 1
ATOM 2539 C C . ASN A 1 329 ? 1.962 -8.666 -14.387 1.00 84.31 329 ASN A C 1
ATOM 2541 O O . ASN A 1 329 ? 1.568 -9.805 -14.118 1.00 84.31 329 ASN A O 1
ATOM 2545 N N . CYS A 1 330 ? 2.393 -8.332 -15.605 1.00 86.75 330 CYS A N 1
ATOM 2546 C CA . CYS A 1 330 ? 2.519 -9.296 -16.692 1.00 86.75 330 CYS A CA 1
ATOM 2547 C C . CYS A 1 330 ? 3.929 -9.861 -16.778 1.00 86.75 330 CYS A C 1
ATOM 2549 O O . CYS A 1 330 ? 4.890 -9.121 -16.955 1.00 86.75 330 CYS A O 1
ATOM 2551 N N . ARG A 1 331 ? 4.035 -11.189 -16.695 1.00 88.06 331 ARG A N 1
ATOM 2552 C CA . ARG A 1 331 ? 5.302 -11.909 -16.812 1.00 88.06 331 ARG A CA 1
ATOM 2553 C C . ARG A 1 331 ? 5.104 -13.314 -17.397 1.00 88.06 331 ARG A C 1
ATOM 2555 O O . ARG A 1 331 ? 4.106 -13.953 -17.048 1.00 88.06 331 ARG A O 1
ATOM 2562 N N . PRO A 1 332 ? 6.021 -13.802 -18.249 1.00 86.94 332 PRO A N 1
ATOM 2563 C CA . PRO A 1 332 ? 5.947 -15.149 -18.814 1.00 86.94 332 PRO A CA 1
ATOM 2564 C C . PRO A 1 332 ? 5.853 -16.275 -17.771 1.00 86.94 332 PRO A C 1
ATOM 2566 O O . PRO A 1 332 ? 5.134 -17.244 -17.986 1.00 86.94 332 PRO A O 1
ATOM 2569 N N . ASP A 1 333 ? 6.507 -16.141 -16.610 1.00 80.44 333 ASP A N 1
ATOM 2570 C CA . ASP A 1 333 ? 6.479 -17.143 -15.528 1.00 80.44 333 ASP A CA 1
ATOM 2571 C C . ASP A 1 333 ? 5.142 -17.231 -14.769 1.00 80.44 333 ASP A C 1
ATOM 2573 O O . ASP A 1 333 ? 4.919 -18.154 -13.985 1.00 80.44 333 ASP A O 1
ATOM 2577 N N . SER A 1 334 ? 4.240 -16.268 -14.971 1.00 77.94 334 SER A N 1
ATOM 2578 C CA . SER A 1 334 ? 2.936 -16.207 -14.309 1.00 77.94 334 SER A CA 1
ATOM 2579 C C . SER A 1 334 ? 1.907 -15.595 -15.268 1.00 77.94 334 SER A C 1
ATOM 2581 O O . SER A 1 334 ? 1.502 -14.440 -15.084 1.00 77.94 334 SER A O 1
ATOM 2583 N N . PRO A 1 335 ? 1.506 -16.347 -16.311 1.00 77.50 335 PRO A N 1
ATOM 2584 C CA . PRO A 1 335 ? 0.652 -15.832 -17.369 1.00 77.50 335 PRO A CA 1
ATOM 2585 C C . PRO A 1 335 ? -0.720 -15.431 -16.819 1.00 77.50 335 PRO A C 1
ATOM 2587 O O . PRO A 1 335 ? -1.276 -16.070 -15.922 1.00 77.50 335 PRO A O 1
ATOM 2590 N N . ARG A 1 336 ? -1.265 -14.345 -17.367 1.00 79.88 336 ARG A N 1
ATOM 2591 C CA . ARG A 1 336 ? -2.626 -13.866 -17.105 1.00 79.88 336 ARG A CA 1
ATOM 2592 C C . ARG A 1 336 ? -3.277 -13.533 -18.439 1.00 79.88 336 ARG A C 1
ATOM 2594 O O . ARG A 1 336 ? -2.589 -13.042 -19.326 1.00 79.88 336 ARG A O 1
ATOM 2601 N N . ASP A 1 337 ? -4.592 -13.690 -18.534 1.00 79.69 337 ASP A N 1
ATOM 2602 C CA . ASP A 1 337 ? -5.354 -13.491 -19.781 1.00 79.69 337 ASP A CA 1
ATOM 2603 C C . ASP A 1 337 ? -5.157 -12.105 -20.422 1.00 79.69 337 ASP A C 1
ATOM 2605 O O . ASP A 1 337 ? -5.278 -11.931 -21.628 1.00 79.69 337 ASP A O 1
ATOM 2609 N N . GLN A 1 338 ? -4.842 -11.099 -19.606 1.00 80.25 338 GLN A N 1
ATOM 2610 C CA . GLN A 1 338 ? -4.593 -9.720 -20.034 1.00 80.25 338 GLN A CA 1
ATOM 2611 C C . GLN A 1 338 ? -3.159 -9.444 -20.531 1.00 80.25 338 GLN A C 1
ATOM 2613 O O . GLN A 1 338 ? -2.853 -8.298 -20.857 1.00 80.25 338 GLN A O 1
ATOM 2618 N N . CYS A 1 339 ? -2.271 -10.442 -20.513 1.00 86.75 339 CYS A N 1
ATOM 2619 C CA . CYS A 1 339 ? -0.856 -10.317 -20.863 1.00 86.75 339 CYS A CA 1
ATOM 2620 C C . CYS A 1 339 ? -0.583 -10.962 -22.226 1.00 86.75 339 CYS A C 1
ATOM 2622 O O . CYS A 1 339 ? -0.659 -12.179 -22.358 1.00 86.75 339 CYS A O 1
ATOM 2624 N N . ASP A 1 340 ? -0.210 -10.163 -23.223 1.00 89.31 340 ASP A N 1
ATOM 2625 C CA . ASP A 1 340 ? -0.123 -10.603 -24.624 1.00 89.31 340 ASP A CA 1
ATOM 2626 C C . ASP A 1 340 ? 1.287 -11.066 -25.048 1.00 89.31 340 ASP A C 1
ATOM 2628 O O . ASP A 1 340 ? 1.812 -10.679 -26.092 1.00 89.31 340 ASP A O 1
ATOM 2632 N N . PHE A 1 341 ? 1.944 -11.888 -24.221 1.00 92.81 341 PHE A N 1
ATOM 2633 C CA . PHE A 1 341 ? 3.273 -12.426 -24.557 1.00 92.81 341 PHE A CA 1
ATOM 2634 C C . PHE A 1 341 ? 3.225 -13.373 -25.762 1.00 92.81 341 PHE A C 1
ATOM 2636 O O . PHE A 1 341 ? 4.090 -13.302 -26.633 1.00 92.81 341 PHE A O 1
ATOM 2643 N N . ASP A 1 342 ? 2.182 -14.197 -25.869 1.00 91.25 342 ASP A N 1
ATOM 2644 C CA . ASP A 1 342 ? 2.011 -15.107 -27.006 1.00 91.25 342 ASP A CA 1
ATOM 2645 C C . ASP A 1 342 ? 1.768 -14.340 -28.316 1.00 91.25 342 ASP A C 1
ATOM 2647 O O . ASP A 1 342 ? 2.336 -14.685 -29.358 1.00 91.25 342 ASP A O 1
ATOM 2651 N N . GLY A 1 343 ? 0.981 -13.256 -28.280 1.00 91.62 343 GLY A N 1
ATOM 2652 C CA . GLY A 1 343 ? 0.759 -12.400 -29.445 1.00 91.62 343 GLY A CA 1
ATOM 2653 C C . GLY A 1 343 ? 2.020 -11.660 -29.884 1.00 91.62 343 GLY A C 1
ATOM 2654 O O . GLY A 1 343 ? 2.254 -11.519 -31.089 1.00 91.62 343 GLY A O 1
ATOM 2655 N N . PHE A 1 344 ? 2.876 -11.253 -28.940 1.00 95.31 344 PHE A N 1
ATOM 2656 C CA . PHE A 1 344 ? 4.195 -10.697 -29.247 1.00 95.31 344 PHE A CA 1
ATOM 2657 C C . PHE A 1 344 ? 5.145 -11.729 -29.851 1.00 95.31 344 PHE A C 1
ATOM 2659 O O . PHE A 1 344 ? 5.778 -11.451 -30.869 1.00 95.31 344 PHE A O 1
ATOM 2666 N N . ALA A 1 345 ? 5.226 -12.928 -29.271 1.00 95.19 345 ALA A N 1
ATOM 2667 C CA . ALA A 1 345 ? 6.040 -14.009 -29.818 1.00 95.19 345 ALA A CA 1
ATOM 2668 C C . ALA A 1 345 ? 5.603 -14.371 -31.246 1.00 95.19 345 ALA A C 1
ATOM 2670 O O . ALA A 1 345 ? 6.442 -14.483 -32.141 1.00 95.19 345 ALA A O 1
ATOM 2671 N N . THR A 1 346 ? 4.290 -14.436 -31.481 1.00 94.94 346 THR A N 1
ATOM 2672 C CA . THR A 1 346 ? 3.705 -14.640 -32.814 1.00 94.94 346 THR A CA 1
ATOM 2673 C C . THR A 1 346 ? 4.096 -13.516 -33.776 1.00 94.94 346 THR A C 1
ATOM 2675 O O . THR A 1 346 ? 4.564 -13.789 -34.877 1.00 94.94 346 THR A O 1
ATOM 2678 N N . LEU A 1 347 ? 3.988 -12.248 -33.358 1.00 95.75 347 LEU A N 1
ATOM 2679 C CA . LEU A 1 347 ? 4.388 -11.094 -34.172 1.00 95.75 347 LEU A CA 1
ATOM 2680 C C . LEU A 1 347 ? 5.855 -11.183 -34.620 1.00 95.75 347 LEU A C 1
ATOM 2682 O O . LEU A 1 347 ? 6.156 -10.953 -35.793 1.00 95.75 347 LEU A O 1
ATOM 2686 N N . VAL A 1 348 ? 6.758 -11.497 -33.689 1.00 96.38 348 VAL A N 1
ATOM 2687 C CA . VAL A 1 348 ? 8.198 -11.597 -33.960 1.00 96.38 348 VAL A CA 1
ATOM 2688 C C . VAL A 1 348 ? 8.502 -12.764 -34.904 1.00 96.38 348 VAL A C 1
ATOM 2690 O O . VAL A 1 348 ? 9.324 -12.614 -35.808 1.00 96.38 348 VAL A O 1
ATOM 2693 N N . ALA A 1 349 ? 7.821 -13.901 -34.737 1.00 95.56 349 ALA A N 1
ATOM 2694 C CA . ALA A 1 349 ? 7.990 -15.068 -35.598 1.00 95.56 349 ALA A CA 1
ATOM 2695 C C . ALA A 1 349 ? 7.462 -14.833 -37.027 1.00 95.56 349 ALA A C 1
ATOM 2697 O O . ALA A 1 349 ? 8.114 -15.218 -37.998 1.00 95.56 349 ALA A O 1
ATOM 2698 N N . GLU A 1 350 ? 6.304 -14.182 -37.169 1.00 95.19 350 GLU A N 1
ATOM 2699 C CA . GLU A 1 350 ? 5.658 -13.924 -38.465 1.00 95.19 350 GLU A CA 1
ATOM 2700 C C . GLU A 1 350 ? 6.272 -12.749 -39.234 1.00 95.19 350 GLU A C 1
ATOM 2702 O O . GLU A 1 350 ? 6.150 -12.681 -40.458 1.00 95.19 350 GLU A O 1
ATOM 2707 N N . THR A 1 351 ? 6.940 -11.820 -38.541 1.00 94.25 351 THR A N 1
ATOM 2708 C CA . THR A 1 351 ? 7.555 -10.633 -39.157 1.00 94.25 351 THR A CA 1
ATOM 2709 C C . THR A 1 351 ? 9.056 -10.534 -38.836 1.00 94.25 351 THR A C 1
ATOM 2711 O O . THR A 1 351 ? 9.477 -9.633 -38.103 1.00 94.25 351 THR A O 1
ATOM 2714 N N . PRO A 1 352 ? 9.907 -11.427 -39.386 1.00 90.94 352 PRO A N 1
ATOM 2715 C CA . PRO A 1 352 ? 11.351 -11.364 -39.175 1.00 90.94 352 PRO A CA 1
ATOM 2716 C C . PRO A 1 352 ? 11.939 -10.016 -39.605 1.00 90.94 352 PRO A C 1
ATOM 2718 O O . PRO A 1 352 ? 11.574 -9.461 -40.640 1.00 90.94 352 PRO A O 1
ATOM 2721 N N . GLY A 1 353 ? 12.871 -9.488 -38.812 1.00 92.94 353 GLY A N 1
ATOM 2722 C CA . GLY A 1 353 ? 13.487 -8.183 -39.069 1.00 92.94 353 GLY A CA 1
ATOM 2723 C C . GLY A 1 353 ? 12.622 -6.981 -38.680 1.00 92.94 353 GLY A C 1
ATOM 2724 O O . GLY A 1 353 ? 13.034 -5.851 -38.922 1.00 92.94 353 GLY A O 1
ATOM 2725 N N . LEU A 1 354 ? 11.459 -7.187 -38.046 1.00 96.88 354 LEU A N 1
ATOM 2726 C CA . LEU A 1 354 ? 10.668 -6.087 -37.487 1.00 96.88 354 LEU A CA 1
ATOM 2727 C C . LEU A 1 354 ? 11.434 -5.324 -36.397 1.00 96.88 354 LEU A C 1
ATOM 2729 O O . LEU A 1 354 ? 11.385 -4.096 -36.333 1.00 96.88 354 LEU A O 1
ATOM 2733 N N . PHE A 1 355 ? 12.173 -6.061 -35.569 1.00 97.81 355 PHE A N 1
ATOM 2734 C CA . PHE A 1 355 ? 13.008 -5.517 -34.507 1.00 97.81 355 PHE A CA 1
ATOM 2735 C C . PHE A 1 355 ? 14.454 -5.974 -34.687 1.00 97.81 355 PHE A C 1
ATOM 2737 O O . PHE A 1 355 ? 14.714 -7.132 -35.013 1.00 97.81 355 PHE A O 1
ATOM 2744 N N . SER A 1 356 ? 15.404 -5.066 -34.465 1.00 96.38 356 SER A N 1
ATOM 2745 C CA . SER A 1 356 ? 16.827 -5.408 -34.361 1.00 96.38 356 SER A CA 1
ATOM 2746 C C . SER A 1 356 ? 17.123 -6.091 -33.027 1.00 96.38 356 SER A C 1
ATOM 2748 O O . SER A 1 356 ? 18.011 -6.944 -32.941 1.00 96.38 356 SER A O 1
ATOM 2750 N N . ARG A 1 357 ? 16.370 -5.717 -31.986 1.00 96.81 357 ARG A N 1
ATOM 2751 C CA . ARG A 1 357 ? 16.545 -6.202 -30.622 1.00 96.81 357 ARG A CA 1
ATOM 2752 C C . ARG A 1 357 ? 15.253 -6.114 -29.813 1.00 96.81 357 ARG A C 1
ATOM 2754 O O . ARG A 1 357 ? 14.476 -5.174 -29.971 1.00 96.81 357 ARG A O 1
ATOM 2761 N N . VAL A 1 358 ? 15.081 -7.064 -28.901 1.00 98.25 358 VAL A N 1
ATOM 2762 C CA . VAL A 1 358 ? 14.061 -7.064 -27.850 1.00 98.25 358 VAL A CA 1
ATOM 2763 C C . VAL A 1 358 ? 14.757 -6.954 -26.496 1.00 98.25 358 VAL A C 1
ATOM 2765 O O . VAL A 1 358 ? 15.673 -7.722 -26.210 1.00 98.25 358 VAL A O 1
ATOM 2768 N N . VAL A 1 359 ? 14.336 -6.009 -25.661 1.00 98.31 359 VAL A N 1
ATOM 2769 C CA . VAL A 1 359 ? 14.792 -5.857 -24.277 1.00 98.31 359 VAL A CA 1
ATOM 2770 C C . VAL A 1 359 ? 13.679 -6.324 -23.352 1.00 98.31 359 VAL A C 1
ATOM 2772 O O . VAL A 1 359 ? 12.545 -5.861 -23.454 1.00 98.31 359 VAL A O 1
ATOM 2775 N N . PHE A 1 360 ? 14.007 -7.251 -22.464 1.00 98.12 360 PHE A N 1
ATOM 2776 C CA . PHE A 1 360 ? 13.105 -7.786 -21.459 1.00 98.12 360 PHE A CA 1
ATOM 2777 C C . PHE A 1 360 ? 13.523 -7.313 -20.069 1.00 98.12 360 PHE A C 1
ATOM 2779 O O . PHE A 1 360 ? 14.700 -7.409 -19.708 1.00 98.12 360 PHE A O 1
ATOM 2786 N N . GLU A 1 361 ? 12.554 -6.823 -19.300 1.00 96.56 361 GLU A N 1
ATOM 2787 C CA . GLU A 1 361 ? 12.741 -6.392 -17.916 1.00 96.56 361 GLU A CA 1
ATOM 2788 C C . GLU A 1 361 ? 11.543 -6.810 -17.053 1.00 96.56 361 GLU A C 1
ATOM 2790 O O . GLU A 1 361 ? 10.389 -6.675 -17.455 1.00 96.56 361 GLU A O 1
ATOM 2795 N N . VAL A 1 362 ? 11.826 -7.297 -15.846 1.00 94.94 362 VAL A N 1
ATOM 2796 C CA . VAL A 1 362 ? 10.824 -7.598 -14.815 1.00 94.94 362 VAL A CA 1
ATOM 2797 C C . VAL A 1 362 ? 11.330 -7.145 -13.452 1.00 94.94 362 VAL A C 1
ATOM 2799 O O . VAL A 1 362 ? 12.538 -7.123 -13.209 1.00 94.94 362 VAL A O 1
ATOM 2802 N N . ALA A 1 363 ? 10.415 -6.809 -12.547 1.00 93.25 363 ALA A N 1
ATOM 2803 C CA . ALA A 1 363 ? 10.751 -6.335 -11.211 1.00 93.25 363 ALA A CA 1
ATOM 2804 C C . ALA A 1 363 ? 11.477 -7.404 -10.374 1.00 93.25 363 ALA A C 1
ATOM 2806 O O . ALA A 1 363 ? 11.045 -8.559 -10.297 1.00 93.25 363 ALA A O 1
ATOM 2807 N N . GLY A 1 364 ? 12.538 -7.017 -9.657 1.00 92.25 364 GLY A N 1
ATOM 2808 C CA . GLY A 1 364 ? 13.370 -7.961 -8.892 1.00 92.25 364 GLY A CA 1
ATOM 2809 C C . GLY A 1 364 ? 12.608 -8.657 -7.764 1.00 92.25 364 GLY A C 1
ATOM 2810 O O . GLY A 1 364 ? 12.749 -9.861 -7.553 1.00 92.25 364 GLY A O 1
ATOM 2811 N N . GLN A 1 365 ? 11.693 -7.934 -7.119 1.00 89.81 365 GLN A N 1
ATOM 2812 C CA . GLN A 1 365 ? 10.782 -8.457 -6.095 1.00 89.81 365 GLN A CA 1
ATOM 2813 C C . GLN A 1 365 ? 9.890 -9.622 -6.564 1.00 89.81 365 GLN A C 1
ATOM 2815 O O . GLN A 1 365 ? 9.348 -10.358 -5.743 1.00 89.81 365 GLN A O 1
ATOM 2820 N N . ARG A 1 366 ? 9.729 -9.818 -7.882 1.00 90.19 366 ARG A N 1
ATOM 2821 C CA . ARG A 1 366 ? 8.966 -10.938 -8.464 1.00 90.19 366 ARG A CA 1
ATOM 2822 C C . ARG A 1 366 ? 9.752 -12.235 -8.528 1.00 90.19 366 ARG A C 1
ATOM 2824 O O . ARG A 1 366 ? 9.136 -13.290 -8.680 1.00 90.19 366 ARG A O 1
ATOM 2831 N N . LEU A 1 367 ? 11.073 -12.139 -8.419 1.00 92.94 367 LEU A N 1
ATOM 2832 C CA . LEU A 1 367 ? 12.026 -13.237 -8.536 1.00 92.94 367 LEU A CA 1
ATOM 2833 C C . LEU A 1 367 ? 12.576 -13.662 -7.171 1.00 92.94 367 LEU A C 1
ATOM 2835 O O . LEU A 1 367 ? 13.574 -14.377 -7.111 1.00 92.94 367 LEU A O 1
ATOM 2839 N N . ILE A 1 368 ? 11.943 -13.233 -6.078 1.00 92.31 368 ILE A N 1
ATOM 2840 C CA . ILE A 1 368 ? 12.354 -13.558 -4.713 1.00 92.31 368 ILE A CA 1
ATOM 2841 C C . ILE A 1 368 ? 11.168 -13.975 -3.846 1.00 92.31 368 ILE A C 1
ATOM 2843 O O . ILE A 1 368 ? 10.017 -13.619 -4.106 1.00 92.31 368 ILE A O 1
ATOM 2847 N N . GLU A 1 369 ? 11.456 -14.724 -2.789 1.00 89.00 369 GLU A N 1
ATOM 2848 C CA . GLU A 1 369 ? 10.502 -15.066 -1.736 1.00 89.00 369 GLU A CA 1
ATOM 2849 C C . GLU A 1 369 ? 11.091 -14.807 -0.351 1.00 89.00 369 GLU A C 1
ATOM 2851 O O . GLU A 1 369 ? 12.299 -14.930 -0.150 1.00 89.00 369 GLU A O 1
ATOM 2856 N N . GLY A 1 370 ? 10.228 -14.421 0.592 1.00 81.25 370 GLY A N 1
ATOM 2857 C CA . GLY A 1 370 ? 10.614 -14.158 1.978 1.00 81.25 370 GLY A CA 1
ATOM 2858 C C . GLY A 1 370 ? 10.303 -15.329 2.908 1.00 81.25 370 GLY A C 1
ATOM 2859 O O . GLY A 1 370 ? 9.744 -16.353 2.498 1.00 81.25 370 GLY A O 1
ATOM 2860 N N . MET A 1 371 ? 10.585 -15.137 4.199 1.00 71.06 371 MET A N 1
ATOM 2861 C CA . MET A 1 371 ? 10.349 -16.134 5.247 1.00 71.06 371 MET A CA 1
ATOM 2862 C C . MET A 1 371 ? 8.968 -16.805 5.172 1.00 71.06 371 MET A C 1
ATOM 2864 O O . MET A 1 371 ? 7.918 -16.155 5.121 1.00 71.06 371 MET A O 1
ATOM 2868 N N . GLY A 1 372 ? 8.978 -18.141 5.223 1.00 65.19 372 GLY A N 1
ATOM 2869 C CA . GLY A 1 372 ? 7.774 -18.973 5.180 1.00 65.19 372 GLY A CA 1
ATOM 2870 C C . GLY A 1 372 ? 7.161 -19.135 3.785 1.00 65.19 372 GLY A C 1
ATOM 2871 O O . GLY A 1 372 ? 5.966 -19.412 3.698 1.00 65.19 372 GLY A O 1
ATOM 2872 N N . GLY A 1 373 ? 7.938 -18.926 2.714 1.00 64.88 373 GLY A N 1
ATOM 2873 C CA . GLY A 1 373 ? 7.474 -19.060 1.326 1.00 64.88 373 GLY A CA 1
ATOM 2874 C C . GLY A 1 373 ? 6.476 -17.974 0.920 1.00 64.88 373 GLY A C 1
ATOM 2875 O O . GLY A 1 373 ? 5.673 -18.157 0.002 1.00 64.88 373 GLY A O 1
ATOM 2876 N N . ARG A 1 374 ? 6.462 -16.841 1.638 1.00 63.31 374 ARG A N 1
ATOM 2877 C CA . ARG A 1 374 ? 5.549 -15.736 1.337 1.00 63.31 374 ARG A CA 1
ATOM 2878 C C . ARG A 1 374 ? 6.020 -15.028 0.076 1.00 63.31 374 ARG A C 1
ATOM 2880 O O . ARG A 1 374 ? 7.022 -14.317 0.080 1.00 63.31 374 ARG A O 1
ATOM 2887 N N . ARG A 1 375 ? 5.232 -15.182 -0.984 1.00 67.94 375 ARG A N 1
ATOM 2888 C CA . ARG A 1 375 ? 5.353 -14.415 -2.223 1.00 67.94 375 ARG A CA 1
ATOM 2889 C C . ARG A 1 375 ? 4.467 -13.187 -2.109 1.00 67.94 375 ARG A C 1
ATOM 2891 O O . ARG A 1 375 ? 3.243 -13.299 -2.096 1.00 67.94 375 ARG A O 1
ATOM 2898 N N . THR A 1 376 ? 5.081 -12.022 -1.985 1.00 65.12 376 THR A N 1
ATOM 2899 C CA . THR A 1 376 ? 4.362 -10.752 -1.937 1.00 65.12 376 THR A CA 1
ATOM 2900 C C . THR A 1 376 ? 5.135 -9.705 -2.717 1.00 65.12 376 THR A C 1
ATOM 2902 O O . THR A 1 376 ? 6.359 -9.658 -2.662 1.00 65.12 376 THR A O 1
ATOM 2905 N N . GLU A 1 377 ? 4.397 -8.845 -3.413 1.00 66.31 377 GLU A N 1
ATOM 2906 C CA . GLU A 1 377 ? 4.926 -7.652 -4.088 1.00 66.31 377 GLU A CA 1
ATOM 2907 C C . GLU A 1 377 ? 5.537 -6.662 -3.088 1.00 66.31 377 GLU A C 1
ATOM 2909 O O . GLU A 1 377 ? 6.252 -5.755 -3.473 1.00 66.31 377 GLU A O 1
ATOM 2914 N N . ARG A 1 378 ? 5.271 -6.859 -1.792 1.00 74.75 378 ARG A N 1
ATOM 2915 C CA . ARG A 1 378 ? 5.717 -6.005 -0.694 1.00 74.75 378 ARG A CA 1
ATOM 2916 C C . ARG A 1 378 ? 6.655 -6.725 0.264 1.00 74.75 378 ARG A C 1
ATOM 2918 O O . ARG A 1 378 ? 6.514 -6.635 1.479 1.00 74.75 378 ARG A O 1
ATOM 2925 N N . ILE A 1 379 ? 7.567 -7.532 -0.267 1.00 82.56 379 ILE A N 1
ATOM 2926 C CA . ILE A 1 379 ? 8.503 -8.304 0.564 1.00 82.56 379 ILE A CA 1
ATOM 2927 C C . ILE A 1 379 ? 9.365 -7.389 1.442 1.00 82.56 379 ILE A C 1
ATOM 2929 O O . ILE A 1 379 ? 9.645 -7.722 2.590 1.00 82.56 379 ILE A O 1
ATOM 2933 N N . PHE A 1 380 ? 9.703 -6.200 0.942 1.00 86.00 380 PHE A N 1
ATOM 2934 C CA . PHE A 1 380 ? 10.478 -5.203 1.671 1.00 86.00 380 PHE A CA 1
ATOM 2935 C C . PHE A 1 380 ? 9.703 -4.531 2.816 1.00 86.00 380 PHE A C 1
ATOM 2937 O O . PHE A 1 380 ? 10.343 -3.998 3.718 1.00 86.00 380 PHE A O 1
ATOM 2944 N N . ASP A 1 381 ? 8.369 -4.639 2.875 1.00 82.81 381 ASP A N 1
ATOM 2945 C CA . ASP A 1 381 ? 7.578 -4.184 4.035 1.00 82.81 381 ASP A CA 1
ATOM 2946 C C . ASP A 1 381 ? 7.850 -5.047 5.284 1.00 82.81 381 ASP A C 1
ATOM 2948 O O . ASP A 1 381 ? 7.598 -4.615 6.409 1.00 82.81 381 ASP A O 1
ATOM 2952 N N . LEU A 1 382 ? 8.368 -6.273 5.108 1.00 81.31 382 LEU A N 1
ATOM 2953 C CA . LEU A 1 382 ? 8.769 -7.153 6.216 1.00 81.31 382 LEU A CA 1
ATOM 2954 C C . LEU A 1 382 ? 10.064 -6.688 6.894 1.00 81.31 382 LEU A C 1
ATOM 2956 O O . LEU A 1 382 ? 10.347 -7.103 8.017 1.00 81.31 382 LEU A O 1
ATOM 2960 N N . TYR A 1 383 ? 10.826 -5.828 6.218 1.00 86.44 383 TYR A N 1
ATOM 2961 C CA . TYR A 1 383 ? 12.126 -5.333 6.647 1.00 86.44 383 TYR A CA 1
ATOM 2962 C C . TYR A 1 383 ? 12.040 -3.805 6.758 1.00 86.44 383 TYR A C 1
ATOM 2964 O O . TYR A 1 383 ? 12.171 -3.109 5.749 1.00 86.44 383 TYR A O 1
ATOM 2972 N N . PRO A 1 384 ? 11.772 -3.237 7.946 1.00 86.44 384 PRO A N 1
ATOM 2973 C CA . PRO A 1 384 ? 11.682 -1.790 8.112 1.00 86.44 384 PRO A CA 1
ATOM 2974 C C . PRO A 1 384 ? 12.930 -1.048 7.594 1.00 86.44 384 PRO A C 1
ATOM 2976 O O . PRO A 1 384 ? 14.032 -1.602 7.593 1.00 86.44 384 PRO A O 1
ATOM 2979 N N . PRO A 1 385 ? 12.812 0.218 7.159 1.00 87.44 385 PRO A N 1
ATOM 2980 C CA . PRO A 1 385 ? 13.974 1.002 6.750 1.00 87.44 385 PRO A CA 1
ATOM 2981 C C . PRO A 1 385 ? 15.078 1.000 7.820 1.00 87.44 385 PRO A C 1
ATOM 2983 O O . PRO A 1 385 ? 14.813 1.196 9.007 1.00 87.44 385 PRO A O 1
ATOM 2986 N N . GLY A 1 386 ? 16.317 0.748 7.394 1.00 86.44 386 GLY A N 1
ATOM 2987 C CA . GLY A 1 386 ? 17.485 0.632 8.272 1.00 86.44 386 GLY A CA 1
ATOM 2988 C C . GLY A 1 386 ? 17.748 -0.765 8.850 1.00 86.44 386 GLY A C 1
ATOM 2989 O O . GLY A 1 386 ? 18.822 -0.972 9.413 1.00 86.44 386 GLY A O 1
ATOM 2990 N N . THR A 1 387 ? 16.841 -1.738 8.697 1.00 90.56 387 THR A N 1
ATOM 2991 C CA . THR A 1 387 ? 17.115 -3.134 9.084 1.00 90.56 387 THR A CA 1
ATOM 2992 C C . THR A 1 387 ? 17.833 -3.885 7.971 1.00 90.56 387 THR A C 1
ATOM 2994 O O . THR A 1 387 ? 17.572 -3.644 6.795 1.00 90.56 387 THR A O 1
ATOM 2997 N N . GLU A 1 388 ? 18.706 -4.823 8.333 1.00 92.06 388 GLU A N 1
ATOM 2998 C CA . GLU A 1 388 ? 19.354 -5.721 7.375 1.00 92.06 388 GLU A CA 1
ATOM 2999 C C . GLU A 1 388 ? 18.325 -6.608 6.658 1.00 92.06 388 GLU A C 1
ATOM 3001 O O . GLU A 1 388 ? 17.336 -7.031 7.258 1.00 92.06 388 GLU A O 1
ATOM 3006 N N . ILE A 1 389 ? 18.572 -6.896 5.377 1.00 89.94 389 ILE A N 1
ATOM 3007 C CA . ILE A 1 389 ? 17.897 -7.964 4.639 1.00 89.94 389 ILE A CA 1
ATOM 3008 C C . ILE A 1 389 ? 18.782 -9.213 4.721 1.00 89.94 389 ILE A C 1
ATOM 3010 O O . ILE A 1 389 ? 19.770 -9.313 3.983 1.00 89.94 389 ILE A O 1
ATOM 3014 N N . PRO A 1 390 ? 18.468 -10.167 5.611 1.00 87.69 390 PRO A N 1
ATOM 3015 C CA . PRO A 1 390 ? 19.325 -11.316 5.836 1.00 87.69 390 PRO A CA 1
ATOM 3016 C C . PRO A 1 390 ? 19.319 -12.252 4.614 1.00 87.69 390 PRO A C 1
ATOM 3018 O O . PRO A 1 390 ? 18.257 -12.714 4.181 1.00 87.69 390 PRO A O 1
ATOM 3021 N N . PRO A 1 391 ? 20.502 -12.613 4.074 1.00 86.75 391 PRO A N 1
ATOM 3022 C CA . PRO A 1 391 ? 20.643 -13.563 2.970 1.00 86.75 391 PRO A CA 1
ATOM 3023 C C . PRO A 1 391 ? 19.905 -14.890 3.154 1.00 86.75 391 PRO A C 1
ATOM 3025 O O . PRO A 1 391 ? 19.494 -15.499 2.172 1.00 86.75 391 PRO A O 1
ATOM 3028 N N . SER A 1 392 ? 19.760 -15.336 4.402 1.00 85.19 392 SER A N 1
ATOM 3029 C CA . SER A 1 392 ? 19.124 -16.599 4.767 1.00 85.19 392 SER A CA 1
ATOM 3030 C C . SER A 1 392 ? 17.598 -16.572 4.734 1.00 85.19 392 SER A C 1
ATOM 3032 O O . SER A 1 392 ? 17.002 -17.638 4.814 1.00 85.19 392 SER A O 1
ATOM 3034 N N . GLU A 1 393 ? 16.965 -15.399 4.669 1.00 85.69 393 GLU A N 1
ATOM 3035 C CA . GLU A 1 393 ? 15.498 -15.284 4.706 1.00 85.69 393 GLU A CA 1
ATOM 3036 C C . GLU A 1 393 ? 14.873 -14.913 3.365 1.00 85.69 393 GLU A C 1
ATOM 3038 O O . GLU A 1 393 ? 13.677 -15.140 3.173 1.00 85.69 393 GLU A O 1
ATOM 3043 N N . VAL A 1 394 ? 15.661 -14.319 2.463 1.00 89.19 394 VAL A N 1
ATOM 3044 C CA . VAL A 1 394 ? 15.197 -13.893 1.143 1.00 89.19 394 VAL A CA 1
ATOM 3045 C C . VAL A 1 394 ? 15.908 -14.698 0.066 1.00 89.19 394 VAL A C 1
ATOM 3047 O O . VAL A 1 394 ? 17.101 -14.508 -0.197 1.00 89.19 394 VAL A O 1
ATOM 3050 N N . HIS A 1 395 ? 15.155 -15.593 -0.565 1.00 91.31 395 HIS A N 1
ATOM 3051 C CA . HIS A 1 395 ? 15.664 -16.548 -1.542 1.00 91.31 395 HIS A CA 1
ATOM 3052 C C . HIS A 1 395 ? 15.300 -16.136 -2.965 1.00 91.31 395 HIS A C 1
ATOM 3054 O O . HIS A 1 395 ? 14.204 -15.638 -3.209 1.00 91.31 395 HIS A O 1
ATOM 3060 N N . VAL A 1 396 ? 16.221 -16.361 -3.905 1.00 94.50 396 VAL A N 1
ATOM 3061 C CA . VAL A 1 396 ? 15.989 -16.149 -5.340 1.00 94.50 396 VAL A CA 1
ATOM 3062 C C . VAL A 1 396 ? 15.236 -17.349 -5.912 1.00 94.50 396 VAL A C 1
ATOM 3064 O O . VAL A 1 396 ? 15.619 -18.496 -5.692 1.00 94.50 396 VAL A O 1
ATOM 3067 N N . LEU A 1 397 ? 14.169 -17.081 -6.657 1.00 93.19 397 LEU A N 1
ATOM 3068 C CA . LEU A 1 397 ? 13.275 -18.075 -7.240 1.00 93.19 397 LEU A CA 1
ATOM 3069 C C . LEU A 1 397 ? 13.781 -18.525 -8.615 1.00 93.19 397 LEU A C 1
ATOM 3071 O O . LEU A 1 397 ? 13.336 -18.023 -9.648 1.00 93.19 397 LEU A O 1
ATOM 3075 N N . THR A 1 398 ? 14.689 -19.500 -8.632 1.00 93.75 398 THR A N 1
ATOM 3076 C CA . THR A 1 398 ? 15.288 -20.035 -9.869 1.00 93.75 398 THR A CA 1
ATOM 3077 C C . THR A 1 398 ? 14.258 -20.609 -10.840 1.00 93.75 398 THR A C 1
ATOM 3079 O O . THR A 1 398 ? 14.404 -20.424 -12.042 1.00 93.75 398 THR A O 1
ATOM 3082 N N . ASP A 1 399 ? 13.172 -21.213 -10.348 1.00 93.38 399 ASP A N 1
ATOM 3083 C CA . ASP A 1 399 ? 12.113 -21.766 -11.207 1.00 93.38 399 ASP A CA 1
ATOM 3084 C C . ASP A 1 399 ? 11.416 -20.682 -12.048 1.00 93.38 399 ASP A C 1
ATOM 3086 O O . ASP A 1 399 ? 11.078 -20.905 -13.210 1.00 93.38 399 ASP A O 1
ATOM 3090 N N . LEU A 1 400 ? 11.218 -19.484 -11.478 1.00 93.38 400 LEU A N 1
ATOM 3091 C CA . LEU A 1 400 ? 10.631 -18.355 -12.209 1.00 93.38 400 LEU A CA 1
ATOM 3092 C C . LEU A 1 400 ? 11.625 -17.768 -13.209 1.00 93.38 400 LEU A C 1
ATOM 3094 O O . LEU A 1 400 ? 11.227 -17.338 -14.292 1.00 93.38 400 LEU A O 1
ATOM 3098 N N . ILE A 1 401 ? 12.915 -17.765 -12.867 1.00 96.50 401 ILE A N 1
ATOM 3099 C CA . ILE A 1 401 ? 13.971 -17.362 -13.796 1.00 96.50 401 ILE A CA 1
ATOM 3100 C C . ILE A 1 401 ? 13.976 -18.316 -14.998 1.00 96.50 401 ILE A C 1
ATOM 3102 O O . ILE A 1 401 ? 13.867 -17.846 -16.125 1.00 96.50 401 ILE A O 1
ATOM 3106 N N . ALA A 1 402 ? 13.975 -19.631 -14.769 1.00 95.62 402 ALA A N 1
ATOM 3107 C CA . ALA A 1 402 ? 13.939 -20.648 -15.821 1.00 95.62 402 ALA A CA 1
ATOM 3108 C C . ALA A 1 402 ? 12.697 -20.533 -16.727 1.00 95.62 402 ALA A C 1
ATOM 3110 O O . ALA A 1 402 ? 12.801 -20.630 -17.951 1.00 95.62 402 ALA A O 1
ATOM 3111 N N . ALA A 1 403 ? 11.518 -20.265 -16.155 1.00 94.00 403 ALA A N 1
ATOM 3112 C CA . ALA A 1 403 ? 10.294 -20.064 -16.934 1.00 94.00 403 ALA A CA 1
ATOM 3113 C C . ALA A 1 403 ? 10.379 -18.838 -17.867 1.00 94.00 403 ALA A C 1
ATOM 3115 O O . ALA A 1 403 ? 9.983 -18.913 -19.032 1.00 94.00 403 ALA A O 1
ATOM 3116 N N . ASN A 1 404 ? 10.950 -17.729 -17.388 1.00 96.06 404 ASN A N 1
ATOM 3117 C CA . ASN A 1 404 ? 11.234 -16.564 -18.229 1.00 96.06 404 ASN A CA 1
ATOM 3118 C C .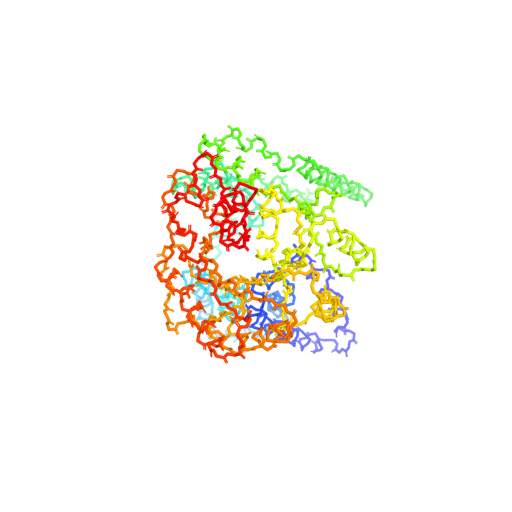 ASN A 1 404 ? 12.289 -16.887 -19.298 1.00 96.06 404 ASN A C 1
ATOM 3120 O O . ASN A 1 404 ? 12.097 -16.546 -20.465 1.00 96.06 404 ASN A O 1
ATOM 3124 N N . THR A 1 405 ? 13.357 -17.605 -18.941 1.00 96.81 405 THR A N 1
ATOM 3125 C CA . THR A 1 405 ? 14.396 -18.052 -19.881 1.00 96.81 405 THR A CA 1
ATOM 3126 C C . THR A 1 405 ? 13.808 -18.856 -21.036 1.00 96.81 405 THR A C 1
ATOM 3128 O O . THR A 1 405 ? 14.143 -18.582 -22.186 1.00 96.81 405 THR A O 1
ATOM 3131 N N . ALA A 1 406 ? 12.897 -19.794 -20.762 1.00 95.69 406 ALA A N 1
ATOM 3132 C CA . ALA A 1 406 ? 12.259 -20.614 -21.792 1.00 95.69 406 ALA A CA 1
ATOM 3133 C C . ALA A 1 406 ? 11.486 -19.765 -22.819 1.00 95.69 406 ALA A C 1
ATOM 3135 O O . ALA A 1 406 ? 11.613 -19.974 -24.027 1.00 95.69 406 ALA A O 1
ATOM 3136 N N . TYR A 1 407 ? 10.736 -18.763 -22.353 1.00 96.00 407 TYR A N 1
ATOM 3137 C CA . TYR A 1 407 ? 10.039 -17.823 -23.233 1.00 96.00 407 TYR A CA 1
ATOM 3138 C C . TYR A 1 407 ? 11.021 -16.985 -24.071 1.00 96.00 407 TYR A C 1
ATOM 3140 O O . TYR A 1 407 ? 10.885 -16.881 -25.293 1.00 96.00 407 TYR A O 1
ATOM 3148 N N . LEU A 1 408 ? 12.053 -16.424 -23.433 1.00 97.38 408 LEU A N 1
ATOM 3149 C CA . LEU A 1 408 ? 13.051 -15.593 -24.111 1.00 97.38 408 LEU A CA 1
ATOM 3150 C C . LEU A 1 408 ? 13.895 -16.385 -25.111 1.00 97.38 408 LEU A C 1
ATOM 3152 O O . LEU A 1 408 ? 14.269 -15.842 -26.148 1.00 97.38 408 LEU A O 1
ATOM 3156 N N . GLN A 1 409 ? 14.164 -17.663 -24.844 1.00 96.69 409 GLN A N 1
ATOM 3157 C CA . GLN A 1 409 ? 14.828 -18.563 -25.782 1.00 96.69 409 GLN A CA 1
ATOM 3158 C C . GLN A 1 409 ? 13.995 -18.750 -27.057 1.00 96.69 409 GLN A C 1
ATOM 3160 O O . GLN A 1 409 ? 14.555 -18.723 -28.153 1.00 96.69 409 GLN A O 1
ATOM 3165 N N . GLY A 1 410 ? 12.668 -18.872 -26.929 1.00 95.75 410 GLY A N 1
ATOM 3166 C CA . GLY A 1 410 ? 11.752 -18.920 -28.072 1.00 95.75 410 GLY A CA 1
ATOM 3167 C C . GLY A 1 410 ? 11.819 -17.654 -28.930 1.00 95.75 410 GLY A C 1
ATOM 3168 O O . GLY A 1 410 ? 11.943 -17.738 -30.150 1.00 95.75 410 GLY A O 1
ATOM 3169 N N . LEU A 1 411 ? 11.837 -16.473 -28.301 1.00 96.56 411 LEU A N 1
ATOM 3170 C CA . LEU A 1 411 ? 12.038 -15.204 -29.013 1.00 96.56 411 LEU A CA 1
ATOM 3171 C C . LEU A 1 411 ? 13.422 -15.115 -29.668 1.00 96.56 411 LEU A C 1
ATOM 3173 O O . LEU A 1 411 ? 13.553 -14.634 -30.796 1.00 96.56 411 LEU A O 1
ATOM 3177 N N . ALA A 1 412 ? 14.457 -15.598 -28.978 1.00 97.12 412 ALA A N 1
ATOM 3178 C CA . ALA A 1 412 ? 15.840 -15.501 -29.423 1.00 97.12 412 ALA A CA 1
ATOM 3179 C C . ALA A 1 412 ? 16.116 -16.272 -30.725 1.00 97.12 412 ALA A C 1
ATOM 3181 O O . ALA A 1 412 ? 17.080 -15.954 -31.422 1.00 97.12 412 ALA A O 1
ATOM 3182 N N . ALA A 1 413 ? 15.253 -17.225 -31.094 1.00 95.19 413 ALA A N 1
ATOM 3183 C CA . ALA A 1 413 ? 15.299 -17.902 -32.389 1.00 95.19 413 ALA A CA 1
ATOM 3184 C C . ALA A 1 413 ? 15.042 -16.957 -33.584 1.00 95.19 413 ALA A C 1
ATOM 3186 O O . ALA A 1 413 ? 15.428 -17.271 -34.709 1.00 95.19 413 ALA A O 1
ATOM 3187 N N . HIS A 1 414 ? 14.413 -15.802 -33.349 1.00 96.56 414 HIS A N 1
ATOM 3188 C CA . HIS A 1 414 ? 13.972 -14.873 -34.392 1.00 96.56 414 HIS A CA 1
ATOM 3189 C C . HIS A 1 414 ? 14.615 -13.482 -34.296 1.00 96.56 414 HIS A C 1
ATOM 3191 O O . HIS A 1 414 ? 14.698 -12.776 -35.302 1.00 96.56 414 HIS A O 1
ATOM 3197 N N . VAL A 1 415 ? 15.066 -13.066 -33.109 1.00 97.06 415 VAL A N 1
ATOM 3198 C CA . VAL A 1 415 ? 15.589 -11.714 -32.854 1.00 97.06 415 VAL A CA 1
ATOM 3199 C C . VAL A 1 415 ? 16.654 -11.726 -31.756 1.00 97.06 415 VAL A C 1
ATOM 3201 O O . VAL A 1 415 ? 16.685 -12.623 -30.920 1.00 97.06 415 VAL A O 1
ATOM 3204 N N . SER A 1 416 ? 17.545 -10.730 -31.725 1.00 97.12 416 SER A N 1
ATOM 3205 C CA . SER A 1 416 ? 18.446 -10.560 -30.580 1.00 97.12 416 SER A CA 1
ATOM 3206 C C . SER A 1 416 ? 17.649 -10.156 -29.342 1.00 97.12 416 SER A C 1
ATOM 3208 O O . SER A 1 416 ? 16.894 -9.187 -29.379 1.00 97.12 416 SER A O 1
ATOM 3210 N N . VAL A 1 417 ? 17.840 -10.869 -28.237 1.00 97.94 417 VAL A N 1
ATOM 3211 C CA . VAL A 1 417 ? 17.143 -10.623 -26.975 1.00 97.94 417 VAL A CA 1
ATOM 3212 C C . VAL A 1 417 ? 18.154 -10.236 -25.903 1.00 97.94 417 VAL A C 1
ATOM 3214 O O . VAL A 1 417 ? 19.189 -10.884 -25.742 1.00 97.94 417 VAL A O 1
ATOM 3217 N N . ILE A 1 418 ? 17.848 -9.179 -25.159 1.00 97.94 418 ILE A N 1
ATOM 3218 C CA . ILE A 1 418 ? 18.574 -8.784 -23.957 1.00 97.94 418 ILE A CA 1
ATOM 3219 C C . ILE A 1 418 ? 17.643 -8.927 -22.764 1.00 97.94 418 ILE A C 1
ATOM 3221 O O . ILE A 1 418 ? 16.615 -8.258 -22.712 1.00 97.94 418 ILE A O 1
ATOM 3225 N N . TRP A 1 419 ? 18.029 -9.739 -21.785 1.00 97.94 419 TRP A N 1
ATOM 3226 C CA . TRP A 1 419 ? 17.455 -9.654 -20.450 1.00 97.94 419 TRP A CA 1
ATOM 3227 C C . TRP A 1 419 ? 18.261 -8.641 -19.639 1.00 97.94 419 TRP A C 1
ATOM 3229 O O . TRP A 1 419 ? 19.439 -8.846 -19.340 1.00 97.94 419 TRP A O 1
ATOM 3239 N N . LEU A 1 420 ? 17.628 -7.520 -19.316 1.00 97.69 420 LEU A N 1
ATOM 3240 C CA . LEU A 1 420 ? 18.178 -6.520 -18.417 1.00 97.69 420 LEU A CA 1
ATOM 3241 C C . LEU A 1 420 ? 17.908 -6.961 -16.970 1.00 97.69 420 LEU A C 1
ATOM 3243 O O . LEU A 1 420 ? 16.748 -7.138 -16.593 1.00 97.69 420 LEU A O 1
ATOM 3247 N N . THR A 1 421 ? 18.957 -7.224 -16.183 1.00 97.44 421 THR A N 1
ATOM 3248 C CA . THR A 1 421 ? 18.778 -7.686 -14.795 1.00 97.44 421 THR A CA 1
ATOM 3249 C C . THR A 1 421 ? 18.034 -6.630 -13.972 1.00 97.44 421 THR A C 1
ATOM 3251 O O . THR A 1 421 ? 18.143 -5.450 -14.287 1.00 97.44 421 THR A O 1
ATOM 3254 N N . PRO A 1 422 ? 17.284 -7.003 -12.922 1.00 96.38 422 PRO A N 1
ATOM 3255 C CA . PRO A 1 422 ? 16.520 -6.021 -12.160 1.00 96.38 422 PRO A CA 1
ATOM 3256 C C . PRO A 1 422 ? 17.404 -4.949 -11.504 1.00 96.38 422 PRO A C 1
ATOM 3258 O O . PRO A 1 422 ? 18.358 -5.269 -10.790 1.00 96.38 422 PRO A O 1
ATOM 3261 N N . ARG A 1 423 ? 17.061 -3.675 -11.718 1.00 94.69 423 ARG A N 1
ATOM 3262 C CA . ARG A 1 423 ? 17.678 -2.513 -11.057 1.00 94.69 423 ARG A CA 1
ATOM 3263 C C . ARG A 1 423 ? 17.531 -2.570 -9.544 1.00 94.69 423 ARG A C 1
ATOM 3265 O O . ARG A 1 423 ? 16.534 -3.051 -9.021 1.00 94.69 423 ARG A O 1
ATOM 3272 N N . ILE A 1 424 ? 18.502 -1.979 -8.853 1.00 94.25 424 ILE A N 1
ATOM 3273 C CA . ILE A 1 424 ? 18.380 -1.687 -7.425 1.00 94.25 424 ILE A CA 1
ATOM 3274 C C . ILE A 1 424 ? 17.292 -0.625 -7.239 1.00 94.25 424 ILE A C 1
ATOM 3276 O O . ILE A 1 424 ? 17.322 0.427 -7.877 1.00 94.25 424 ILE A O 1
ATOM 3280 N N . GLU A 1 425 ? 16.356 -0.905 -6.342 1.00 92.56 425 GLU A N 1
ATOM 3281 C CA . GLU A 1 425 ? 15.204 -0.054 -6.038 1.00 92.56 425 GLU A CA 1
ATOM 3282 C C . GLU A 1 425 ? 15.319 0.530 -4.619 1.00 92.56 425 GLU A C 1
ATOM 3284 O O . GLU A 1 425 ? 15.922 -0.116 -3.760 1.00 92.56 425 GLU A O 1
ATOM 3289 N N . PRO A 1 426 ? 14.729 1.706 -4.328 1.00 92.62 426 PRO A N 1
ATOM 3290 C CA . PRO A 1 426 ? 14.651 2.282 -2.985 1.00 92.62 426 PRO A CA 1
ATOM 3291 C C . PRO A 1 426 ? 13.925 1.403 -1.971 1.00 92.62 426 PRO A C 1
ATOM 3293 O O . PRO A 1 426 ? 14.429 1.169 -0.869 1.00 92.62 426 PRO A O 1
ATOM 3296 N N . GLN A 1 427 ? 12.743 0.911 -2.347 1.00 91.94 427 GLN A N 1
ATOM 3297 C CA . GLN A 1 427 ? 11.844 0.134 -1.496 1.00 91.94 427 GLN A CA 1
ATOM 3298 C C . GLN A 1 427 ? 11.529 0.850 -0.171 1.00 91.94 427 GLN A C 1
ATOM 3300 O O . GLN A 1 427 ? 11.573 0.253 0.911 1.00 91.94 427 GLN A O 1
ATOM 3305 N N . LEU A 1 428 ? 11.278 2.161 -0.251 1.00 89.94 428 LEU A N 1
ATOM 3306 C CA . LEU A 1 428 ? 10.876 3.013 0.868 1.00 89.94 428 LEU A CA 1
ATOM 3307 C C . LEU A 1 428 ? 9.414 3.416 0.701 1.00 89.94 428 LEU A C 1
ATOM 3309 O O . LEU A 1 428 ? 9.007 3.828 -0.383 1.00 89.94 428 LEU A O 1
ATOM 3313 N N . ASP A 1 429 ? 8.639 3.315 1.779 1.00 85.81 429 ASP A N 1
ATOM 3314 C CA . ASP A 1 429 ? 7.246 3.739 1.767 1.00 85.81 429 ASP A CA 1
ATOM 3315 C C . ASP A 1 429 ? 7.106 5.264 1.911 1.00 85.81 429 ASP A C 1
ATOM 3317 O O . ASP A 1 429 ? 7.945 5.966 2.487 1.00 85.81 429 ASP A O 1
ATOM 3321 N N . ASP A 1 430 ? 5.994 5.779 1.401 1.00 84.75 430 ASP A N 1
ATOM 3322 C CA . ASP A 1 430 ? 5.678 7.206 1.403 1.00 84.75 430 ASP A CA 1
ATOM 3323 C C . ASP A 1 430 ? 5.661 7.825 2.793 1.00 84.75 430 ASP A C 1
ATOM 3325 O O . ASP A 1 430 ? 6.042 8.982 2.972 1.00 84.75 430 ASP A O 1
ATOM 3329 N N . ALA A 1 431 ? 5.173 7.072 3.780 1.00 83.94 431 ALA A N 1
ATOM 3330 C CA . ALA A 1 431 ? 5.042 7.569 5.135 1.00 83.94 431 ALA A CA 1
ATOM 3331 C C . ALA A 1 431 ? 6.430 7.772 5.743 1.00 83.94 431 ALA A C 1
ATOM 3333 O O . ALA A 1 431 ? 6.652 8.791 6.390 1.00 83.94 431 ALA A O 1
ATOM 3334 N N . HIS A 1 432 ? 7.368 6.860 5.483 1.00 87.00 432 HIS A N 1
ATOM 3335 C CA . HIS A 1 432 ? 8.760 6.972 5.883 1.00 87.00 432 HIS A CA 1
ATOM 3336 C C . HIS A 1 432 ? 9.419 8.202 5.257 1.00 87.00 432 HIS A C 1
ATOM 3338 O O . HIS A 1 432 ? 10.035 8.987 5.977 1.00 87.00 432 HIS A O 1
ATOM 3344 N N . ILE A 1 433 ? 9.243 8.421 3.953 1.00 89.31 433 ILE A N 1
ATOM 3345 C CA . ILE A 1 433 ? 9.852 9.565 3.263 1.00 89.31 433 ILE A CA 1
ATOM 3346 C C . ILE A 1 433 ? 9.252 10.883 3.777 1.00 89.31 433 ILE A C 1
ATOM 3348 O O . ILE A 1 433 ? 9.986 11.808 4.123 1.00 89.31 433 ILE A O 1
ATOM 3352 N N . MET A 1 434 ? 7.924 10.957 3.910 1.00 87.38 434 MET A N 1
ATOM 3353 C CA . MET A 1 434 ? 7.227 12.144 4.416 1.00 87.38 434 MET A CA 1
ATOM 3354 C C . MET A 1 434 ? 7.552 12.462 5.880 1.00 87.38 434 MET A C 1
ATOM 3356 O O . MET A 1 434 ? 7.548 13.635 6.242 1.00 87.38 434 MET A O 1
ATOM 3360 N N . ALA A 1 435 ? 7.839 11.458 6.719 1.00 85.25 435 ALA A N 1
ATOM 3361 C CA . ALA A 1 435 ? 8.225 11.687 8.116 1.00 85.25 435 ALA A CA 1
ATOM 3362 C C . ALA A 1 435 ? 9.638 12.268 8.269 1.00 85.25 435 ALA A C 1
ATOM 3364 O O . ALA A 1 435 ? 9.908 12.920 9.275 1.00 85.25 435 ALA A O 1
ATOM 3365 N N . HIS A 1 436 ? 10.537 12.003 7.316 1.00 89.75 436 HIS A N 1
ATOM 3366 C CA . HIS A 1 436 ? 11.934 12.435 7.398 1.00 89.75 436 HIS A CA 1
ATOM 3367 C C . HIS A 1 436 ? 12.237 13.670 6.544 1.00 89.75 436 HIS A C 1
ATOM 3369 O O . HIS A 1 436 ? 13.138 14.427 6.889 1.00 89.75 436 HIS A O 1
ATOM 3375 N N . GLY A 1 437 ? 11.474 13.891 5.471 1.00 91.00 437 GLY A N 1
ATOM 3376 C CA . GLY A 1 437 ? 11.639 15.038 4.586 1.00 91.00 437 GLY A CA 1
ATOM 3377 C C . GLY A 1 437 ? 12.742 14.861 3.539 1.00 91.00 437 GLY A C 1
ATOM 3378 O O . GLY A 1 437 ? 13.545 13.929 3.573 1.00 91.00 437 GLY A O 1
ATOM 3379 N N . CYS A 1 438 ? 12.765 15.772 2.568 1.00 93.25 438 CYS A N 1
ATOM 3380 C CA . CYS A 1 438 ? 13.650 15.711 1.406 1.00 93.25 438 CYS A CA 1
ATOM 3381 C C . CYS A 1 438 ? 15.136 15.946 1.718 1.00 93.25 438 CYS A C 1
ATOM 3383 O O . CYS A 1 438 ? 15.975 15.652 0.866 1.00 93.25 438 CYS A O 1
ATOM 3385 N N . SER A 1 439 ? 15.480 16.497 2.890 1.00 92.75 439 SER A N 1
ATOM 3386 C CA . SER A 1 439 ? 16.881 16.702 3.289 1.00 92.75 439 SER A CA 1
ATOM 3387 C C . SER A 1 439 ? 17.492 15.481 3.980 1.00 92.75 439 SER A C 1
ATOM 3389 O O . SER A 1 439 ? 18.699 15.448 4.235 1.00 92.75 439 SER A O 1
ATOM 3391 N N . HIS A 1 440 ? 16.675 14.469 4.281 1.00 93.50 440 HIS A N 1
ATOM 3392 C CA . HIS A 1 440 ? 17.132 13.273 4.960 1.00 93.50 440 HIS A CA 1
ATOM 3393 C C . HIS A 1 440 ? 18.091 12.450 4.094 1.00 93.50 440 HIS A C 1
ATOM 3395 O O . HIS A 1 440 ? 17.871 12.221 2.904 1.00 93.50 440 HIS A O 1
ATOM 3401 N N . ALA A 1 441 ? 19.153 11.947 4.723 1.00 92.44 441 ALA A N 1
ATOM 3402 C CA . ALA A 1 441 ? 20.125 11.071 4.086 1.00 92.44 441 ALA A CA 1
ATOM 3403 C C . ALA A 1 441 ? 19.593 9.631 4.014 1.00 92.44 441 ALA A C 1
ATOM 3405 O O . ALA A 1 441 ? 20.051 8.754 4.746 1.00 92.44 441 ALA A O 1
ATOM 3406 N N . PHE A 1 442 ? 18.611 9.398 3.139 1.00 93.81 442 PHE A N 1
ATOM 3407 C CA . PHE A 1 442 ? 18.102 8.053 2.875 1.00 93.81 442 PHE A CA 1
ATOM 3408 C C . PHE A 1 442 ? 19.226 7.125 2.408 1.00 93.81 442 PHE A C 1
ATOM 3410 O O . PHE A 1 442 ? 20.141 7.537 1.692 1.00 93.81 442 PHE A O 1
ATOM 3417 N N . ALA A 1 443 ? 19.126 5.859 2.801 1.00 94.06 443 ALA A N 1
ATOM 3418 C CA . ALA A 1 443 ? 20.071 4.819 2.441 1.00 94.06 443 ALA A CA 1
ATOM 3419 C C . ALA A 1 443 ? 19.335 3.509 2.155 1.00 94.06 443 ALA A C 1
ATOM 3421 O O . ALA A 1 443 ? 18.262 3.244 2.704 1.00 94.06 443 ALA A O 1
ATOM 3422 N N . LEU A 1 444 ? 19.951 2.674 1.320 1.00 94.19 444 LEU A N 1
ATOM 3423 C CA . LEU A 1 444 ? 19.500 1.305 1.115 1.00 94.19 444 LEU A CA 1
ATOM 3424 C C . LEU A 1 444 ? 19.655 0.509 2.410 1.00 94.19 444 LEU A C 1
ATOM 3426 O O . LEU A 1 444 ? 20.575 0.744 3.199 1.00 94.19 444 LEU A O 1
ATOM 3430 N N . ARG A 1 445 ? 18.786 -0.485 2.601 1.00 93.88 445 ARG A N 1
ATOM 3431 C CA . ARG A 1 445 ? 18.956 -1.439 3.697 1.00 93.88 445 ARG A CA 1
ATOM 3432 C C . ARG A 1 445 ? 20.275 -2.200 3.526 1.00 93.88 445 ARG A C 1
ATOM 3434 O O . ARG A 1 445 ? 20.628 -2.552 2.392 1.00 93.88 445 ARG A O 1
ATOM 3441 N N . PRO A 1 446 ? 20.990 -2.517 4.619 1.00 95.00 446 PRO A N 1
ATOM 3442 C CA . PRO A 1 446 ? 22.111 -3.446 4.550 1.00 95.00 446 PRO A CA 1
ATOM 3443 C C . PRO A 1 446 ? 21.677 -4.753 3.865 1.00 95.00 446 PRO A C 1
ATOM 3445 O O . PRO A 1 446 ? 20.627 -5.303 4.187 1.00 95.00 446 PRO A O 1
ATOM 3448 N N . GLY A 1 447 ? 22.442 -5.215 2.873 1.00 93.38 447 GLY A N 1
ATOM 3449 C CA . GLY A 1 447 ? 22.119 -6.416 2.089 1.00 93.38 447 GLY A CA 1
ATOM 3450 C C . GLY A 1 447 ? 21.158 -6.212 0.906 1.00 93.38 447 GLY A C 1
ATOM 3451 O O . GLY A 1 447 ? 21.028 -7.117 0.086 1.00 93.38 447 GLY A O 1
ATOM 3452 N N . GLN A 1 4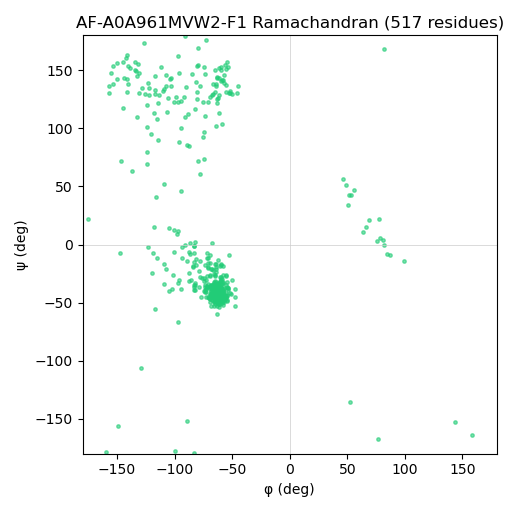48 ? 20.534 -5.037 0.740 1.00 94.38 448 GLN A N 1
ATOM 3453 C CA . GLN A 1 448 ? 19.587 -4.785 -0.361 1.00 94.38 448 GLN A CA 1
ATOM 3454 C C . GLN A 1 448 ? 20.261 -4.817 -1.734 1.00 94.38 448 GLN A C 1
ATOM 3456 O O . GLN A 1 448 ? 19.838 -5.567 -2.606 1.00 94.38 448 GLN A O 1
ATOM 3461 N N . A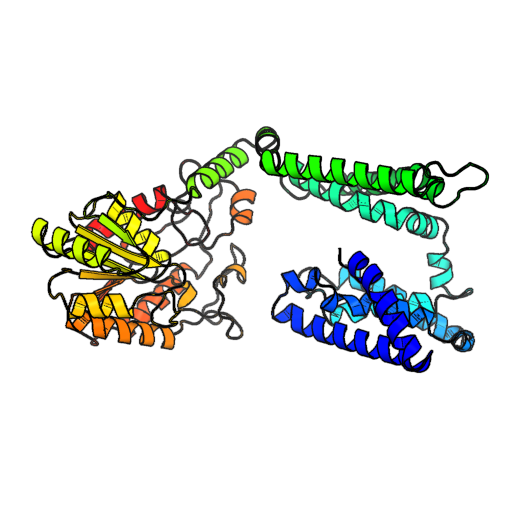LA A 1 449 ? 21.337 -4.049 -1.926 1.00 93.88 449 ALA A N 1
ATOM 3462 C CA . ALA A 1 449 ? 22.080 -4.043 -3.190 1.00 93.88 449 ALA A CA 1
ATOM 3463 C C . ALA A 1 449 ? 22.637 -5.438 -3.530 1.00 93.88 449 ALA A C 1
ATOM 3465 O O . ALA A 1 449 ? 22.560 -5.891 -4.669 1.00 93.88 449 ALA A O 1
ATOM 3466 N N . GLU A 1 450 ? 23.130 -6.142 -2.509 1.00 94.38 450 GLU A N 1
ATOM 3467 C CA . GLU A 1 450 ? 23.634 -7.510 -2.622 1.00 94.38 450 GLU A CA 1
ATOM 3468 C C . GLU A 1 450 ? 22.542 -8.493 -3.068 1.00 94.38 450 GLU A C 1
ATOM 3470 O O . GLU A 1 450 ? 22.783 -9.336 -3.926 1.00 94.38 450 GLU A O 1
ATOM 3475 N N . LEU A 1 451 ? 21.317 -8.363 -2.552 1.00 95.06 451 LEU A N 1
ATOM 3476 C CA . LEU A 1 451 ? 20.183 -9.176 -2.986 1.00 95.06 451 LEU A CA 1
ATOM 3477 C C . LEU A 1 451 ? 19.913 -9.026 -4.491 1.00 95.06 451 LEU A C 1
ATOM 3479 O O . LEU A 1 451 ? 19.805 -10.037 -5.183 1.00 95.06 451 LEU A O 1
ATOM 3483 N N . PHE A 1 452 ? 19.843 -7.794 -5.007 1.00 95.19 452 PHE A N 1
ATOM 3484 C CA . PHE A 1 452 ? 19.637 -7.547 -6.442 1.00 95.19 452 PHE A CA 1
ATOM 3485 C C . PHE A 1 452 ? 20.798 -8.079 -7.292 1.00 95.19 452 PHE A C 1
ATOM 3487 O O . PHE A 1 452 ? 20.568 -8.669 -8.348 1.00 95.19 452 PHE A O 1
ATOM 3494 N N . ARG A 1 453 ? 22.034 -7.970 -6.791 1.00 94.94 453 ARG A N 1
ATOM 3495 C CA . ARG A 1 453 ? 23.216 -8.573 -7.419 1.00 94.94 453 ARG A CA 1
ATOM 3496 C C . ARG A 1 453 ? 23.072 -10.093 -7.549 1.00 94.94 453 ARG A C 1
ATOM 3498 O O . ARG A 1 453 ? 23.262 -10.620 -8.641 1.00 94.94 453 ARG A O 1
ATOM 3505 N N . ARG A 1 454 ? 22.640 -10.793 -6.492 1.00 95.94 454 ARG A N 1
ATOM 3506 C CA . ARG A 1 454 ? 22.388 -12.249 -6.535 1.00 95.94 454 ARG A CA 1
ATOM 3507 C C . ARG A 1 454 ? 21.292 -12.644 -7.523 1.00 95.94 454 ARG A C 1
ATOM 3509 O O . ARG A 1 454 ? 21.392 -13.700 -8.142 1.00 95.94 454 ARG A O 1
ATOM 3516 N N . ILE A 1 455 ? 20.247 -11.824 -7.677 1.00 96.81 455 ILE A N 1
ATOM 3517 C CA . ILE A 1 455 ? 19.217 -12.054 -8.706 1.00 96.81 455 ILE A CA 1
ATOM 3518 C C . ILE A 1 455 ? 19.860 -11.986 -10.098 1.00 96.81 455 ILE A C 1
ATOM 3520 O O . ILE A 1 455 ? 19.658 -12.884 -10.912 1.00 96.81 455 ILE A O 1
ATOM 3524 N N . GLY A 1 456 ? 20.677 -10.959 -10.357 1.00 97.06 456 GLY A N 1
ATOM 3525 C CA . GLY A 1 456 ? 21.410 -10.815 -11.617 1.00 97.06 456 GLY A CA 1
ATOM 3526 C C . GLY A 1 456 ? 22.378 -11.968 -11.899 1.00 97.06 456 GLY A C 1
ATOM 3527 O O . GLY A 1 456 ? 22.439 -12.458 -13.029 1.00 97.06 456 GLY A O 1
ATOM 3528 N N . GLU A 1 457 ? 23.085 -12.458 -10.879 1.00 96.88 457 GLU A N 1
ATOM 3529 C CA . GLU A 1 457 ? 23.946 -13.642 -10.985 1.00 96.88 457 GLU A CA 1
ATOM 3530 C C . GLU A 1 457 ? 23.153 -14.901 -11.341 1.00 96.88 457 GLU A C 1
ATOM 3532 O O . GLU A 1 457 ? 23.567 -15.648 -12.227 1.00 96.88 457 GLU A O 1
ATOM 3537 N N . ALA A 1 458 ? 21.999 -15.119 -10.704 1.00 97.44 458 ALA A N 1
ATOM 3538 C CA . ALA A 1 458 ? 21.134 -16.259 -10.996 1.00 97.44 458 ALA A CA 1
ATOM 3539 C C . ALA A 1 458 ? 20.583 -16.214 -12.433 1.00 97.44 458 ALA A C 1
ATOM 3541 O O . ALA A 1 458 ? 20.603 -17.230 -13.122 1.00 97.44 458 ALA A O 1
ATOM 3542 N N . ILE A 1 459 ? 20.165 -15.036 -12.914 1.00 97.75 459 ILE A N 1
ATOM 3543 C CA . ILE A 1 459 ? 19.748 -14.832 -14.313 1.00 97.75 459 ILE A CA 1
ATOM 3544 C C . ILE A 1 459 ? 20.915 -15.124 -15.264 1.00 97.75 459 ILE A C 1
ATOM 3546 O O . ILE A 1 459 ? 20.762 -15.849 -16.242 1.00 97.75 459 ILE A O 1
ATOM 3550 N N . THR A 1 460 ? 22.102 -14.588 -14.974 1.00 97.19 460 THR A N 1
ATOM 3551 C CA . THR A 1 460 ? 23.294 -14.792 -15.812 1.00 97.19 460 THR A CA 1
ATOM 3552 C C . THR A 1 460 ? 23.684 -16.265 -15.888 1.00 97.19 460 THR A C 1
ATOM 3554 O O . THR A 1 460 ? 24.007 -16.756 -16.969 1.00 97.19 460 THR A O 1
ATOM 3557 N N . ALA A 1 461 ? 23.631 -16.975 -14.760 1.00 96.81 461 ALA A N 1
ATOM 3558 C CA . ALA A 1 461 ? 23.917 -18.401 -14.695 1.00 96.81 461 ALA A CA 1
ATOM 3559 C C . ALA A 1 461 ? 22.911 -19.222 -15.515 1.00 96.81 461 ALA A C 1
ATOM 3561 O O . ALA A 1 461 ? 23.335 -20.077 -16.288 1.00 96.81 461 ALA A O 1
ATOM 3562 N N . GLU A 1 462 ? 21.614 -18.920 -15.398 1.00 96.06 462 GLU A N 1
ATOM 3563 C CA . GLU A 1 462 ? 20.550 -19.610 -16.137 1.00 96.06 462 GLU A CA 1
ATOM 3564 C C . GLU A 1 462 ? 20.654 -19.384 -17.652 1.00 96.06 462 GLU A C 1
ATOM 3566 O O . GLU A 1 462 ? 20.429 -20.303 -18.432 1.00 96.06 462 GLU A O 1
ATOM 3571 N N . LEU A 1 463 ? 21.017 -18.174 -18.094 1.00 94.69 463 LEU A N 1
ATOM 3572 C CA . LEU A 1 463 ? 21.077 -17.830 -19.521 1.00 94.69 463 LEU A CA 1
ATOM 3573 C C . LEU A 1 463 ? 22.387 -18.254 -20.200 1.00 94.69 463 LEU A C 1
ATOM 3575 O O . LEU A 1 463 ? 22.471 -18.270 -21.434 1.00 94.69 463 LEU A O 1
ATOM 3579 N N . SER A 1 464 ? 23.419 -18.585 -19.422 1.00 91.44 464 SER A N 1
ATOM 3580 C CA . SER A 1 464 ? 24.740 -18.928 -19.942 1.00 91.44 464 SER A CA 1
ATOM 3581 C C . SER A 1 464 ? 24.682 -20.166 -20.843 1.00 91.44 464 SER A C 1
ATOM 3583 O O . SER A 1 464 ? 24.407 -21.277 -20.400 1.00 91.44 464 SER A O 1
ATOM 3585 N N . GLY A 1 465 ? 24.950 -19.976 -22.138 1.00 87.38 465 GLY A N 1
ATOM 3586 C CA . GLY A 1 465 ? 24.953 -21.059 -23.125 1.00 87.38 465 GLY A CA 1
ATOM 3587 C C . GLY A 1 465 ? 23.575 -21.479 -23.654 1.00 87.38 465 GLY A C 1
ATOM 3588 O O . GLY A 1 465 ? 23.519 -22.400 -24.464 1.00 87.38 465 GLY A O 1
ATOM 3589 N N . VAL A 1 466 ? 22.486 -20.800 -23.268 1.00 93.00 466 VAL A N 1
ATOM 3590 C CA . VAL A 1 466 ? 21.117 -21.132 -23.717 1.00 93.00 466 VAL A CA 1
ATOM 3591 C C . VAL A 1 466 ? 20.899 -20.820 -25.199 1.00 93.00 466 VAL A C 1
ATOM 3593 O O . VAL A 1 466 ? 20.397 -21.657 -25.949 1.00 93.00 466 VAL A O 1
ATOM 3596 N N . HIS A 1 467 ? 21.258 -19.611 -25.644 1.00 96.12 467 HIS A N 1
ATOM 3597 C CA . HIS A 1 467 ? 21.122 -19.201 -27.044 1.00 96.12 467 HIS A CA 1
ATOM 3598 C C . HIS A 1 467 ? 22.088 -18.051 -27.386 1.00 96.12 467 HIS A C 1
ATOM 3600 O O . HIS A 1 467 ? 22.165 -17.089 -26.625 1.00 96.12 467 HIS A O 1
ATOM 3606 N N . PRO A 1 468 ? 22.794 -18.058 -28.536 1.00 95.12 468 PRO A N 1
ATOM 3607 C CA . PRO A 1 468 ? 23.796 -17.031 -28.865 1.00 95.12 468 PRO A CA 1
ATOM 3608 C C . PRO A 1 468 ? 23.217 -15.618 -29.062 1.00 95.12 468 PRO A C 1
ATOM 3610 O O . PRO A 1 468 ? 23.925 -14.619 -28.901 1.00 95.12 468 PRO A O 1
ATOM 3613 N N . ALA A 1 469 ? 21.935 -15.528 -29.428 1.00 95.81 469 ALA A N 1
ATOM 3614 C CA . ALA A 1 469 ? 21.220 -14.261 -29.590 1.00 95.81 469 ALA A CA 1
ATOM 3615 C C . ALA A 1 469 ? 20.580 -13.743 -28.287 1.00 95.81 469 ALA A C 1
ATOM 3617 O O . ALA A 1 469 ? 20.075 -12.621 -28.290 1.00 95.81 469 ALA A O 1
ATOM 3618 N N . LEU A 1 470 ? 20.611 -14.531 -27.203 1.00 97.19 470 LEU A N 1
ATOM 3619 C CA . LEU A 1 470 ? 20.095 -14.171 -25.883 1.00 97.19 470 LEU A CA 1
ATOM 3620 C C . LEU A 1 470 ? 21.259 -13.745 -24.982 1.00 97.19 470 LEU A C 1
ATOM 3622 O O . LEU A 1 470 ? 22.214 -14.495 -24.794 1.00 97.19 470 LEU A O 1
ATOM 3626 N N . ARG A 1 471 ? 21.205 -12.524 -24.450 1.00 96.12 471 ARG A N 1
ATOM 3627 C CA . ARG A 1 471 ? 22.271 -11.952 -23.615 1.00 96.12 471 ARG A CA 1
ATOM 3628 C C . ARG A 1 471 ? 21.702 -11.340 -22.347 1.00 96.12 471 ARG A C 1
ATOM 3630 O O . ARG A 1 471 ? 20.558 -10.900 -22.331 1.00 96.12 471 ARG A O 1
ATOM 3637 N N . VAL A 1 472 ? 22.535 -11.262 -21.318 1.00 97.12 472 VAL A N 1
ATOM 3638 C CA . VAL A 1 472 ? 22.215 -10.579 -20.062 1.00 97.12 472 VAL A CA 1
ATOM 3639 C C . VAL A 1 472 ? 23.010 -9.284 -19.983 1.00 97.12 472 VAL A C 1
ATOM 3641 O O . VAL A 1 472 ? 24.194 -9.271 -20.322 1.00 97.12 472 VAL A O 1
ATOM 3644 N N . LEU A 1 473 ? 22.362 -8.203 -19.554 1.00 97.06 473 LEU A N 1
ATOM 3645 C CA . LEU A 1 473 ? 23.032 -6.962 -19.173 1.00 97.06 473 LEU A CA 1
ATOM 3646 C C . LEU A 1 473 ? 22.789 -6.680 -17.694 1.00 97.06 473 LEU A C 1
ATOM 3648 O O . LEU A 1 473 ? 21.644 -6.678 -17.246 1.00 97.06 473 LEU A O 1
ATOM 3652 N N . ASP A 1 474 ? 23.873 -6.420 -16.964 1.00 96.50 474 ASP A N 1
ATOM 3653 C CA . ASP A 1 474 ? 23.841 -6.076 -15.543 1.00 96.50 474 ASP A CA 1
ATOM 3654 C C . ASP A 1 474 ? 23.369 -4.625 -15.361 1.00 96.50 474 ASP A C 1
ATOM 3656 O O . ASP A 1 474 ? 24.156 -3.679 -15.440 1.00 96.50 474 ASP A O 1
ATOM 3660 N N . GLN A 1 475 ? 22.063 -4.434 -15.169 1.00 96.19 475 GLN A N 1
ATOM 3661 C CA . GLN A 1 475 ? 21.482 -3.104 -15.011 1.00 96.19 475 GLN A CA 1
ATOM 3662 C C . GLN A 1 475 ? 22.001 -2.383 -13.764 1.00 96.19 475 GLN A C 1
ATOM 3664 O O . GLN A 1 475 ? 22.371 -1.220 -13.926 1.00 96.19 475 GLN A O 1
ATOM 3669 N N . PRO A 1 476 ? 22.083 -3.001 -12.561 1.00 95.44 476 PRO A N 1
ATOM 3670 C CA . PRO A 1 476 ? 22.733 -2.386 -11.403 1.00 95.44 476 PRO A CA 1
ATOM 3671 C C . PRO A 1 476 ? 24.112 -1.792 -11.706 1.00 95.44 476 PRO A C 1
ATOM 3673 O O . PRO A 1 476 ? 24.368 -0.646 -11.334 1.00 95.44 476 PRO A O 1
ATOM 3676 N N . ALA A 1 477 ? 24.967 -2.523 -12.428 1.00 94.50 477 ALA A N 1
ATOM 3677 C CA . ALA A 1 477 ? 26.291 -2.033 -12.805 1.00 94.50 477 ALA A CA 1
ATOM 3678 C C . ALA A 1 477 ? 26.240 -0.878 -13.822 1.00 94.50 477 ALA A C 1
ATOM 3680 O O . ALA A 1 477 ? 27.062 0.034 -13.759 1.00 94.50 477 ALA A O 1
ATOM 3681 N N . LEU A 1 478 ? 25.280 -0.895 -14.754 1.00 94.88 478 LEU A N 1
ATOM 3682 C CA . LEU A 1 478 ? 25.120 0.155 -15.766 1.00 94.88 478 LEU A CA 1
ATOM 3683 C C . LEU A 1 478 ? 24.554 1.459 -15.197 1.00 94.88 478 LEU A C 1
ATOM 3685 O O . LEU A 1 478 ? 24.911 2.539 -15.668 1.00 94.88 478 LEU A O 1
ATOM 3689 N N . ILE A 1 479 ? 23.639 1.373 -14.228 1.00 94.25 479 ILE A N 1
ATOM 3690 C CA . ILE A 1 479 ? 22.965 2.559 -13.689 1.00 94.25 479 ILE A CA 1
ATOM 3691 C C . ILE A 1 479 ? 23.733 3.222 -12.544 1.00 94.25 479 ILE A C 1
ATOM 3693 O O . ILE A 1 479 ? 23.542 4.421 -12.326 1.00 94.25 479 ILE A O 1
ATOM 3697 N N . ASP A 1 480 ? 24.573 2.458 -11.833 1.00 92.88 480 ASP A N 1
ATOM 3698 C CA . ASP A 1 480 ? 25.344 2.902 -10.663 1.00 92.88 480 ASP A CA 1
ATOM 3699 C C . ASP A 1 480 ? 24.478 3.704 -9.673 1.00 92.88 480 ASP A C 1
ATOM 3701 O O . ASP A 1 480 ? 24.701 4.884 -9.389 1.00 92.88 480 ASP A O 1
ATOM 3705 N N . PHE A 1 481 ? 23.385 3.076 -9.229 1.00 94.44 481 PHE A N 1
ATOM 3706 C CA . PHE A 1 481 ? 22.387 3.727 -8.388 1.00 94.44 481 PHE A CA 1
ATOM 3707 C C . PHE A 1 481 ? 22.934 3.983 -6.977 1.00 94.44 481 PHE A C 1
ATOM 3709 O O . PHE A 1 481 ? 23.291 3.045 -6.261 1.00 94.44 481 PHE A O 1
ATOM 3716 N N . THR A 1 482 ? 22.932 5.248 -6.544 1.00 92.06 482 THR A N 1
ATOM 3717 C CA . THR A 1 482 ? 23.401 5.643 -5.208 1.00 92.06 482 THR A CA 1
ATOM 3718 C C . THR A 1 482 ? 22.380 6.491 -4.460 1.00 92.06 482 THR A C 1
ATOM 3720 O O . THR A 1 482 ? 21.817 7.448 -4.989 1.00 92.06 482 THR A O 1
ATOM 3723 N N . MET A 1 483 ? 22.165 6.177 -3.183 1.00 92.12 483 MET A N 1
ATOM 3724 C CA . MET A 1 483 ? 21.328 6.984 -2.297 1.00 92.12 483 MET A CA 1
ATOM 3725 C C . MET A 1 483 ? 22.157 7.959 -1.446 1.00 92.12 483 MET A C 1
ATOM 3727 O O . MET A 1 483 ? 23.283 7.627 -1.072 1.00 92.12 483 MET A O 1
ATOM 3731 N N . PRO A 1 484 ? 21.612 9.146 -1.114 1.00 91.81 484 PRO A N 1
ATOM 3732 C CA . PRO A 1 484 ? 20.290 9.648 -1.517 1.00 91.81 484 PRO A CA 1
ATOM 3733 C C . PRO A 1 484 ? 20.258 10.262 -2.931 1.00 91.81 484 PRO A C 1
ATOM 3735 O O . PRO A 1 484 ? 19.177 10.463 -3.471 1.00 91.81 484 PRO A O 1
ATOM 3738 N N . ARG A 1 485 ? 21.422 10.512 -3.550 1.00 90.69 485 ARG A N 1
ATOM 3739 C CA . ARG A 1 485 ? 21.586 11.286 -4.798 1.00 90.69 485 ARG A CA 1
ATOM 3740 C C . ARG A 1 485 ? 20.628 10.898 -5.928 1.00 90.69 485 ARG A C 1
ATOM 3742 O O . ARG A 1 485 ? 19.986 11.771 -6.497 1.00 90.69 485 ARG A O 1
ATOM 3749 N N . ASP A 1 486 ? 20.566 9.615 -6.269 1.00 92.12 486 ASP A N 1
ATOM 3750 C CA . ASP A 1 486 ? 19.785 9.091 -7.396 1.00 92.12 486 ASP A CA 1
ATOM 3751 C C . ASP A 1 486 ? 18.356 8.685 -6.983 1.00 92.12 486 ASP A C 1
ATOM 3753 O O . ASP A 1 486 ? 17.555 8.246 -7.809 1.00 92.12 486 ASP A O 1
ATOM 3757 N N . PHE A 1 487 ? 18.021 8.841 -5.701 1.00 93.62 487 PHE A N 1
ATOM 3758 C CA . PHE A 1 487 ? 16.683 8.624 -5.169 1.00 93.62 487 PHE A CA 1
ATOM 3759 C C . PHE A 1 487 ? 15.913 9.940 -5.046 1.00 93.62 487 PHE A C 1
ATOM 3761 O O . PHE A 1 487 ? 14.916 10.150 -5.743 1.00 93.62 487 PHE A O 1
ATOM 3768 N N . MET A 1 488 ? 16.376 10.816 -4.151 1.00 91.25 488 MET A N 1
ATOM 3769 C CA . MET A 1 488 ? 15.692 12.046 -3.781 1.00 91.25 488 MET A CA 1
ATOM 3770 C C . MET A 1 488 ? 16.680 13.107 -3.296 1.00 91.25 488 MET A C 1
ATOM 3772 O O . MET A 1 488 ? 17.568 12.847 -2.485 1.00 91.25 488 MET A O 1
ATOM 3776 N N . THR A 1 489 ? 16.448 14.334 -3.740 1.00 91.00 489 THR A N 1
ATOM 3777 C CA . THR A 1 489 ? 16.970 15.567 -3.149 1.00 91.00 489 THR A CA 1
ATOM 3778 C C . THR A 1 489 ? 15.796 16.509 -2.877 1.00 91.00 489 THR A C 1
ATOM 3780 O O . THR A 1 489 ? 14.673 16.259 -3.313 1.00 91.00 489 THR A O 1
ATOM 3783 N N . CYS A 1 490 ? 16.030 17.647 -2.221 1.00 92.75 490 CYS A N 1
ATOM 3784 C CA . CYS A 1 490 ? 15.001 18.690 -2.127 1.00 92.75 490 CYS A CA 1
ATOM 3785 C C . CYS A 1 490 ? 14.674 19.380 -3.465 1.00 92.75 490 CYS A C 1
ATOM 3787 O O . CYS A 1 490 ? 13.817 20.260 -3.488 1.00 92.75 490 CYS A O 1
ATOM 3789 N N . GLU A 1 491 ? 15.302 18.984 -4.574 1.00 91.31 491 GLU A N 1
ATOM 3790 C CA . GLU A 1 491 ? 15.039 19.517 -5.915 1.00 91.31 491 GLU A CA 1
ATOM 3791 C C . GLU A 1 491 ? 14.323 18.511 -6.820 1.00 91.31 491 GLU A C 1
ATOM 3793 O O . GLU A 1 491 ? 13.493 18.907 -7.637 1.00 91.31 491 GLU A O 1
ATOM 3798 N N . ALA A 1 492 ? 14.615 17.217 -6.671 1.00 89.81 492 ALA A N 1
ATOM 3799 C CA . ALA A 1 492 ? 14.061 16.171 -7.517 1.00 89.81 492 ALA A CA 1
ATOM 3800 C C . ALA A 1 492 ? 13.786 14.889 -6.729 1.00 89.81 492 ALA A C 1
ATOM 3802 O O . ALA A 1 492 ? 14.562 14.481 -5.871 1.00 89.81 492 ALA A O 1
ATOM 3803 N N . LEU A 1 493 ? 12.690 14.224 -7.085 1.00 92.50 493 LEU A N 1
ATOM 3804 C CA . LEU A 1 493 ? 12.366 12.872 -6.653 1.00 92.50 493 LEU A CA 1
ATOM 3805 C C . LEU A 1 493 ? 12.300 11.991 -7.902 1.00 92.50 493 LEU A C 1
ATOM 3807 O O . LEU A 1 493 ? 11.438 12.195 -8.761 1.00 92.50 493 LEU A O 1
ATOM 3811 N N . HIS A 1 494 ? 13.230 11.045 -8.024 1.00 93.38 494 HIS A N 1
ATOM 3812 C CA . HIS A 1 494 ? 13.356 10.179 -9.201 1.00 93.38 494 HIS A CA 1
ATOM 3813 C C . HIS A 1 494 ? 12.418 8.967 -9.166 1.00 93.38 494 HIS A C 1
ATOM 3815 O O . HIS A 1 494 ? 12.278 8.270 -10.164 1.00 93.38 494 HIS A O 1
ATOM 3821 N N . TRP A 1 495 ? 11.716 8.743 -8.060 1.00 92.12 495 TRP A N 1
ATOM 3822 C CA . TRP A 1 495 ? 10.858 7.577 -7.867 1.00 92.12 495 TRP A CA 1
ATOM 3823 C C . TRP A 1 495 ? 9.447 8.027 -7.494 1.00 92.12 495 TRP A C 1
ATOM 3825 O O . TRP A 1 495 ? 9.275 8.885 -6.633 1.00 92.12 495 TRP A O 1
ATOM 3835 N N . SER A 1 496 ? 8.428 7.518 -8.183 1.00 88.81 496 SER A N 1
ATOM 3836 C CA . SER A 1 496 ? 7.025 7.867 -7.908 1.00 88.81 496 SER A CA 1
ATOM 3837 C C . SER A 1 496 ? 6.486 7.163 -6.660 1.00 88.81 496 SER A C 1
ATOM 3839 O O . SER A 1 496 ? 5.595 7.686 -5.977 1.00 88.81 496 SER A O 1
ATOM 3841 N N . ASP A 1 497 ? 7.045 5.989 -6.377 1.00 86.56 497 ASP A N 1
ATOM 3842 C CA . ASP A 1 497 ? 6.792 5.136 -5.221 1.00 86.56 497 ASP A CA 1
ATOM 3843 C C . ASP A 1 497 ? 8.078 4.353 -4.859 1.00 86.56 497 ASP A C 1
ATOM 3845 O O . ASP A 1 497 ? 9.188 4.814 -5.136 1.00 86.56 497 ASP A O 1
ATOM 3849 N N . GLY A 1 498 ? 7.949 3.205 -4.189 1.00 85.50 498 GLY A N 1
ATOM 3850 C CA . GLY A 1 498 ? 9.089 2.420 -3.717 1.00 85.50 498 GLY A CA 1
ATOM 3851 C C . GLY A 1 498 ? 9.932 1.765 -4.819 1.00 85.50 498 GLY A C 1
ATOM 3852 O O . GLY A 1 498 ? 11.090 1.440 -4.550 1.00 85.50 498 GLY A O 1
ATOM 3853 N N . ASP A 1 499 ? 9.394 1.571 -6.025 1.00 89.31 499 ASP A N 1
ATOM 3854 C CA . ASP A 1 499 ? 9.992 0.728 -7.072 1.00 89.31 499 ASP A CA 1
ATOM 3855 C C . ASP A 1 499 ? 9.743 1.201 -8.519 1.00 89.31 499 ASP A C 1
ATOM 3857 O O . ASP A 1 499 ? 10.371 0.683 -9.446 1.00 89.31 499 ASP A O 1
ATOM 3861 N N . HIS A 1 500 ? 8.911 2.223 -8.727 1.00 91.38 500 HIS A N 1
ATOM 3862 C CA . HIS A 1 500 ? 8.652 2.847 -10.023 1.00 91.38 500 HIS A CA 1
ATOM 3863 C C . HIS A 1 500 ? 9.285 4.233 -10.130 1.00 91.38 500 HIS A C 1
ATOM 3865 O O . HIS A 1 500 ? 9.355 5.018 -9.179 1.00 91.38 500 HIS A O 1
ATOM 3871 N N . LEU A 1 501 ? 9.728 4.557 -11.340 1.00 92.19 501 LEU A N 1
ATOM 3872 C CA . LEU A 1 501 ? 10.359 5.826 -11.663 1.00 92.19 501 LEU A CA 1
ATOM 3873 C C . LEU A 1 501 ? 9.328 6.930 -11.893 1.00 92.19 501 LEU A C 1
ATOM 3875 O O . LEU A 1 501 ? 8.328 6.750 -12.588 1.00 92.19 501 LEU A O 1
ATOM 3879 N N . SER A 1 502 ? 9.647 8.119 -11.393 1.00 92.00 502 SER A N 1
ATOM 3880 C CA . SER A 1 502 ? 8.953 9.346 -11.771 1.00 92.00 502 SER A CA 1
ATOM 3881 C C . SER A 1 502 ? 9.338 9.779 -13.193 1.00 92.00 502 SER A C 1
ATOM 3883 O O . SER A 1 502 ? 10.243 9.220 -13.819 1.00 92.00 502 SER A O 1
ATOM 3885 N N . VAL A 1 503 ? 8.717 10.844 -13.706 1.00 88.06 503 VAL A N 1
ATOM 3886 C CA . VAL A 1 503 ? 9.121 11.468 -14.983 1.00 88.06 503 VAL A CA 1
ATOM 3887 C C . VAL A 1 503 ? 10.611 11.839 -14.985 1.00 88.06 503 VAL A C 1
ATOM 3889 O O . VAL A 1 503 ? 11.320 11.563 -15.951 1.00 88.06 503 VAL A O 1
ATOM 3892 N N . THR A 1 504 ? 11.118 12.413 -13.888 1.00 90.19 504 THR A N 1
ATOM 3893 C CA . THR A 1 504 ? 12.543 12.769 -13.788 1.00 90.19 504 THR A CA 1
ATOM 3894 C C . THR A 1 504 ? 13.424 11.528 -13.657 1.00 90.19 504 THR A C 1
ATOM 3896 O O . THR A 1 504 ? 14.517 11.499 -14.219 1.00 90.19 504 THR A O 1
ATOM 3899 N N . GLY A 1 505 ? 12.939 10.483 -12.981 1.00 93.31 505 GLY A N 1
ATOM 3900 C CA . GLY A 1 505 ? 13.619 9.192 -12.891 1.00 93.31 505 GLY A CA 1
ATOM 3901 C C . GLY A 1 505 ? 13.762 8.484 -14.230 1.00 93.31 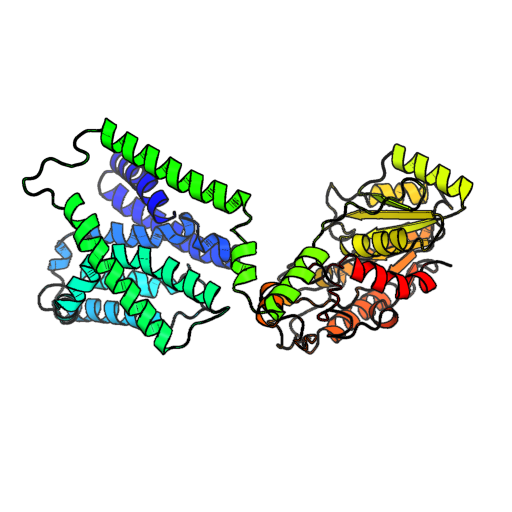505 GLY A C 1
ATOM 3902 O O . GLY A 1 505 ? 14.822 7.943 -14.529 1.00 93.31 505 GLY A O 1
ATOM 3903 N N . ARG A 1 506 ? 12.731 8.532 -15.079 1.00 93.62 506 ARG A N 1
ATOM 3904 C CA . ARG A 1 506 ? 12.789 7.974 -16.438 1.00 93.62 506 ARG A CA 1
ATOM 3905 C C . ARG A 1 506 ? 13.847 8.680 -17.285 1.00 93.62 506 ARG A C 1
ATOM 3907 O O . ARG A 1 506 ? 14.653 8.009 -17.922 1.00 93.62 506 ARG A O 1
ATOM 3914 N N . ALA A 1 507 ? 13.935 10.010 -17.217 1.00 92.94 507 ALA A N 1
ATOM 3915 C CA . ALA A 1 507 ? 15.012 10.754 -17.874 1.00 92.94 507 ALA A CA 1
ATOM 3916 C C . ALA A 1 507 ? 16.406 10.377 -17.326 1.00 92.94 507 ALA A C 1
ATOM 3918 O O . ALA A 1 507 ? 17.343 10.165 -18.099 1.00 92.94 507 ALA A O 1
ATOM 3919 N N . TRP A 1 508 ? 16.534 10.237 -16.000 1.00 94.38 508 TRP A N 1
ATOM 3920 C CA . TRP A 1 508 ? 17.762 9.782 -15.333 1.00 94.38 508 TRP A CA 1
ATOM 3921 C C . TRP A 1 508 ? 18.192 8.374 -15.781 1.00 94.38 508 TRP A C 1
ATOM 3923 O O . TRP A 1 508 ? 19.383 8.147 -16.024 1.00 94.38 508 TRP A O 1
ATOM 3933 N N . LEU A 1 509 ? 17.234 7.453 -15.938 1.00 95.50 509 LEU A N 1
ATOM 3934 C CA . LEU A 1 509 ? 17.461 6.081 -16.392 1.00 95.50 509 LEU A CA 1
ATOM 3935 C C . LEU A 1 509 ? 17.868 6.047 -17.872 1.00 95.50 509 LEU A C 1
ATOM 3937 O O . LEU A 1 509 ? 18.851 5.396 -18.234 1.00 95.50 509 LEU A O 1
ATOM 3941 N N . ALA A 1 510 ? 17.143 6.775 -18.727 1.00 96.12 510 ALA A N 1
ATOM 3942 C CA . ALA A 1 510 ? 17.408 6.830 -20.161 1.00 96.12 510 ALA A CA 1
ATOM 3943 C C . ALA A 1 510 ? 18.831 7.311 -20.462 1.00 96.12 510 ALA A C 1
ATOM 3945 O O . ALA A 1 510 ? 19.509 6.716 -21.296 1.00 96.12 510 ALA A O 1
ATOM 3946 N N . ALA A 1 511 ? 19.315 8.328 -19.741 1.00 95.44 511 ALA A N 1
ATOM 3947 C CA . ALA A 1 511 ? 20.664 8.866 -19.916 1.00 95.44 511 ALA A CA 1
ATOM 3948 C C . ALA A 1 511 ? 21.780 7.820 -19.707 1.00 95.44 511 ALA A C 1
ATOM 3950 O O . ALA A 1 511 ? 22.860 7.960 -20.278 1.00 95.44 511 ALA A O 1
ATOM 3951 N N . ARG A 1 512 ? 21.523 6.772 -18.912 1.00 95.31 512 ARG A N 1
ATOM 3952 C CA . ARG A 1 512 ? 22.480 5.693 -18.610 1.00 95.31 512 ARG A CA 1
ATOM 3953 C C . ARG A 1 512 ? 22.324 4.487 -19.526 1.00 95.31 512 ARG A C 1
ATOM 3955 O O . ARG A 1 512 ? 23.317 3.888 -19.925 1.00 95.31 512 ARG A O 1
ATOM 3962 N N . LEU A 1 513 ? 21.087 4.127 -19.867 1.00 96.31 513 LEU A N 1
ATOM 3963 C CA . LEU A 1 513 ? 20.807 2.891 -20.600 1.00 96.31 513 LEU A CA 1
ATOM 3964 C C . LEU A 1 513 ? 20.677 3.074 -22.111 1.00 96.31 513 LEU A C 1
ATOM 3966 O O . LEU A 1 513 ? 21.031 2.158 -22.852 1.00 96.31 513 LEU A O 1
ATOM 3970 N N . ALA A 1 514 ? 20.213 4.231 -22.593 1.00 95.31 514 ALA A N 1
ATOM 3971 C CA . ALA A 1 514 ? 20.052 4.469 -24.028 1.00 95.31 514 ALA A CA 1
ATOM 3972 C C . ALA A 1 514 ? 21.348 4.228 -24.832 1.00 95.31 514 ALA A C 1
ATOM 3974 O O . ALA A 1 514 ? 21.259 3.510 -25.826 1.00 95.31 514 ALA A O 1
ATOM 3975 N N . PRO A 1 515 ? 22.543 4.693 -24.395 1.00 94.38 515 PRO A N 1
ATOM 3976 C CA . PRO A 1 515 ? 23.794 4.471 -25.133 1.00 94.38 515 PRO A CA 1
ATOM 3977 C C . PRO A 1 515 ? 24.226 3.001 -25.245 1.00 94.38 515 PRO A C 1
ATOM 3979 O O . PRO A 1 515 ? 25.108 2.678 -26.033 1.00 94.38 515 PRO A O 1
ATOM 3982 N N . VAL A 1 516 ? 23.660 2.120 -24.415 1.00 93.44 516 VAL A N 1
ATOM 3983 C CA . VAL A 1 516 ? 24.008 0.691 -24.360 1.00 93.44 516 VAL A CA 1
ATOM 3984 C C . VAL A 1 516 ? 22.956 -0.156 -25.076 1.00 93.44 516 VAL A C 1
ATOM 3986 O O . VAL A 1 516 ? 23.275 -1.144 -25.743 1.00 93.44 516 VAL A O 1
ATOM 3989 N N . LEU A 1 517 ? 21.682 0.213 -24.926 1.00 92.88 517 LEU A N 1
ATOM 3990 C CA . LEU A 1 517 ? 20.557 -0.541 -25.468 1.00 92.88 517 LEU A CA 1
ATOM 3991 C C . LEU A 1 517 ? 20.291 -0.222 -26.937 1.00 92.88 517 LEU A C 1
ATOM 3993 O O . LEU A 1 517 ? 19.914 -1.136 -27.680 1.00 92.88 517 LEU A O 1
ATOM 3997 N N . VAL A 1 518 ? 20.504 1.032 -27.344 1.00 87.06 518 VAL A N 1
ATOM 3998 C CA . VAL A 1 518 ? 20.324 1.488 -28.721 1.00 87.06 518 VAL A CA 1
ATOM 3999 C C . VAL A 1 518 ? 21.682 1.489 -29.434 1.00 87.06 518 VAL A C 1
ATOM 4001 O O . VAL A 1 518 ? 22.613 2.112 -28.926 1.00 87.06 518 VAL A O 1
ATOM 4004 N N . PRO A 1 519 ? 21.822 0.762 -30.556 1.00 61.81 519 PRO A N 1
ATOM 4005 C CA . PRO A 1 519 ? 23.048 0.741 -31.352 1.00 61.81 519 PRO A CA 1
ATOM 4006 C C . PRO A 1 519 ? 23.325 2.042 -32.114 1.00 61.81 519 PRO A C 1
ATOM 4008 O O . PRO A 1 519 ? 22.360 2.782 -32.420 1.00 61.81 519 PRO A O 1
#

Secondary structure (DSSP, 8-state):
-HHHHHHHHHHHHHHHHHHHHHHHHHHHHHHHHHHHHHHHHHHHHHH-HHHHTT-HHHHHHHHHHHHHHHHS-GGGGGS-HHHHHHHHHHHHHHHHHHHHHS-TTS-SSSGGGHHHHHHHHHHHHH--TTSHHHHHHTSHHHHHHHHHHHHHHHHHHHHHHHHHHHTTSPPPHHHHHHHHHHHHHHHHHHIIIIIHHHH--SSSPPTT-SHHHHHHHHHHHHHHHHHHHHHHHHTGGGHHHHHHHS-HHHHHHHHHHHHHT------B-SSSEEEESS--HHHHHHHHHHHHHHSSEEEEEESHHHHHHHHHHHHTT-SSSEEEEE-TT-BTTB--TT--HHHHHHHHHHSTTSEEEEEEE--GGGGEEBTTTB--TTGGGGS-TTS---TTT-EE-HHHHHHHHHHHHHHHTTSEEEEEPPPP-----HHHHHHH-TTS---PPTTHHHHHHHHHHHHHHHHTTT-TTEEEE-HHHHHT--TTTTTB-SS-B-BSSSSSB-HHHHHHHHHHHHHHH--

Sequence (519 aa):
AVEEQFYILFPLILWGLWRMGRGRAVVWGIAVLGLASLAFSEWAWRVYPAQSFYFLPSRGWELLAGAACALVPHRWASTPRPVQEALALGGLIAILASVSLLHREIPFPSLWTVIPVGGSVAVILWARPGTLTARLLSLRVMVGIGLISYSAYLWHNPIYAYARIATEGTPAPLAMVGLFGLSLGLAALTWRFVEQPFRHQRGRKPMLATRGRVFAASGLGMAVLGGVAIWGYATNGRAELWLRSASPETRQTYALFAAARIEANFADDGDCRFNQRTVTEATRDRLRDCARRFGPGLAVIGDSHAINLADALIEARAAPFIFGMTQGNCRPDSPRDQCDFDGFATLVAETPGLFSRVVFEVAGQRLIEGMGGRRTERIFDLYPPGTEIPPSEVHVLTDLIAANTAYLQGLAAHVSVIWLTPRIEPQLDDAHIMAHGCSHAFALRPGQAELFRRIGEAITAELSGVHPALRVLDQPALIDFTMPRDFMTCEALHWSDGDHLSVTGRAWLAARLAPVLVP